Protein AF-A0A1A8HSD1-F1 (afdb_monomer)

Radius of gyration: 32.69 Å; Cα contacts (8 Å, |Δi|>4): 571; chains: 1; bounding box: 76×58×110 Å

Sequence (546 aa):
KLSQLHPLFIPIGYYILVYLQGHFLHCINTRQPELLCHSLFLAGDEVNLGLQCEPVTATVLHTEDRSSGQLLDLAGGTIHSAELSPVFLLQILRSDARPRCPSSKSDPQRLAALHCLLVYMGDDPNLELKIIEWLCDNMNPFESFDQVQEFILASLYRIVYEKCLSLDKVLPYSSIFEKKEVPVCLLEIPGVLCTTELHIETDFKGKARGAQRFWSELQWNAEKTKYLDAVPNPRYRTTHIQAEREKARSERRLSSQLNHIEENTKKVLSMVDTWCLDKKLVPLFQEEDHQQRALIGLTVDKLREHLNRHLPRLGKKKTDLLVVKYVAKLLELIRHMLESVWLKSKLGPHVLCLMQQGSPAEWSVLHFMLRILESTRGLSLPLPPGYHTLLSVFAIRCLPHHTFLQYIDHGFLQLTETFVSRLMTDLDNSDANESLKFSILKRLPRHMEQRICHMWDHPVSSASISRDYVKTLLEKHNKSKGFHFTGRDKPGFRPEFLPLTYLAKMLSDIEAKASNPFEEQENVDARFVEETALMQTLILLGSETK

pLDDT: mean 77.54, std 13.9, range [31.38, 94.12]

InterPro domains:
  IPR026172 Gamma-secretase-activating protein family [PTHR13630] (6-540)
  IPR028010 Gamma-secretase-activating protein, C-terminal domain [PF14959] (331-438)

Organism: Nothobranchius kuhntae (NCBI:txid321403)

Mean predicted aligned error: 12.95 Å

Foldseek 3Di:
DPDPQDWDWWAAQQWTWTAGPQAKTKTHRNLPNPWSLLIAIDGHPVRPPVDPADPVQWDWDDDPPDNTIWIQRNVVRDIHTDDDDLVVLLCLLVDDDDPVDDLLQSNSNNLNSLLCLQQVVVVPVVSLLSLLVSLLVPLDADPQFGSLLLSLLSNLCNVLCVPDVPCSQAEDNGCQLQDPDHPPSRRDNVPDDDDPDPPLPPVPPDDDDDPVVVVVVVVVVSVLVVVSVPDDRNYDALVVLVVVLVVVVVDPDDVPLQVQLLVLLVLLLVVLVVVCPPDPQDPFPPDDPVSLSSLLSSQLVSQLVSCCVSPVVCDNVNSSVSSSVSLSVSQVSLVVSLVSLCVVLVPGRDDLQLPAADDPSLVSSLSSLLSSLVSCVSRSRRYTHCSLLSNLSSCSRHDDLVVSLVCLVVPSRDDDLVNLLSLLVRDDCDPVSVVSNVSVLVSDDPVSSLVSLCSHPDLVSLQVLLVVQLVVLVVVVVVVPDDDQPPDDDPDDDDDPPVLVVVLSVQVSSCVVDPRPPVVPVPDGSVSSSVSVVVVVCVVVVNDDD

Secondary structure (DSSP, 8-state):
-------EEEEETTEEEEEETTTEEEEEETT-TT-GGGSEEEEGGGG--S----TTSEEEE--TT-SB-EEEETTT--EEE----HHHHHHHHH-PPPTTS-GGGTHHHHHHHHHIIIIISTT-HHHHHHHHHHHHH--SPPSS--HHHHHHHHHHHHHHHTT-GGGTTTS-SSGGGGSSS--HHHH-BTTB----------------SS-HHHHHHHHHHHHHHHHHHHSS--S--THHHHHHHHHHHH----HHHHHHHHHHHHHHHHHHHHH-SS---S--S-S--HHHHHHHHHHHHHHHHHHHHH-GGG-HHHHHHHHHHHHHHHHHHHHHHHHHHHHHTT--SS---TTSPPPHHHHHHHHHHHHHHHHHHHTTPPPPTTHHHHHHHHHHHHS-HHHHHHHHHTTSS---HHHHHHHHHHS---HHHHHHHHHHHTTS-HHHHHHHHTTS-SHHHHHHHHHHHHHHHHHHHHHS----------TT---S-HHHHHHHHHHHHHHTTS--TTTTSTT-SHHHHHHHHHHHHHHHTT----

Nearest PDB structures (foldseek):
  1gwp-assembly1_A  TM=2.993E-01  e=4.459E+00  Human immunodeficiency virus type 1 (NEW YORK-5 ISOLATE)

Structure (mmCIF, N/CA/C/O backbone):
data_AF-A0A1A8HSD1-F1
#
_entry.id   AF-A0A1A8HSD1-F1
#
loop_
_atom_site.group_PDB
_atom_site.id
_atom_site.type_symbol
_atom_site.label_atom_id
_atom_site.label_alt_id
_atom_site.label_comp_id
_atom_site.label_asym_id
_atom_site.label_entity_id
_atom_site.label_seq_id
_atom_site.pdbx_PDB_ins_code
_atom_site.Cartn_x
_atom_site.Cartn_y
_atom_site.Cartn_z
_atom_site.occupancy
_atom_site.B_iso_or_equiv
_atom_site.auth_seq_id
_atom_site.auth_comp_id
_atom_site.auth_asym_id
_atom_site.auth_atom_id
_atom_site.pdbx_PDB_model_num
ATOM 1 N N . LYS A 1 1 ? -25.609 -23.701 45.530 1.00 40.44 1 LYS A N 1
ATOM 2 C CA . LYS A 1 1 ? -25.919 -22.275 45.270 1.00 40.44 1 LYS A CA 1
ATOM 3 C C . LYS A 1 1 ? -24.871 -21.781 44.289 1.00 40.44 1 LYS A C 1
ATOM 5 O O . LYS A 1 1 ? -23.706 -21.865 44.646 1.00 40.44 1 LYS A O 1
ATOM 10 N N . LEU A 1 2 ? -25.251 -21.342 43.088 1.00 43.62 2 LEU A N 1
ATOM 11 C CA . LEU A 1 2 ? -24.346 -20.526 42.278 1.00 43.62 2 LEU A CA 1
ATOM 12 C C . LEU A 1 2 ? -24.156 -19.209 43.036 1.00 43.62 2 LEU A C 1
ATOM 14 O O . LEU A 1 2 ? -25.142 -18.533 43.333 1.00 43.62 2 LEU A O 1
ATOM 18 N N . SER A 1 3 ? -22.920 -18.894 43.415 1.00 56.62 3 SER A N 1
ATOM 19 C CA . SER A 1 3 ? -22.533 -17.522 43.737 1.00 56.62 3 SER A CA 1
ATOM 20 C C . SER A 1 3 ? -22.889 -16.651 42.531 1.00 56.62 3 SER A C 1
ATOM 22 O O . SER A 1 3 ? -22.709 -17.076 41.388 1.00 56.62 3 SER A O 1
ATOM 24 N N . GLN A 1 4 ? -23.459 -15.468 42.764 1.00 60.47 4 GLN A N 1
ATOM 25 C CA . GLN A 1 4 ? -23.778 -14.563 41.662 1.00 60.47 4 GLN A CA 1
ATOM 26 C C . GLN A 1 4 ? -22.466 -14.096 41.027 1.00 60.47 4 GLN A C 1
ATOM 28 O O . GLN A 1 4 ? -21.712 -13.332 41.627 1.00 60.47 4 GLN A O 1
ATOM 33 N N . LEU A 1 5 ? -22.187 -14.612 39.832 1.00 69.25 5 LEU A N 1
ATOM 34 C CA . LEU A 1 5 ? -21.042 -14.235 39.017 1.00 69.25 5 LEU A CA 1
ATOM 35 C C . LEU A 1 5 ? -21.291 -12.832 38.459 1.00 69.25 5 LEU A C 1
ATOM 37 O O . LEU A 1 5 ? -22.012 -12.670 37.476 1.00 69.25 5 LEU A O 1
ATOM 41 N N . HIS A 1 6 ? -20.718 -11.825 39.114 1.00 76.88 6 HIS A N 1
ATOM 42 C CA . HIS A 1 6 ? -20.796 -10.428 38.690 1.00 76.88 6 HIS A CA 1
ATOM 43 C C . HIS A 1 6 ? -19.574 -10.082 37.826 1.00 76.88 6 HIS A C 1
ATOM 45 O O . HIS A 1 6 ? -18.454 -10.127 38.338 1.00 76.88 6 HIS A O 1
ATOM 51 N N . PRO A 1 7 ? -19.740 -9.770 36.527 1.00 81.75 7 PRO A N 1
ATOM 52 C CA . PRO A 1 7 ? -18.638 -9.310 35.689 1.00 81.75 7 PRO A CA 1
ATOM 53 C C . PRO A 1 7 ? -18.251 -7.867 36.038 1.00 81.75 7 PRO A C 1
ATOM 55 O O . PRO A 1 7 ? -19.109 -7.013 36.266 1.00 81.75 7 PRO A O 1
ATOM 58 N N . LEU A 1 8 ? -16.949 -7.587 36.041 1.00 82.44 8 LEU A N 1
ATOM 59 C CA . LEU A 1 8 ? -16.394 -6.246 36.221 1.00 82.44 8 LEU A CA 1
ATOM 60 C C . LEU A 1 8 ? -16.288 -5.538 34.866 1.00 82.44 8 LEU A C 1
ATOM 62 O O . LEU A 1 8 ? -15.814 -6.129 33.897 1.00 82.44 8 LEU A O 1
ATOM 66 N N . PHE A 1 9 ? -16.689 -4.266 34.813 1.00 85.44 9 PHE A N 1
ATOM 67 C CA . PHE A 1 9 ? -16.635 -3.420 33.615 1.00 85.44 9 PHE A CA 1
ATOM 68 C C . PHE A 1 9 ? -15.640 -2.278 33.832 1.00 85.44 9 PHE A C 1
ATOM 70 O O . PHE A 1 9 ? -15.946 -1.315 34.533 1.00 85.44 9 PHE A O 1
ATOM 77 N N . ILE A 1 10 ? -14.450 -2.376 33.240 1.00 84.00 10 ILE A N 1
ATOM 78 C CA . ILE A 1 10 ? -13.369 -1.400 33.424 1.00 84.00 10 ILE A CA 1
ATOM 79 C C . ILE A 1 10 ? -13.192 -0.596 32.122 1.00 84.00 10 ILE A C 1
ATOM 81 O O . ILE A 1 10 ? -12.826 -1.180 31.099 1.00 84.00 10 ILE A O 1
ATOM 85 N N . PRO A 1 11 ? -13.454 0.726 32.108 1.00 84.00 11 PRO A N 1
ATOM 86 C CA . PRO A 1 11 ? -13.252 1.555 30.923 1.00 84.00 11 PRO A CA 1
ATOM 87 C C . PRO A 1 11 ? -11.759 1.841 30.704 1.00 84.00 11 PRO A C 1
ATOM 89 O O . PRO A 1 11 ? -11.048 2.231 31.630 1.00 84.00 11 PRO A O 1
ATOM 92 N N . ILE A 1 12 ? -11.282 1.669 29.472 1.00 84.00 12 ILE A N 1
ATOM 93 C CA . ILE A 1 12 ? -9.891 1.902 29.060 1.00 84.00 12 ILE A CA 1
ATOM 94 C C . ILE A 1 12 ? -9.927 2.699 27.748 1.00 84.00 12 ILE A C 1
ATOM 96 O O . ILE A 1 12 ? -10.007 2.144 26.652 1.00 84.00 12 ILE A O 1
ATOM 100 N N . GLY A 1 13 ? -9.952 4.028 27.858 1.00 81.56 13 GLY A N 1
ATOM 101 C CA . GLY A 1 13 ? -10.166 4.938 26.736 1.00 81.56 13 GLY A CA 1
ATOM 102 C C . GLY A 1 13 ? -11.513 4.693 26.054 1.00 81.56 13 GLY A C 1
ATOM 103 O O . GLY A 1 13 ? -12.561 4.984 26.621 1.00 81.56 13 GLY A O 1
ATOM 104 N N . TYR A 1 14 ? -11.485 4.164 24.827 1.00 82.31 14 TYR A N 1
ATOM 105 C CA . TYR A 1 14 ? -12.691 3.758 24.092 1.00 82.31 14 TYR A CA 1
ATOM 106 C C . TYR A 1 14 ? -12.937 2.239 24.091 1.00 82.31 14 TYR A C 1
ATOM 108 O O . TYR A 1 14 ? -13.851 1.761 23.415 1.00 82.31 14 TYR A O 1
ATOM 116 N N . TYR A 1 15 ? -12.151 1.469 24.840 1.00 87.75 15 TYR A N 1
ATOM 117 C CA . TYR A 1 15 ? -12.435 0.066 25.108 1.00 87.75 15 TYR A CA 1
ATOM 118 C C . TYR A 1 15 ? -13.167 -0.095 26.440 1.00 87.75 15 TYR A C 1
ATOM 120 O O . TYR A 1 15 ? -12.940 0.659 27.387 1.00 87.75 15 TYR A O 1
ATOM 128 N N . ILE A 1 16 ? -14.025 -1.108 26.526 1.00 88.25 16 ILE A N 1
ATOM 129 C CA . ILE A 1 16 ? -14.604 -1.574 27.789 1.00 88.25 16 ILE A CA 1
ATOM 130 C C . ILE A 1 16 ? -14.087 -2.987 28.029 1.00 88.25 16 ILE A C 1
ATOM 132 O O . ILE A 1 16 ? -14.389 -3.905 27.268 1.00 88.25 16 ILE A O 1
ATOM 136 N N . LEU A 1 17 ? -13.303 -3.156 29.088 1.00 87.75 17 LEU A N 1
ATOM 137 C CA . LEU A 1 17 ? -12.820 -4.451 29.535 1.00 87.75 17 LEU A CA 1
ATOM 138 C C . LEU A 1 17 ? -13.886 -5.099 30.424 1.00 87.75 17 LEU A C 1
ATOM 140 O O . LEU A 1 17 ? -14.098 -4.671 31.558 1.00 87.75 17 LEU A O 1
ATOM 144 N N . VAL A 1 18 ? -14.550 -6.129 29.906 1.00 87.75 18 VAL A N 1
ATOM 145 C CA . VAL A 1 18 ? -15.473 -6.983 30.658 1.00 87.75 18 VAL A CA 1
ATOM 146 C C . VAL A 1 18 ? -14.695 -8.190 31.165 1.00 87.75 18 VAL A C 1
ATOM 148 O O . VAL A 1 18 ? -14.252 -9.026 30.377 1.00 87.75 18 VAL A O 1
ATOM 151 N N . TYR A 1 19 ? -14.508 -8.273 32.478 1.00 84.44 19 TYR A N 1
ATOM 152 C CA . TYR A 1 19 ? -13.726 -9.321 33.127 1.00 84.44 19 TYR A CA 1
ATOM 153 C C . TYR A 1 19 ? -14.605 -10.154 34.057 1.00 84.44 19 TYR A C 1
ATOM 155 O O . TYR A 1 19 ? -15.230 -9.622 34.976 1.00 84.44 19 TYR A O 1
ATOM 163 N N . LEU A 1 20 ? -14.615 -11.471 33.846 1.00 83.00 20 LEU A N 1
ATOM 164 C CA . LEU A 1 20 ? -15.192 -12.430 34.778 1.00 83.00 20 LEU A CA 1
ATOM 165 C C . LEU A 1 20 ? -14.110 -13.430 35.197 1.00 83.00 20 LEU A C 1
ATOM 167 O O . LEU A 1 20 ? -13.698 -14.291 34.415 1.00 83.00 20 LEU A O 1
ATOM 171 N N . GLN A 1 21 ? -13.656 -13.297 36.446 1.00 77.25 21 GLN A N 1
ATOM 172 C CA . GLN A 1 21 ? -12.550 -14.062 37.026 1.00 77.25 21 GLN A CA 1
ATOM 173 C C . GLN A 1 21 ? -12.726 -15.573 36.800 1.00 77.25 21 GLN A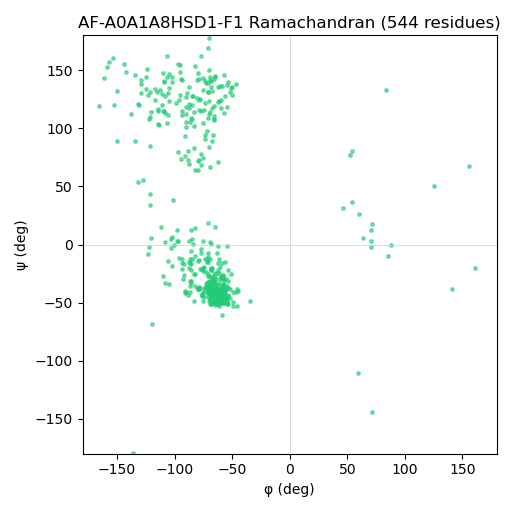 C 1
ATOM 175 O O . GLN A 1 21 ? -13.790 -16.138 37.061 1.00 77.25 21 GLN A O 1
ATOM 180 N N . GLY A 1 22 ? -11.684 -16.221 36.273 1.00 74.25 22 GLY A N 1
ATOM 181 C CA . GLY A 1 22 ? -11.674 -17.657 35.967 1.00 74.25 22 GLY A CA 1
ATOM 182 C C . GLY A 1 22 ? -12.546 -18.101 34.782 1.00 74.25 22 GLY A C 1
ATOM 183 O O . GLY A 1 22 ? -12.608 -19.297 34.518 1.00 74.25 22 GLY A O 1
ATOM 184 N N . HIS A 1 23 ? -13.209 -17.180 34.072 1.00 79.62 23 HIS A N 1
ATOM 185 C CA . HIS A 1 23 ? -14.108 -17.502 32.959 1.00 79.62 23 HIS A CA 1
ATOM 186 C C . HIS A 1 23 ? -13.642 -16.864 31.644 1.00 79.62 23 HIS A C 1
ATOM 188 O O . HIS A 1 23 ? -13.225 -17.577 30.730 1.00 79.62 23 HIS A O 1
ATOM 194 N N . PHE A 1 24 ? -13.709 -15.532 31.538 1.00 84.94 24 PHE A N 1
ATOM 195 C CA . PHE A 1 24 ? -13.369 -14.808 30.311 1.00 84.94 24 PHE A CA 1
ATOM 196 C C . PHE A 1 24 ? -12.904 -13.370 30.566 1.00 84.94 24 PHE A C 1
ATOM 198 O O . PHE A 1 24 ? -13.205 -12.755 31.592 1.00 84.94 24 PHE A O 1
ATOM 205 N N . LEU A 1 25 ? -12.216 -12.821 29.568 1.00 86.62 25 LEU A N 1
ATOM 206 C CA . LEU A 1 25 ? -11.864 -11.413 29.449 1.00 86.62 25 LEU A CA 1
ATOM 207 C C . LEU A 1 25 ? -12.231 -10.945 28.037 1.00 86.62 25 LEU A C 1
ATOM 209 O O . LEU A 1 25 ? -11.728 -11.482 27.053 1.00 86.62 25 LEU A O 1
ATOM 213 N N . HIS A 1 26 ? -13.107 -9.945 27.938 1.00 87.81 26 HIS A N 1
ATOM 214 C CA . HIS A 1 26 ? -13.560 -9.365 26.675 1.00 87.81 26 HIS A CA 1
ATOM 215 C C . HIS A 1 26 ? -13.245 -7.866 26.648 1.00 87.81 26 HIS A C 1
ATOM 217 O O . HIS A 1 26 ? -13.854 -7.084 27.370 1.00 87.81 26 HIS A O 1
ATOM 223 N N . CYS A 1 27 ? -12.293 -7.453 25.815 1.00 89.12 27 CYS A N 1
ATOM 224 C CA . CYS A 1 27 ? -11.982 -6.052 25.558 1.00 89.12 27 CYS A CA 1
ATOM 225 C C . CYS A 1 27 ? -12.825 -5.565 24.368 1.00 89.12 27 CYS A C 1
ATOM 227 O O . CYS A 1 27 ? -12.451 -5.756 23.207 1.00 89.12 27 CYS A O 1
ATOM 229 N N . ILE A 1 28 ? -13.988 -4.985 24.669 1.00 88.75 28 ILE A N 1
ATOM 230 C CA . ILE A 1 28 ? -14.987 -4.537 23.691 1.00 88.75 28 ILE A CA 1
ATOM 231 C C . ILE A 1 28 ? -14.562 -3.198 23.092 1.00 88.75 28 ILE A C 1
ATOM 233 O O . ILE A 1 28 ? -14.385 -2.218 23.816 1.00 88.75 28 ILE A O 1
ATOM 237 N N . ASN A 1 29 ? -14.459 -3.132 21.767 1.00 87.50 29 ASN A N 1
ATOM 238 C CA . ASN A 1 29 ? -14.169 -1.900 21.038 1.00 87.50 29 ASN A CA 1
ATOM 239 C C . ASN A 1 29 ? -15.450 -1.081 20.808 1.00 87.50 29 ASN A C 1
ATOM 241 O O . ASN A 1 29 ? -16.222 -1.366 19.892 1.00 87.50 29 ASN A O 1
ATOM 245 N N . THR A 1 30 ? -15.672 -0.028 21.600 1.00 82.00 30 THR A N 1
ATOM 246 C CA . THR A 1 30 ? -16.910 0.775 21.496 1.00 82.00 30 THR A CA 1
ATOM 247 C C . THR A 1 30 ? -16.991 1.639 20.232 1.00 82.00 30 THR A C 1
ATOM 249 O O . THR A 1 30 ? -18.076 2.096 19.882 1.00 82.00 30 THR A O 1
ATOM 252 N N . ARG A 1 31 ? -15.873 1.847 19.514 1.00 78.56 31 ARG A N 1
ATOM 253 C CA . ARG A 1 31 ? -15.838 2.612 18.251 1.00 78.56 31 ARG A CA 1
ATOM 254 C C . ARG A 1 31 ? -16.173 1.772 17.021 1.00 78.56 31 ARG A C 1
ATOM 256 O O . ARG A 1 31 ? -16.539 2.337 15.996 1.00 78.56 31 ARG A O 1
ATOM 263 N N . GLN A 1 32 ? -16.018 0.452 17.094 1.00 78.94 32 GLN A N 1
ATOM 264 C CA . GLN A 1 32 ? -16.244 -0.470 15.974 1.00 78.94 32 GLN A CA 1
ATOM 265 C C . GLN A 1 32 ? -17.203 -1.608 16.392 1.00 78.94 32 GLN A C 1
ATOM 267 O O . GLN A 1 32 ? -16.855 -2.781 16.261 1.00 78.94 32 GLN A O 1
ATOM 272 N N . PRO A 1 33 ? -18.416 -1.296 16.902 1.00 72.81 33 PRO A N 1
ATOM 273 C CA . PRO A 1 33 ? -19.328 -2.295 17.473 1.00 72.81 33 PRO A CA 1
ATOM 274 C C . PRO A 1 33 ? -19.968 -3.226 16.428 1.00 72.81 33 PRO A C 1
ATOM 276 O O . PRO A 1 33 ? -20.607 -4.207 16.792 1.00 72.81 33 PRO A O 1
ATOM 279 N N . GLU A 1 34 ? -19.829 -2.919 15.135 1.00 74.62 34 GLU A N 1
ATOM 280 C CA . GLU A 1 34 ? -20.462 -3.656 14.032 1.00 74.62 34 GLU A CA 1
ATOM 281 C C . GLU A 1 34 ? -19.866 -5.051 13.790 1.00 74.62 34 GLU A C 1
ATOM 283 O O . GLU A 1 34 ? -20.554 -5.915 13.254 1.00 74.62 34 GLU A O 1
ATOM 288 N N . LEU A 1 35 ? -18.593 -5.272 14.139 1.00 79.38 35 LEU A N 1
ATOM 289 C CA . LEU A 1 35 ? -17.867 -6.504 13.822 1.00 79.38 35 LEU A CA 1
ATOM 290 C C . LEU A 1 35 ? -17.031 -6.970 15.018 1.00 79.38 35 LEU A C 1
ATOM 292 O O . LEU A 1 35 ? -16.021 -6.348 15.359 1.00 79.38 35 LEU A O 1
ATOM 296 N N . LEU A 1 36 ? -17.417 -8.109 15.603 1.00 80.19 36 LEU A N 1
ATOM 297 C CA . LEU A 1 36 ? -16.775 -8.696 16.786 1.00 80.19 36 LEU A CA 1
ATOM 298 C C . LEU A 1 36 ? -15.268 -8.933 16.626 1.00 80.19 36 LEU A C 1
ATOM 300 O O . LEU A 1 36 ? -14.541 -8.805 17.606 1.00 80.19 36 LEU A O 1
ATOM 304 N N . CYS A 1 37 ? -14.776 -9.185 15.411 1.00 84.62 37 CYS A N 1
ATOM 305 C CA . CYS A 1 37 ? -13.349 -9.344 15.117 1.00 84.62 37 CYS A CA 1
ATOM 306 C C . CYS A 1 37 ? -12.469 -8.101 15.386 1.00 84.62 37 CYS A C 1
ATOM 308 O O . CYS A 1 37 ? -11.259 -8.172 15.195 1.00 84.62 37 CYS A O 1
ATOM 310 N N . HIS A 1 38 ? -13.042 -6.974 15.827 1.00 87.31 38 HIS A N 1
ATOM 311 C CA . HIS A 1 38 ? -12.307 -5.796 16.318 1.00 87.31 38 HIS A CA 1
ATOM 312 C C . HIS A 1 38 ? -12.246 -5.709 17.857 1.00 87.31 38 HIS A C 1
ATOM 314 O O . HIS A 1 38 ? -11.656 -4.768 18.395 1.00 87.31 38 HIS A O 1
ATOM 320 N N . SER A 1 39 ? -12.849 -6.672 18.563 1.00 87.31 39 SER A N 1
ATOM 321 C CA . SER A 1 39 ? -12.811 -6.824 20.022 1.00 87.31 39 SER A CA 1
ATOM 322 C C . SER A 1 39 ? -11.968 -8.044 20.406 1.00 87.31 39 SER A C 1
ATOM 324 O O . SER A 1 39 ? -12.017 -9.082 19.747 1.00 87.31 39 SER A O 1
ATOM 326 N N . LEU A 1 40 ? -11.168 -7.929 21.468 1.00 88.38 40 LEU A N 1
ATOM 327 C CA . LEU A 1 40 ? -10.300 -9.021 21.928 1.00 88.38 40 LEU A CA 1
ATOM 328 C C . LEU A 1 40 ? -11.040 -9.884 22.946 1.00 88.38 40 LEU A C 1
ATOM 330 O O . LEU A 1 40 ? -11.512 -9.366 23.954 1.00 88.38 40 LEU A O 1
ATOM 334 N N . PHE A 1 41 ? -11.083 -11.196 22.724 1.00 87.00 41 PHE A N 1
ATOM 335 C CA . PHE A 1 41 ? -11.670 -12.155 23.658 1.00 87.00 41 PHE A CA 1
ATOM 336 C C . PHE A 1 41 ? -10.649 -13.226 24.051 1.00 87.00 41 PHE A C 1
ATOM 338 O O . PHE A 1 41 ? -10.040 -13.851 23.179 1.00 87.00 41 PHE A O 1
ATOM 345 N N . LEU A 1 42 ? -10.481 -13.431 25.358 1.00 84.19 42 LEU A N 1
ATOM 346 C CA . LEU A 1 42 ? -9.619 -14.438 25.979 1.00 84.19 42 LEU A CA 1
ATOM 347 C C . LEU A 1 42 ? -10.458 -15.297 26.939 1.00 84.19 42 LEU A C 1
ATOM 349 O O . LEU A 1 42 ? -11.360 -14.789 27.609 1.00 84.19 42 LEU A O 1
ATOM 353 N N . ALA A 1 43 ? -10.147 -16.590 27.023 1.00 81.19 43 ALA A N 1
ATOM 354 C CA . ALA A 1 43 ? -10.842 -17.563 27.869 1.00 81.19 43 ALA A CA 1
ATOM 355 C C . ALA A 1 43 ? -9.858 -18.603 28.436 1.00 81.19 43 ALA A C 1
ATOM 357 O O . ALA A 1 43 ? -8.808 -18.858 27.844 1.00 81.19 43 ALA A O 1
ATOM 358 N N . GLY A 1 44 ? -10.200 -19.225 29.569 1.00 74.00 44 GLY A N 1
ATOM 359 C CA . GLY A 1 44 ? -9.332 -20.204 30.239 1.00 74.00 44 GLY A CA 1
ATOM 360 C C . GLY A 1 44 ? -8.108 -19.567 30.910 1.00 74.00 44 GLY A C 1
ATOM 361 O O . GLY A 1 44 ? -8.200 -18.467 31.451 1.00 74.00 44 GLY A O 1
ATOM 362 N N . ASP A 1 45 ? -6.960 -20.250 30.886 1.00 65.94 45 ASP A N 1
ATOM 363 C CA . ASP A 1 45 ? -5.757 -19.852 31.642 1.00 65.94 45 ASP A CA 1
ATOM 364 C C . ASP A 1 45 ? -5.193 -18.469 31.247 1.00 65.94 45 ASP A C 1
ATOM 366 O O . ASP A 1 45 ? -4.569 -17.794 32.065 1.00 65.94 45 ASP A O 1
ATOM 370 N N . GLU A 1 46 ? -5.462 -18.005 30.020 1.00 66.94 46 GLU A N 1
ATOM 371 C CA . GLU A 1 46 ? -5.041 -16.691 29.500 1.00 66.94 46 GLU A CA 1
ATOM 372 C C . GLU A 1 46 ? -5.800 -15.505 30.137 1.00 66.94 46 GLU A C 1
ATOM 374 O O . GLU A 1 46 ? -5.456 -14.347 29.912 1.00 66.94 46 GLU A O 1
ATOM 379 N N . VAL A 1 47 ? -6.826 -15.779 30.952 1.00 69.88 47 VAL A N 1
ATOM 380 C CA . VAL A 1 47 ? -7.672 -14.779 31.634 1.00 69.88 47 VAL A CA 1
ATOM 381 C C . VAL A 1 47 ? -7.075 -14.326 32.973 1.00 69.88 47 VAL A C 1
ATOM 383 O O . VAL A 1 47 ? -7.548 -13.354 33.558 1.00 69.88 47 VAL A O 1
ATOM 386 N N . ASN A 1 48 ? -6.052 -15.007 33.500 1.00 68.06 48 ASN A N 1
ATOM 387 C CA . ASN A 1 48 ? -5.548 -14.732 34.844 1.00 68.06 48 ASN A CA 1
ATOM 388 C C . ASN A 1 48 ? -4.747 -13.416 34.925 1.00 68.06 48 ASN A C 1
ATOM 390 O O . ASN A 1 48 ? -3.526 -13.397 34.789 1.00 68.06 48 ASN A O 1
ATOM 394 N N . LEU A 1 49 ? -5.446 -12.320 35.233 1.00 66.81 49 LEU A N 1
ATOM 395 C CA . LEU A 1 49 ? -4.877 -10.987 35.467 1.00 66.81 49 LEU A CA 1
ATOM 396 C C . LEU A 1 49 ? -4.054 -10.866 36.771 1.00 66.81 49 LEU A C 1
ATOM 398 O O . LEU A 1 49 ? -3.637 -9.766 37.125 1.00 66.81 49 LEU A O 1
ATOM 402 N N . GLY A 1 50 ? -3.878 -11.944 37.545 1.00 63.56 50 GLY A N 1
ATOM 403 C CA . GLY A 1 50 ? -3.230 -11.912 38.866 1.00 63.56 50 GLY A CA 1
ATOM 404 C C . GLY A 1 50 ? -4.052 -11.219 39.966 1.00 63.56 50 GLY A C 1
ATOM 405 O O . GLY A 1 50 ? -3.635 -11.196 41.123 1.00 63.56 50 GLY A O 1
ATOM 406 N N . LEU A 1 51 ? -5.228 -10.681 39.628 1.00 63.88 51 LEU A N 1
ATOM 407 C CA . LEU A 1 51 ? -6.176 -10.077 40.561 1.00 63.88 51 LEU A CA 1
ATOM 408 C C . LEU A 1 51 ? -6.811 -11.161 41.445 1.00 63.88 51 LEU A C 1
ATOM 410 O O . LEU A 1 51 ? -7.604 -11.978 40.968 1.00 63.88 51 LEU A O 1
ATOM 414 N N . GLN A 1 52 ? -6.481 -11.133 42.739 1.00 59.62 52 GLN A N 1
ATOM 415 C CA . GLN A 1 52 ? -7.093 -11.980 43.775 1.00 59.62 52 GLN A CA 1
ATOM 416 C C . GLN A 1 52 ? -8.366 -11.368 44.391 1.00 59.62 52 GLN A C 1
ATOM 418 O O . GLN A 1 52 ? -8.945 -11.952 45.301 1.00 59.62 52 GLN A O 1
ATOM 423 N N . CYS A 1 53 ? -8.820 -10.213 43.902 1.00 56.75 53 CYS A N 1
ATOM 424 C CA . CYS A 1 53 ? -10.043 -9.567 44.370 1.00 56.75 53 CYS A CA 1
ATOM 425 C C . CYS A 1 53 ? -11.275 -10.356 43.903 1.00 56.75 53 CYS A C 1
ATOM 427 O O . CYS A 1 53 ? -11.401 -10.647 42.710 1.00 56.75 53 CYS A O 1
ATOM 429 N N . GLU A 1 54 ? -12.211 -10.648 44.808 1.00 60.41 54 GLU A N 1
ATOM 430 C CA . GLU A 1 54 ? -13.547 -11.076 44.388 1.00 60.41 54 GLU A CA 1
ATOM 431 C C . GLU A 1 54 ? -14.270 -9.884 43.733 1.00 60.41 54 GLU A C 1
ATOM 433 O O . GLU A 1 54 ? -14.138 -8.750 44.200 1.00 60.41 54 GLU A O 1
ATOM 438 N N . PRO A 1 55 ? -15.090 -10.085 42.684 1.00 59.69 55 PRO A N 1
ATOM 439 C CA . PRO A 1 55 ? -15.761 -8.978 41.995 1.00 59.69 55 PRO A CA 1
ATOM 440 C C . PRO A 1 55 ? -16.740 -8.191 42.885 1.00 59.69 55 PRO A C 1
ATOM 442 O O . PRO A 1 55 ? -17.107 -7.072 42.548 1.00 59.69 55 PRO A O 1
ATOM 445 N N . VAL A 1 56 ? -17.138 -8.746 44.036 1.00 60.12 56 VAL A N 1
ATOM 446 C CA . VAL A 1 56 ? -17.980 -8.079 45.045 1.00 60.12 56 VAL A CA 1
ATOM 447 C C . VAL A 1 56 ? -17.178 -7.088 45.908 1.00 60.12 56 VAL A C 1
ATOM 449 O O . VAL A 1 56 ? -17.763 -6.173 46.482 1.00 60.12 56 VAL A O 1
ATOM 452 N N . THR A 1 57 ? -15.848 -7.228 45.991 1.00 64.50 57 THR A N 1
ATOM 453 C CA . THR A 1 57 ? -14.967 -6.340 46.773 1.00 64.50 57 THR A CA 1
ATOM 454 C C . THR A 1 57 ? -14.205 -5.333 45.914 1.00 64.50 57 THR A C 1
ATOM 456 O O . THR A 1 57 ? -13.393 -4.590 46.452 1.00 64.50 57 THR A O 1
ATOM 459 N N . ALA A 1 58 ? -14.451 -5.260 44.605 1.00 70.56 58 ALA A N 1
ATOM 460 C CA . ALA A 1 58 ? -13.755 -4.338 43.711 1.00 70.56 58 ALA A CA 1
ATOM 461 C C . ALA A 1 58 ? -14.693 -3.231 43.199 1.00 70.56 58 ALA A C 1
ATOM 463 O O . ALA A 1 58 ? -15.775 -3.506 42.688 1.00 70.56 58 ALA A O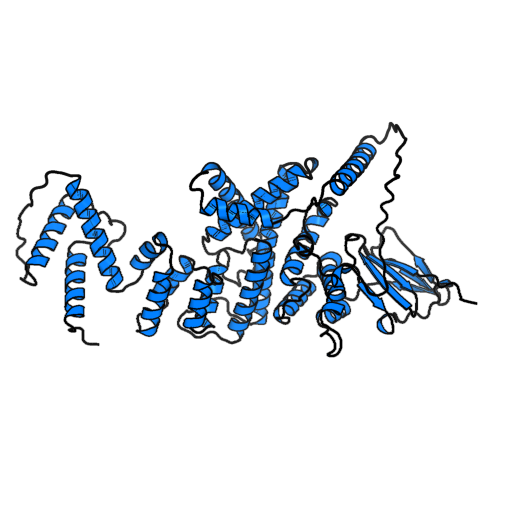 1
ATOM 464 N N . THR A 1 59 ? -14.277 -1.967 43.313 1.00 73.50 59 THR A N 1
ATOM 465 C CA . THR A 1 59 ? -15.026 -0.801 42.808 1.00 73.50 59 THR A CA 1
ATOM 466 C C . THR A 1 59 ? -14.247 -0.109 41.698 1.00 73.50 59 THR A C 1
ATOM 468 O O . THR A 1 59 ? -13.070 0.207 41.861 1.00 73.50 59 THR A O 1
ATOM 471 N N . VAL A 1 60 ? -14.904 0.170 40.572 1.00 74.06 60 VAL A N 1
ATOM 472 C CA . VAL A 1 60 ? -14.298 0.928 39.471 1.00 74.06 60 VAL A CA 1
ATOM 473 C C . VAL A 1 60 ? -14.425 2.422 39.758 1.00 74.06 60 VAL A C 1
ATOM 475 O O . VAL A 1 60 ? -15.523 2.974 39.797 1.00 74.06 60 VAL A O 1
ATOM 478 N N . LEU A 1 61 ? -13.285 3.075 39.957 1.00 71.69 61 LEU A N 1
ATOM 479 C CA . LEU A 1 61 ? -13.155 4.519 40.064 1.00 71.69 61 LEU A CA 1
ATOM 480 C C . LEU A 1 61 ? -12.966 5.105 38.661 1.00 71.69 61 LEU A C 1
ATOM 482 O O . LEU A 1 61 ? -12.005 4.788 37.955 1.00 71.69 61 LEU A O 1
ATOM 486 N N . HIS A 1 62 ? -13.878 5.991 38.272 1.00 64.81 62 HIS A N 1
ATOM 487 C CA . HIS A 1 62 ? -13.768 6.791 37.059 1.00 64.81 62 HIS A CA 1
ATOM 488 C C . HIS A 1 62 ? -13.578 8.261 37.438 1.00 64.81 62 HIS A C 1
ATOM 490 O O . HIS A 1 62 ? -14.297 8.784 38.289 1.00 64.81 62 HIS A O 1
ATOM 496 N N . THR A 1 63 ? -12.607 8.921 36.812 1.00 58.34 63 THR A N 1
ATOM 497 C CA . THR A 1 63 ? -12.370 10.360 36.942 1.00 58.34 63 THR A CA 1
ATOM 498 C C . THR A 1 63 ? -12.381 10.976 35.549 1.00 58.34 63 THR A C 1
ATOM 500 O O . THR A 1 63 ? -11.762 10.439 34.634 1.00 58.34 63 THR A O 1
ATOM 503 N N . GLU A 1 64 ? -13.080 12.102 35.383 1.00 55.75 64 GLU A N 1
ATOM 504 C CA . GLU A 1 64 ? -13.265 12.760 34.073 1.00 55.75 64 GLU A CA 1
ATOM 505 C C . GLU A 1 64 ? -11.937 13.196 33.419 1.00 55.75 64 GLU A C 1
ATOM 507 O O . GLU A 1 64 ? -11.871 13.396 32.210 1.00 55.75 64 GLU A O 1
ATOM 512 N N . ASP A 1 65 ? -10.876 13.310 34.223 1.00 51.81 65 ASP A N 1
ATOM 513 C CA . ASP A 1 65 ? -9.555 13.830 33.857 1.00 51.81 65 ASP A CA 1
ATOM 514 C C . ASP A 1 65 ? -8.521 12.722 33.536 1.00 51.81 65 ASP A C 1
ATOM 516 O O . ASP A 1 65 ? -7.345 13.007 33.302 1.00 51.81 65 ASP A O 1
ATOM 520 N N . ARG A 1 66 ? -8.913 11.432 33.546 1.00 55.75 66 ARG A N 1
ATOM 521 C CA . ARG A 1 66 ? -8.020 10.301 33.210 1.00 55.75 66 ARG A CA 1
ATOM 522 C C . ARG A 1 66 ? -8.609 9.357 32.165 1.00 55.75 66 ARG A C 1
ATOM 524 O O . ARG A 1 66 ? -9.770 8.970 32.214 1.00 55.75 66 ARG A O 1
ATOM 531 N N . SER A 1 67 ? -7.754 8.933 31.236 1.00 56.09 67 SER A N 1
ATOM 532 C CA . SER A 1 67 ? -8.111 8.062 30.110 1.00 56.09 67 SER A CA 1
ATOM 533 C C . SER A 1 67 ? -8.321 6.589 30.484 1.00 56.09 67 SER A C 1
ATOM 535 O O . SER A 1 67 ? -8.976 5.873 29.729 1.00 56.09 67 SER A O 1
ATOM 537 N N . SER A 1 68 ? -7.798 6.121 31.620 1.00 62.34 68 SER A N 1
ATOM 538 C CA . SER A 1 68 ? -7.965 4.749 32.114 1.00 62.34 68 SER A CA 1
ATOM 539 C C . SER A 1 68 ? -8.711 4.715 33.449 1.00 62.34 68 SER A C 1
ATOM 541 O O . SER A 1 68 ? -8.417 5.476 34.373 1.00 62.34 68 SER A O 1
ATOM 543 N N . GLY A 1 69 ? -9.688 3.811 33.552 1.00 67.75 69 GLY A N 1
ATOM 544 C CA . GLY A 1 69 ? -10.380 3.511 34.798 1.00 67.75 69 GLY A CA 1
ATOM 545 C C . GLY A 1 69 ? -9.437 2.875 35.817 1.00 67.75 69 GLY A C 1
ATOM 546 O O . GLY A 1 69 ? -8.574 2.062 35.475 1.00 67.75 69 GLY A O 1
ATOM 547 N N . GLN A 1 70 ? -9.617 3.241 37.082 1.00 78.62 70 GLN A N 1
ATOM 548 C CA . GLN A 1 70 ? -8.886 2.658 38.201 1.00 78.62 70 GLN A CA 1
ATOM 549 C C . GLN A 1 70 ? -9.776 1.650 38.931 1.00 78.62 70 GLN A C 1
ATOM 551 O O . GLN A 1 70 ? -10.980 1.852 39.059 1.00 78.62 70 GLN A O 1
ATOM 556 N N . LEU A 1 71 ? -9.195 0.560 39.421 1.00 79.69 71 LEU A N 1
ATOM 557 C CA . LEU A 1 71 ? -9.887 -0.461 40.201 1.00 79.69 71 LEU A CA 1
ATOM 558 C C . LEU A 1 71 ? -9.423 -0.360 41.655 1.00 79.69 71 LEU A C 1
ATOM 560 O O . LEU A 1 71 ? -8.259 -0.624 41.949 1.00 79.69 71 LEU A O 1
ATOM 564 N N . LEU A 1 72 ? -10.322 0.032 42.554 1.00 78.94 72 LEU A N 1
ATOM 565 C CA . LEU A 1 72 ? -10.095 -0.002 43.995 1.00 78.94 72 LEU A CA 1
ATOM 566 C C . LEU A 1 72 ? -10.485 -1.380 44.527 1.00 78.94 72 LEU A C 1
ATOM 568 O O . LEU A 1 72 ? -11.660 -1.748 44.474 1.00 78.94 72 LEU A O 1
ATOM 572 N N . ASP A 1 73 ? -9.521 -2.112 45.075 1.00 81.81 73 ASP A N 1
ATOM 573 C CA . ASP A 1 73 ? -9.803 -3.267 45.918 1.00 81.81 73 ASP A CA 1
ATOM 574 C C . ASP A 1 73 ? -10.186 -2.794 47.326 1.00 81.81 73 ASP A C 1
ATOM 576 O O . ASP A 1 73 ? -9.378 -2.205 48.045 1.00 81.81 73 ASP A O 1
ATOM 580 N N . LEU A 1 74 ? -11.425 -3.060 47.730 1.00 75.94 74 LEU A N 1
ATOM 581 C CA . LEU A 1 74 ? -11.941 -2.746 49.060 1.00 75.94 74 LEU A CA 1
ATOM 582 C C . LEU A 1 74 ? -11.394 -3.696 50.137 1.00 75.94 74 LEU A C 1
ATOM 584 O O . LEU A 1 74 ? -11.457 -3.353 51.315 1.00 75.94 74 LEU A O 1
ATOM 588 N N . ALA A 1 75 ? -10.876 -4.873 49.761 1.00 74.88 75 ALA A N 1
ATOM 589 C CA . ALA A 1 75 ? -10.302 -5.833 50.703 1.00 74.88 75 ALA A CA 1
ATOM 590 C C . ALA A 1 75 ? -8.836 -5.499 51.039 1.00 74.88 75 ALA A C 1
ATOM 592 O O . ALA A 1 75 ? -8.472 -5.447 52.213 1.00 74.88 75 ALA A O 1
ATOM 593 N N . GLY A 1 76 ? -8.004 -5.242 50.023 1.00 73.44 76 GLY A N 1
ATOM 594 C CA . GLY A 1 76 ? -6.601 -4.844 50.179 1.00 73.44 76 GLY A CA 1
ATOM 595 C C . GLY A 1 76 ? -6.360 -3.341 50.370 1.00 73.44 76 GLY A C 1
ATOM 596 O O . GLY A 1 76 ? -5.273 -2.950 50.791 1.00 73.44 76 GLY A O 1
ATOM 597 N N . GLY A 1 77 ? -7.338 -2.484 50.056 1.00 79.44 77 GLY A N 1
ATOM 598 C CA . GLY A 1 77 ? -7.178 -1.023 50.061 1.00 79.44 77 GLY A CA 1
ATOM 599 C C . GLY A 1 77 ? -6.286 -0.487 48.930 1.00 79.44 77 GLY A C 1
ATOM 600 O O . GLY A 1 77 ? -5.862 0.669 48.972 1.00 79.44 77 GLY A O 1
ATOM 601 N N . THR A 1 78 ? -5.966 -1.317 47.934 1.00 81.62 78 THR A N 1
ATOM 602 C CA . THR A 1 78 ? -5.059 -0.995 46.827 1.00 81.62 78 THR A CA 1
ATOM 603 C C . THR A 1 78 ? -5.810 -0.479 45.606 1.00 81.62 78 THR A C 1
ATOM 605 O O . THR A 1 78 ? -6.890 -0.957 45.264 1.00 81.62 78 THR A O 1
ATOM 608 N N . ILE A 1 79 ? -5.216 0.495 44.911 1.00 83.00 79 ILE A N 1
ATOM 609 C CA . ILE A 1 79 ? -5.727 1.008 43.636 1.00 83.00 79 ILE A CA 1
ATOM 610 C C . ILE A 1 79 ? -4.854 0.461 42.508 1.00 83.00 79 ILE A C 1
ATOM 612 O O . ILE A 1 79 ? -3.645 0.683 42.484 1.00 83.00 79 ILE A O 1
ATOM 616 N N . HIS A 1 80 ? -5.484 -0.220 41.558 1.00 80.19 80 HIS A N 1
ATOM 617 C CA . HIS A 1 80 ? -4.862 -0.769 40.358 1.00 80.19 80 HIS A CA 1
ATOM 618 C C . HIS A 1 80 ? -5.271 0.063 39.132 1.00 80.19 80 HIS A C 1
ATOM 620 O O . HIS A 1 80 ? -6.406 0.531 39.049 1.00 80.19 80 HIS A O 1
ATOM 626 N N . SER A 1 81 ? -4.375 0.241 38.162 1.00 79.38 81 SER A N 1
ATOM 627 C CA . SER A 1 81 ? -4.712 0.760 36.829 1.00 79.38 81 SER A CA 1
ATOM 628 C C . SER A 1 81 ? -4.767 -0.386 35.821 1.00 79.38 81 SER A C 1
ATOM 630 O O . SER A 1 81 ? -3.941 -1.297 35.863 1.00 79.38 81 SER A O 1
ATOM 632 N N . ALA A 1 82 ? -5.743 -0.346 34.912 1.00 77.88 82 ALA A N 1
ATOM 633 C CA . ALA A 1 82 ? -5.833 -1.293 33.807 1.00 77.88 82 ALA A CA 1
ATOM 634 C C . ALA A 1 82 ? -5.267 -0.662 32.527 1.00 77.88 82 ALA A C 1
ATOM 636 O O . ALA A 1 82 ? -5.751 0.373 32.067 1.00 77.88 82 ALA A O 1
ATOM 637 N N . GLU A 1 83 ? -4.250 -1.297 31.946 1.00 82.12 83 GLU A N 1
ATOM 638 C CA . GLU A 1 83 ? -3.583 -0.857 30.718 1.00 82.12 83 GLU A CA 1
ATOM 639 C C . GLU A 1 83 ? -3.391 -2.040 29.761 1.00 82.12 83 GLU A C 1
ATOM 641 O O . GLU A 1 83 ? -3.181 -3.179 30.183 1.00 82.12 83 GLU A O 1
ATOM 646 N N . LEU A 1 84 ? -3.469 -1.777 28.455 1.00 85.75 84 LEU A N 1
ATOM 647 C CA . LEU A 1 84 ? -3.268 -2.797 27.425 1.00 85.75 84 LEU A CA 1
ATOM 648 C C . LEU A 1 84 ? -1.771 -2.937 27.127 1.00 85.75 84 LEU A C 1
ATOM 650 O O . LEU A 1 84 ? -1.124 -1.983 26.704 1.00 85.75 84 LEU A O 1
ATOM 654 N N . SER A 1 85 ? -1.217 -4.133 27.337 1.00 87.69 85 SER A N 1
ATOM 655 C CA . SER A 1 85 ? 0.207 -4.400 27.109 1.00 87.69 85 SER A CA 1
ATOM 656 C C . SER A 1 85 ? 0.522 -4.500 25.609 1.00 87.69 85 SER A C 1
ATOM 658 O O . SER A 1 85 ? 0.093 -5.464 24.964 1.00 87.69 85 SER A O 1
ATOM 660 N N . PRO A 1 86 ? 1.332 -3.589 25.031 1.00 90.06 86 PRO A N 1
ATOM 661 C CA . PRO A 1 86 ? 1.671 -3.652 23.610 1.00 90.06 86 PRO A CA 1
ATOM 662 C C . PRO A 1 86 ? 2.549 -4.870 23.297 1.00 90.06 86 PRO A C 1
ATOM 664 O O . PRO A 1 86 ? 2.494 -5.413 22.197 1.00 90.06 86 PRO A O 1
ATOM 667 N N . VAL A 1 87 ? 3.330 -5.344 24.277 1.00 89.88 87 VAL A N 1
ATOM 668 C CA . VAL A 1 87 ? 4.152 -6.557 24.155 1.00 89.88 87 VAL A CA 1
ATOM 669 C C . VAL A 1 87 ? 3.266 -7.792 23.991 1.00 89.88 87 VAL A C 1
ATOM 671 O O . VAL A 1 87 ? 3.544 -8.622 23.130 1.00 89.88 87 VAL A O 1
ATOM 674 N N . PHE A 1 88 ? 2.178 -7.890 24.761 1.00 88.62 88 PHE A N 1
ATOM 675 C CA . PHE A 1 88 ? 1.230 -9.002 24.664 1.00 88.62 88 PHE A CA 1
ATOM 676 C C . PHE A 1 88 ? 0.432 -8.965 23.350 1.00 88.62 88 PHE A C 1
ATOM 678 O O . PHE A 1 88 ? 0.289 -9.985 22.682 1.00 88.62 88 PHE A O 1
ATOM 685 N N . LEU A 1 89 ? -0.001 -7.782 22.901 1.00 90.62 89 LEU A N 1
ATOM 686 C CA . LEU A 1 89 ? -0.661 -7.636 21.596 1.00 90.62 89 LEU A CA 1
ATOM 687 C C . LEU A 1 89 ? 0.268 -8.032 20.432 1.00 90.62 89 LEU A C 1
ATOM 689 O O . LEU A 1 89 ? -0.147 -8.749 19.522 1.00 90.62 89 LEU A O 1
ATOM 693 N N . LEU A 1 90 ? 1.551 -7.651 20.487 1.00 90.62 90 LEU A N 1
ATOM 694 C CA . LEU A 1 90 ? 2.562 -8.101 19.522 1.00 90.62 90 LEU A CA 1
ATOM 695 C C . LEU A 1 90 ? 2.828 -9.617 19.605 1.00 90.62 90 LEU A C 1
ATOM 697 O O . LEU A 1 90 ? 3.144 -10.228 18.585 1.00 90.62 90 LEU A O 1
ATOM 701 N N . GLN A 1 91 ? 2.684 -10.244 20.779 1.00 88.75 91 GLN A N 1
ATOM 702 C CA . GLN A 1 91 ? 2.733 -11.706 20.920 1.00 88.75 91 GLN A CA 1
ATOM 703 C C . GLN A 1 91 ? 1.523 -12.385 20.266 1.00 88.75 91 GLN A C 1
ATOM 705 O O . GLN A 1 91 ? 1.722 -13.385 19.585 1.00 88.75 91 GLN A O 1
ATOM 710 N N . ILE A 1 92 ? 0.308 -11.831 20.377 1.00 87.69 92 ILE A N 1
ATOM 711 C CA . ILE A 1 92 ? -0.876 -12.338 19.653 1.00 87.69 92 ILE A CA 1
ATOM 712 C C . ILE A 1 92 ? -0.625 -12.294 18.138 1.00 87.69 92 ILE A C 1
ATOM 714 O O . ILE A 1 92 ? -0.813 -13.303 17.458 1.00 87.69 92 ILE A O 1
ATOM 718 N N . LEU A 1 93 ? -0.116 -11.173 17.610 1.00 87.94 93 LEU A N 1
ATOM 719 C CA . LEU A 1 93 ? 0.234 -11.048 16.187 1.00 87.94 93 LEU A CA 1
ATOM 720 C C . LEU A 1 93 ? 1.291 -12.066 15.729 1.00 87.94 93 LEU A C 1
ATOM 722 O O . LEU A 1 93 ? 1.193 -12.601 14.625 1.00 87.94 93 LEU A O 1
ATOM 726 N N . ARG A 1 94 ? 2.298 -12.339 16.567 1.00 85.19 94 ARG A N 1
ATOM 727 C CA . ARG A 1 94 ? 3.396 -13.288 16.297 1.00 85.19 94 ARG A CA 1
ATOM 728 C C . ARG A 1 94 ? 3.067 -14.740 16.649 1.00 85.19 94 ARG A C 1
ATOM 730 O O . ARG A 1 94 ? 3.901 -15.609 16.416 1.00 85.19 94 ARG A O 1
ATOM 737 N N . SER A 1 95 ? 1.909 -15.010 17.246 1.00 75.88 95 SER A N 1
ATOM 738 C CA . SER A 1 95 ? 1.552 -16.362 17.659 1.00 75.88 95 SER A CA 1
ATOM 739 C C . SER A 1 95 ? 1.256 -17.211 16.424 1.00 75.88 95 SER A C 1
ATOM 741 O O . SER A 1 95 ? 0.242 -17.030 15.740 1.00 75.88 95 SER A O 1
ATOM 743 N N . ASP A 1 96 ? 2.154 -18.147 16.122 1.00 57.91 96 ASP A N 1
ATOM 744 C CA . ASP A 1 96 ? 1.852 -19.212 15.178 1.00 57.91 96 ASP A CA 1
ATOM 745 C C . ASP A 1 96 ? 0.637 -19.987 15.685 1.00 57.91 96 ASP A C 1
ATOM 747 O O . ASP A 1 96 ? 0.521 -20.312 16.874 1.00 57.91 96 ASP A O 1
ATOM 751 N N . ALA A 1 97 ? -0.284 -20.304 14.773 1.00 50.59 97 ALA A N 1
ATOM 752 C CA . ALA A 1 97 ? -1.360 -21.220 15.105 1.00 50.59 97 ALA A CA 1
ATOM 753 C C . ALA A 1 97 ? -0.707 -22.545 15.521 1.00 50.59 97 ALA A C 1
ATOM 755 O O . ALA A 1 97 ? 0.006 -23.159 14.725 1.00 50.59 97 ALA A O 1
ATOM 756 N N . ARG A 1 98 ? -0.917 -22.970 16.781 1.00 42.50 98 ARG A N 1
ATOM 757 C CA . ARG A 1 98 ? -0.397 -24.255 17.283 1.00 42.50 98 ARG A CA 1
ATOM 758 C C . ARG A 1 98 ? -0.711 -25.328 16.231 1.00 42.50 98 ARG A C 1
ATOM 760 O O . ARG A 1 98 ? -1.853 -25.336 15.774 1.00 42.50 98 ARG A O 1
ATOM 767 N N . PRO A 1 99 ? 0.187 -26.278 15.904 1.00 39.16 99 PRO A N 1
ATOM 768 C CA . PRO A 1 99 ? 0.027 -27.216 14.774 1.00 39.16 99 PRO A CA 1
ATOM 769 C C . PRO A 1 99 ? -1.151 -28.218 14.877 1.00 39.16 99 PRO A C 1
ATOM 771 O O . PRO A 1 99 ? -1.201 -29.206 14.152 1.00 39.16 99 PRO A O 1
ATOM 774 N N . ARG A 1 100 ? -2.104 -27.988 15.790 1.00 36.97 100 ARG A N 1
ATOM 775 C CA . ARG A 1 100 ? -3.387 -28.693 15.942 1.00 36.97 100 ARG A CA 1
ATOM 776 C C . ARG A 1 100 ? -4.618 -27.771 15.854 1.00 36.97 100 ARG A C 1
ATOM 778 O O . ARG A 1 100 ? -5.736 -28.268 15.943 1.00 36.97 100 ARG A O 1
ATOM 785 N N . CYS A 1 101 ? -4.441 -26.458 15.700 1.00 40.91 101 CYS A N 1
ATOM 786 C CA . CYS A 1 101 ? -5.523 -25.504 15.461 1.00 40.91 101 CYS A CA 1
ATOM 787 C C . CYS A 1 101 ? -5.494 -25.056 13.993 1.00 40.91 101 CYS A C 1
ATOM 789 O O . CYS A 1 101 ? -4.433 -24.639 13.530 1.00 40.91 101 CYS A O 1
ATOM 791 N N . PRO A 1 102 ? -6.625 -25.087 13.262 1.00 46.16 102 PRO A N 1
ATOM 792 C CA . PRO A 1 102 ? -6.695 -24.447 11.953 1.00 46.16 102 PRO A CA 1
ATOM 793 C C . PRO A 1 102 ? -6.428 -22.942 12.099 1.00 46.16 102 PRO A C 1
ATOM 795 O O . PRO A 1 102 ? -6.944 -22.302 13.021 1.00 46.16 102 PRO A O 1
ATOM 798 N N . SER A 1 103 ? -5.617 -22.403 11.188 1.00 51.59 103 SER A N 1
ATOM 799 C CA . SER A 1 103 ? -5.145 -21.008 11.138 1.00 51.59 103 SER A CA 1
ATOM 800 C C . SER A 1 103 ? -6.262 -19.981 11.335 1.00 51.59 103 SER A C 1
ATOM 802 O O . SER A 1 103 ? -6.100 -19.031 12.097 1.00 51.59 103 SER A O 1
ATOM 804 N N . SER A 1 104 ? -7.419 -20.230 10.723 1.00 54.59 104 SER A N 1
ATOM 805 C CA . SER A 1 104 ? -8.591 -19.352 10.720 1.00 54.59 104 SER A CA 1
ATOM 806 C C . SER A 1 104 ? -9.218 -19.062 12.092 1.00 54.59 104 SER A C 1
ATOM 808 O O . SER A 1 104 ? -10.042 -18.154 12.187 1.00 54.59 104 SER A O 1
ATOM 810 N N . LYS A 1 105 ? -8.858 -19.790 13.164 1.00 62.00 105 LYS A N 1
ATOM 811 C CA . LYS A 1 105 ? -9.422 -19.571 14.513 1.00 62.00 105 LYS A CA 1
ATOM 812 C C . LYS A 1 105 ? -8.762 -18.451 15.323 1.00 62.00 105 LYS A C 1
ATOM 814 O O . LYS A 1 105 ? -9.426 -17.914 16.203 1.00 62.00 105 LYS A O 1
ATOM 819 N N . SER A 1 106 ? -7.497 -18.103 15.070 1.00 73.81 106 SER A N 1
ATOM 820 C CA . SER A 1 106 ? -6.810 -17.007 15.786 1.00 73.81 106 SER A CA 1
ATOM 821 C C . SER A 1 106 ? -6.837 -15.675 15.034 1.00 73.81 106 SER A C 1
ATOM 823 O O . SER A 1 106 ? -6.553 -14.628 15.614 1.00 73.81 106 SER A O 1
ATOM 825 N N . ASP A 1 107 ? -7.235 -15.680 13.764 1.00 82.00 107 ASP A N 1
ATOM 826 C CA . ASP A 1 107 ? -7.324 -14.475 12.940 1.00 82.00 107 ASP A CA 1
ATOM 827 C C . ASP A 1 107 ? -8.199 -13.344 13.522 1.00 82.00 107 ASP A C 1
ATOM 829 O O . ASP A 1 107 ? -7.760 -12.196 13.448 1.00 82.00 107 ASP A O 1
ATOM 833 N N . PRO A 1 108 ? -9.357 -13.589 14.175 1.00 85.06 108 PRO A N 1
ATOM 834 C CA . PRO A 1 108 ? -10.131 -12.514 14.807 1.00 85.06 108 PRO A CA 1
ATOM 835 C C . PRO A 1 108 ? -9.356 -11.832 15.941 1.00 85.06 108 PRO A C 1
ATOM 837 O O . PRO A 1 108 ? -9.376 -10.610 16.063 1.00 85.06 108 PRO A O 1
ATOM 840 N N . GLN A 1 109 ? -8.612 -12.607 16.740 1.00 86.38 109 GLN A N 1
ATOM 841 C CA . GLN A 1 109 ? -7.758 -12.067 17.802 1.00 86.38 109 GLN A CA 1
ATOM 842 C C . GLN A 1 109 ? -6.578 -11.278 17.218 1.00 86.38 109 GLN A C 1
ATOM 844 O O . GLN A 1 109 ? -6.244 -10.212 17.733 1.00 86.38 109 GLN A O 1
ATOM 849 N N . ARG A 1 110 ? -5.971 -11.757 16.122 1.00 88.75 110 ARG A N 1
ATOM 850 C CA . ARG A 1 110 ? -4.905 -11.034 15.407 1.00 88.75 110 ARG A CA 1
ATOM 851 C C . ARG A 1 110 ? -5.407 -9.713 14.830 1.00 88.75 110 ARG A C 1
ATOM 853 O O . ARG A 1 110 ? -4.728 -8.703 14.978 1.00 88.75 110 ARG A O 1
ATOM 860 N N . LEU A 1 111 ? -6.590 -9.696 14.217 1.00 90.75 111 LEU A N 1
ATOM 861 C CA . LEU A 1 111 ? -7.189 -8.475 13.683 1.00 90.75 111 LEU A CA 1
ATOM 862 C C . LEU A 1 111 ? -7.480 -7.462 14.796 1.00 90.75 111 LEU A C 1
ATOM 864 O O . LEU A 1 111 ? -7.055 -6.311 14.700 1.00 90.75 111 LEU A O 1
ATOM 868 N N . ALA A 1 112 ? -8.138 -7.892 15.875 1.00 90.81 112 ALA A N 1
ATOM 869 C CA . ALA A 1 112 ? -8.428 -7.029 17.014 1.00 90.81 112 ALA A CA 1
ATOM 870 C C . ALA A 1 112 ? -7.142 -6.494 17.676 1.00 90.81 112 ALA A C 1
ATOM 872 O O . ALA A 1 112 ? -7.080 -5.319 18.038 1.00 90.81 112 ALA A O 1
ATOM 873 N N . ALA A 1 113 ? -6.085 -7.313 17.773 1.00 92.12 113 ALA A N 1
ATOM 874 C CA . ALA A 1 113 ? -4.778 -6.884 18.271 1.00 92.12 113 ALA A CA 1
ATOM 875 C C . ALA A 1 113 ? -4.104 -5.864 17.337 1.00 92.12 113 ALA A C 1
ATOM 877 O O . ALA A 1 113 ? -3.560 -4.871 17.820 1.00 92.12 113 ALA A O 1
ATOM 878 N N . LEU A 1 114 ? -4.178 -6.065 16.015 1.00 93.06 114 LEU A N 1
ATOM 879 C CA . LEU A 1 114 ? -3.641 -5.144 15.008 1.00 93.06 114 LEU A CA 1
ATOM 880 C C . LEU A 1 114 ? -4.352 -3.783 15.057 1.00 93.06 114 LEU A C 1
ATOM 882 O O . LEU A 1 114 ? -3.691 -2.748 15.113 1.00 93.06 114 LEU A O 1
ATOM 886 N N . HIS A 1 115 ? -5.688 -3.775 15.106 1.00 91.88 115 HIS A N 1
ATOM 887 C CA . HIS A 1 115 ? -6.481 -2.545 15.236 1.00 91.88 115 HIS A CA 1
ATOM 888 C C . HIS A 1 115 ? -6.246 -1.842 16.572 1.00 91.88 115 HIS A C 1
ATOM 890 O O . HIS A 1 115 ? -6.117 -0.620 16.598 1.00 91.88 115 HIS A O 1
ATOM 896 N N . CYS A 1 116 ? -6.114 -2.582 17.675 1.00 91.25 116 CYS A N 1
ATOM 897 C CA . CYS A 1 116 ? -5.737 -1.996 18.958 1.00 91.25 116 CYS A CA 1
ATOM 898 C C . CYS A 1 116 ? -4.358 -1.315 18.870 1.00 91.25 116 CYS A C 1
ATOM 900 O O . CYS A 1 116 ? -4.217 -0.144 19.217 1.00 91.25 116 CYS A O 1
ATOM 902 N N . LEU A 1 117 ? -3.346 -2.003 18.337 1.00 92.88 117 LEU A N 1
ATOM 903 C CA . LEU A 1 117 ? -2.001 -1.444 18.193 1.00 92.88 117 LEU A CA 1
ATOM 904 C C . LEU A 1 117 ? -1.957 -0.205 17.276 1.00 92.88 117 LEU A C 1
ATOM 906 O O . LEU A 1 117 ? -1.272 0.757 17.608 1.00 92.88 117 LEU A O 1
ATOM 910 N N . LEU A 1 118 ? -2.698 -0.193 16.162 1.00 91.38 118 LEU A N 1
ATOM 911 C CA . LEU A 1 118 ? -2.661 0.899 15.173 1.00 91.38 118 LEU A CA 1
ATOM 912 C C . LEU A 1 118 ? -3.601 2.076 15.470 1.00 91.38 118 LEU A C 1
ATOM 914 O O . LEU A 1 118 ? -3.292 3.206 15.091 1.00 91.38 118 LEU A O 1
ATOM 918 N N . VAL A 1 119 ? -4.750 1.832 16.109 1.00 88.81 119 VAL A N 1
ATOM 919 C CA . VAL A 1 119 ? -5.814 2.839 16.304 1.00 88.81 119 VAL A CA 1
ATOM 920 C C . VAL A 1 119 ? -5.911 3.312 17.756 1.00 88.81 119 VAL A C 1
ATOM 922 O O . VAL A 1 119 ? -6.204 4.485 17.978 1.00 88.81 119 VAL A O 1
ATOM 925 N N . TYR A 1 120 ? -5.638 2.443 18.740 1.00 86.81 120 TYR A N 1
ATOM 926 C CA . TYR A 1 120 ? -5.617 2.825 20.161 1.00 86.81 120 TYR A CA 1
ATOM 927 C C . TYR A 1 120 ? -4.225 3.257 20.625 1.00 86.81 120 TYR A C 1
ATOM 929 O O . TYR A 1 120 ? -4.104 4.219 21.373 1.00 86.81 120 TYR A O 1
ATOM 937 N N . MET A 1 121 ? -3.180 2.555 20.173 1.00 87.69 121 MET A N 1
ATOM 938 C CA . MET A 1 121 ? -1.795 2.761 20.626 1.00 87.69 121 MET A CA 1
ATOM 939 C C . MET A 1 121 ? -0.892 3.419 19.570 1.00 87.69 121 MET A C 1
ATOM 941 O O . MET A 1 121 ? 0.297 3.613 19.815 1.00 87.69 121 MET A O 1
ATOM 945 N N . GLY A 1 122 ? -1.441 3.766 18.400 1.00 79.31 122 GLY A N 1
ATOM 946 C CA . GLY A 1 122 ? -0.680 4.151 17.204 1.00 79.31 122 GLY A CA 1
ATOM 947 C C . GLY A 1 122 ? 0.084 5.477 17.281 1.00 79.31 122 GLY A C 1
ATOM 948 O O . GLY A 1 122 ? 0.722 5.865 16.306 1.00 79.31 122 GLY A O 1
ATOM 949 N N . ASP A 1 123 ? 0.026 6.186 18.406 1.00 78.50 123 ASP A N 1
ATOM 950 C CA . ASP A 1 123 ? 0.762 7.436 18.610 1.00 78.50 123 ASP A CA 1
ATOM 951 C C . ASP A 1 123 ? 2.240 7.201 18.979 1.00 78.50 123 ASP A C 1
ATOM 953 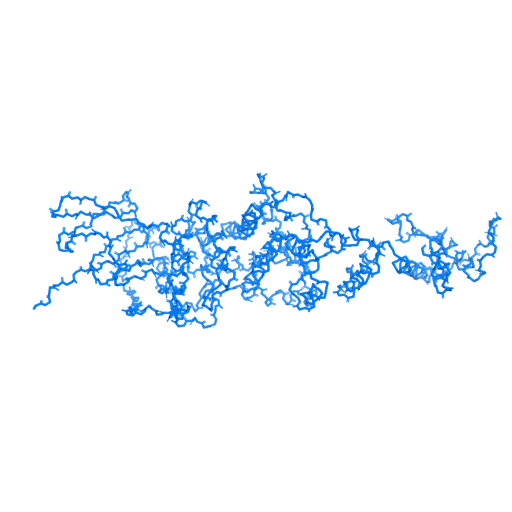O O . ASP A 1 123 ? 3.046 8.125 18.868 1.00 78.50 123 ASP A O 1
ATOM 957 N N . ASP A 1 124 ? 2.626 5.970 19.349 1.00 83.75 124 ASP A N 1
ATOM 958 C CA . ASP A 1 124 ? 4.036 5.574 19.479 1.00 83.75 124 ASP A CA 1
ATOM 959 C C . ASP A 1 124 ? 4.610 5.112 18.118 1.00 83.75 124 ASP A C 1
ATOM 961 O O . ASP A 1 124 ? 4.300 4.002 17.664 1.00 83.75 124 ASP A O 1
ATOM 965 N N . PRO A 1 125 ? 5.513 5.885 17.476 1.00 81.75 125 PRO A N 1
ATOM 966 C CA . PRO A 1 125 ? 6.129 5.486 16.209 1.00 81.75 125 PRO A CA 1
ATOM 967 C C . PRO A 1 125 ? 6.972 4.205 16.330 1.00 81.75 125 PRO A C 1
ATOM 969 O O . PRO A 1 125 ? 7.181 3.508 15.338 1.00 81.75 125 PRO A O 1
ATOM 972 N N . ASN A 1 126 ? 7.431 3.839 17.534 1.00 87.12 126 ASN A N 1
ATOM 973 C CA . ASN A 1 126 ? 8.163 2.592 17.750 1.00 87.12 126 ASN A CA 1
ATOM 974 C C . ASN A 1 126 ? 7.250 1.357 17.677 1.00 87.12 126 ASN A C 1
ATOM 976 O O . ASN A 1 126 ? 7.743 0.258 17.411 1.00 87.12 126 ASN A O 1
ATOM 980 N N . LEU A 1 127 ? 5.940 1.501 17.921 1.00 89.19 127 LEU A N 1
ATOM 981 C CA . LEU A 1 127 ? 4.972 0.426 17.692 1.00 89.19 127 LEU A CA 1
ATOM 982 C C . LEU A 1 127 ? 4.677 0.273 16.202 1.00 89.19 127 LEU A C 1
ATOM 984 O O . LEU A 1 127 ? 4.703 -0.855 15.716 1.00 89.19 127 LEU A O 1
ATOM 988 N N . GLU A 1 128 ? 4.493 1.376 15.468 1.00 88.44 128 GLU A N 1
ATOM 989 C CA . GLU A 1 128 ? 4.294 1.342 14.010 1.00 88.44 128 GLU A CA 1
ATOM 990 C C . GLU A 1 128 ? 5.466 0.619 13.315 1.00 88.44 128 GLU A C 1
ATOM 992 O O . GLU A 1 128 ? 5.241 -0.337 12.571 1.00 88.44 128 GLU A O 1
ATOM 997 N N . LEU A 1 129 ? 6.715 0.943 13.681 1.00 89.06 129 LEU A N 1
ATOM 998 C CA . LEU A 1 129 ? 7.912 0.232 13.208 1.00 89.06 129 LEU A CA 1
ATOM 999 C C . LEU A 1 129 ? 7.886 -1.277 13.515 1.00 89.06 129 LEU A C 1
ATOM 1001 O O . LEU A 1 129 ? 8.119 -2.082 12.616 1.00 89.06 129 LEU A O 1
ATOM 1005 N N . LYS A 1 130 ? 7.555 -1.691 14.747 1.00 91.50 130 LYS A N 1
ATOM 1006 C CA . LYS A 1 130 ? 7.477 -3.121 15.132 1.00 91.50 130 LYS A CA 1
ATOM 1007 C C . LYS A 1 130 ? 6.379 -3.886 14.388 1.00 91.50 130 LYS A C 1
ATOM 1009 O O . LYS A 1 130 ? 6.507 -5.095 14.186 1.00 91.50 130 LYS A O 1
ATOM 1014 N N . ILE A 1 131 ? 5.298 -3.206 14.002 1.00 92.31 131 ILE A N 1
ATOM 1015 C CA . ILE A 1 131 ? 4.216 -3.781 13.193 1.00 92.31 131 ILE A CA 1
ATOM 1016 C C . ILE A 1 131 ? 4.676 -3.920 11.741 1.00 92.31 131 ILE A C 1
ATOM 1018 O O . ILE A 1 131 ? 4.452 -4.969 11.144 1.00 92.31 131 ILE A O 1
ATOM 1022 N N . ILE A 1 132 ? 5.388 -2.932 11.190 1.00 90.81 132 ILE A N 1
ATOM 1023 C CA . ILE A 1 132 ? 5.992 -3.042 9.855 1.00 90.81 132 ILE A CA 1
ATOM 1024 C C . ILE A 1 132 ? 7.032 -4.171 9.826 1.00 90.81 132 ILE A C 1
ATOM 1026 O O . ILE A 1 132 ? 7.015 -4.987 8.908 1.00 90.81 132 ILE A O 1
ATOM 1030 N N . GLU A 1 133 ? 7.886 -4.296 10.847 1.00 89.94 133 GLU A N 1
ATOM 1031 C CA . GLU A 1 133 ? 8.812 -5.427 10.987 1.00 89.94 133 GLU A CA 1
ATOM 1032 C C . GLU A 1 133 ? 8.075 -6.772 10.987 1.00 89.94 133 GLU A C 1
ATOM 1034 O O . GLU A 1 133 ? 8.489 -7.680 10.268 1.00 89.94 133 GLU A O 1
ATOM 1039 N N . TRP A 1 134 ? 6.971 -6.879 11.739 1.00 90.44 134 TRP A N 1
ATOM 1040 C CA . TRP A 1 134 ? 6.110 -8.064 11.770 1.00 90.44 134 TRP A CA 1
ATOM 1041 C C . TRP A 1 134 ? 5.479 -8.360 10.403 1.00 90.44 134 TRP A C 1
ATOM 1043 O O . TRP A 1 134 ? 5.497 -9.518 9.987 1.00 90.44 134 TRP A O 1
ATOM 1053 N N . LEU A 1 135 ? 4.998 -7.347 9.670 1.00 91.06 135 LEU A N 1
ATOM 1054 C CA . LEU A 1 135 ? 4.516 -7.504 8.293 1.00 91.06 135 LEU A CA 1
ATOM 1055 C C . LEU A 1 135 ? 5.629 -8.013 7.363 1.00 91.06 135 LEU A C 1
ATOM 1057 O O . LEU A 1 135 ? 5.366 -8.862 6.517 1.00 91.06 135 LEU A O 1
ATOM 1061 N N . CYS A 1 136 ? 6.868 -7.544 7.526 1.00 86.62 136 CYS A N 1
ATOM 1062 C CA . CYS A 1 136 ? 8.009 -8.016 6.732 1.00 86.62 136 CYS A CA 1
ATOM 1063 C C . CYS A 1 136 ? 8.378 -9.477 7.024 1.00 86.62 136 CYS A C 1
ATOM 1065 O O . CYS A 1 136 ? 8.847 -10.167 6.128 1.00 86.62 136 CYS A O 1
ATOM 1067 N N . ASP A 1 137 ? 8.196 -9.942 8.263 1.00 84.75 137 ASP A N 1
ATOM 1068 C CA . ASP A 1 137 ? 8.529 -11.320 8.654 1.00 84.75 137 ASP A CA 1
ATOM 1069 C C . ASP A 1 137 ? 7.385 -12.306 8.353 1.00 84.75 137 ASP A C 1
ATOM 1071 O O . ASP A 1 137 ? 7.620 -13.471 8.035 1.00 84.75 137 ASP A O 1
ATOM 1075 N N . ASN A 1 138 ? 6.129 -11.851 8.410 1.00 79.19 138 ASN A N 1
ATOM 1076 C CA . ASN A 1 138 ? 4.944 -12.691 8.216 1.00 79.19 138 ASN A CA 1
ATOM 1077 C C . ASN A 1 138 ? 4.529 -12.712 6.747 1.00 79.19 138 ASN A C 1
ATOM 1079 O O . ASN A 1 138 ? 3.566 -12.055 6.349 1.00 79.19 138 ASN A O 1
ATOM 1083 N N . MET A 1 139 ? 5.276 -13.477 5.951 1.00 65.81 139 MET A N 1
ATOM 1084 C CA . MET A 1 139 ? 5.148 -13.538 4.489 1.00 65.81 139 MET A CA 1
ATOM 1085 C C . MET A 1 139 ? 3.890 -14.248 3.968 1.00 65.81 139 MET A C 1
ATOM 1087 O O . MET A 1 139 ? 3.549 -14.079 2.800 1.00 65.81 139 MET A O 1
ATOM 1091 N N . ASN A 1 140 ? 3.184 -15.010 4.807 1.00 68.50 140 ASN A N 1
ATOM 1092 C CA . ASN A 1 140 ? 1.950 -15.685 4.406 1.00 68.50 140 ASN A CA 1
ATOM 1093 C C . ASN A 1 140 ? 0.737 -14.739 4.554 1.00 68.50 140 ASN A C 1
ATOM 1095 O O . ASN A 1 140 ? 0.533 -14.179 5.640 1.00 68.50 140 ASN A O 1
ATOM 1099 N N . PRO A 1 141 ? -0.100 -14.557 3.514 1.00 66.88 141 PRO A N 1
ATOM 1100 C CA . PRO A 1 141 ? -1.386 -13.885 3.670 1.00 66.88 141 PRO A CA 1
ATOM 1101 C C . PRO A 1 141 ? -2.296 -14.718 4.584 1.00 66.88 141 PRO A C 1
ATOM 1103 O O . PRO A 1 141 ? -2.253 -15.949 4.551 1.00 66.88 141 PRO A O 1
ATOM 1106 N N . PHE A 1 142 ? -3.124 -14.068 5.404 1.00 75.38 142 PHE A N 1
ATOM 1107 C CA . PHE A 1 142 ? -4.173 -14.786 6.130 1.00 75.38 142 PHE A CA 1
ATOM 1108 C C . PHE A 1 142 ? -5.362 -15.025 5.193 1.00 75.38 142 PHE A C 1
ATOM 1110 O O . PHE A 1 142 ? -5.739 -14.154 4.412 1.00 75.38 142 PHE A O 1
ATOM 1117 N N . GLU A 1 143 ? -5.992 -16.196 5.292 1.00 71.44 143 GLU A N 1
ATOM 1118 C CA . GLU A 1 143 ? -7.180 -16.538 4.490 1.00 71.44 143 GLU A CA 1
ATOM 1119 C C . GLU A 1 143 ? -8.348 -15.569 4.767 1.00 71.44 143 GLU A C 1
ATOM 1121 O O . GLU A 1 143 ? -9.178 -15.278 3.903 1.00 71.44 143 GLU A O 1
ATOM 1126 N N . SER A 1 144 ? -8.399 -15.036 5.989 1.00 80.62 144 SER A N 1
ATOM 1127 C CA . SER A 1 144 ? -9.488 -14.207 6.498 1.00 80.62 144 SER A CA 1
ATOM 1128 C C . SER A 1 144 ? -9.356 -12.710 6.173 1.00 80.62 144 SER A C 1
ATOM 1130 O O . SER A 1 144 ? -10.373 -12.082 5.870 1.00 80.62 144 SER A O 1
ATOM 1132 N N . PHE A 1 145 ? -8.151 -12.123 6.153 1.00 86.75 145 PHE A N 1
ATOM 1133 C CA . PHE A 1 145 ? -7.912 -10.701 5.842 1.00 86.75 145 PHE A CA 1
ATOM 1134 C C . PHE A 1 145 ? -6.479 -10.420 5.351 1.00 86.75 145 PHE A C 1
ATOM 1136 O O . PHE A 1 145 ? -5.547 -11.161 5.652 1.00 86.75 145 PHE A O 1
ATOM 1143 N N . ASP A 1 146 ? -6.294 -9.320 4.615 1.00 90.19 146 ASP A N 1
ATOM 1144 C CA . ASP A 1 146 ? -4.974 -8.864 4.158 1.00 90.19 146 ASP A CA 1
ATOM 1145 C C . ASP A 1 146 ? -4.353 -7.919 5.199 1.00 90.19 146 ASP A C 1
ATOM 1147 O O . ASP A 1 146 ? -4.889 -6.851 5.500 1.00 90.19 146 ASP A O 1
ATOM 1151 N N . GLN A 1 147 ? -3.204 -8.304 5.755 1.00 91.50 147 GLN A N 1
ATOM 1152 C CA . GLN A 1 147 ? -2.578 -7.581 6.865 1.00 91.50 147 GLN A CA 1
ATOM 1153 C C . GLN A 1 147 ? -2.012 -6.205 6.462 1.00 91.50 147 GLN A C 1
ATOM 1155 O O . GLN A 1 147 ? -1.936 -5.307 7.301 1.00 91.50 147 GLN A O 1
ATOM 1160 N N . VAL A 1 148 ? -1.628 -6.016 5.195 1.00 93.12 148 VAL A N 1
ATOM 1161 C CA . VAL A 1 148 ? -1.115 -4.739 4.670 1.00 93.12 148 VAL A CA 1
ATOM 1162 C C . VAL A 1 148 ? -2.277 -3.791 4.367 1.00 93.12 148 VAL A C 1
ATOM 1164 O O . VAL A 1 148 ? -2.186 -2.598 4.659 1.00 93.12 148 VAL A O 1
ATOM 1167 N N . GLN A 1 149 ? -3.395 -4.307 3.846 1.00 93.19 149 GLN A N 1
ATOM 1168 C CA . GLN A 1 149 ? -4.627 -3.529 3.687 1.00 93.19 149 GLN A CA 1
ATOM 1169 C C . GLN A 1 149 ? -5.152 -3.032 5.040 1.00 93.19 149 GLN A C 1
ATOM 1171 O O . GLN A 1 149 ? -5.443 -1.842 5.169 1.00 93.19 149 GLN A O 1
ATOM 1176 N N . GLU A 1 150 ? -5.218 -3.900 6.058 1.00 93.12 150 GLU A N 1
ATOM 1177 C CA . GLU A 1 150 ? -5.595 -3.488 7.418 1.00 93.12 150 GLU A CA 1
ATOM 1178 C C . GLU A 1 150 ? -4.620 -2.452 7.990 1.00 93.12 150 GLU A C 1
ATOM 1180 O O . GLU A 1 150 ? -5.068 -1.451 8.543 1.00 93.12 150 GLU A O 1
ATOM 1185 N N . PHE A 1 151 ? -3.304 -2.629 7.806 1.00 93.81 151 PHE A N 1
ATOM 1186 C CA . PHE A 1 151 ? -2.310 -1.654 8.263 1.00 93.81 151 PHE A CA 1
ATOM 1187 C C . PHE A 1 151 ? -2.542 -0.258 7.669 1.00 93.81 151 PHE A C 1
ATOM 1189 O O . PHE A 1 151 ? -2.556 0.735 8.401 1.00 93.81 151 PHE A O 1
ATOM 1196 N N . ILE A 1 152 ? -2.764 -0.177 6.352 1.00 93.56 152 ILE A N 1
ATOM 1197 C CA . ILE A 1 152 ? -3.015 1.092 5.659 1.00 93.56 152 ILE A CA 1
ATOM 1198 C C . ILE A 1 152 ? -4.341 1.706 6.134 1.00 93.56 152 ILE A C 1
ATOM 1200 O O . ILE A 1 152 ? -4.371 2.880 6.504 1.00 93.56 152 ILE A O 1
ATOM 1204 N N . LEU A 1 153 ? -5.434 0.936 6.151 1.00 92.75 153 LEU A N 1
ATOM 1205 C CA . LEU A 1 153 ? -6.766 1.457 6.475 1.00 92.75 153 LEU A CA 1
ATOM 1206 C C . LEU A 1 153 ? -6.911 1.862 7.948 1.00 92.75 153 LEU A C 1
ATOM 1208 O O . LEU A 1 153 ? -7.436 2.943 8.217 1.00 92.75 153 LEU A O 1
ATOM 1212 N N . ALA A 1 154 ? -6.397 1.070 8.890 1.00 91.56 154 ALA A N 1
ATOM 1213 C CA . ALA A 1 154 ? -6.437 1.392 10.316 1.00 91.56 154 ALA A CA 1
ATOM 1214 C C . ALA A 1 154 ? -5.596 2.644 10.641 1.00 91.56 154 ALA A C 1
ATOM 1216 O O . ALA A 1 154 ? -6.061 3.545 11.346 1.00 91.56 154 ALA A O 1
ATOM 1217 N N . SER A 1 155 ? -4.397 2.760 10.056 1.00 91.12 155 SER A N 1
ATOM 1218 C CA . SER A 1 155 ? -3.528 3.933 10.237 1.00 91.12 155 SER A CA 1
ATOM 1219 C C . SER A 1 155 ? -4.138 5.203 9.632 1.00 91.12 155 SER A C 1
ATOM 1221 O O . SER A 1 155 ? -4.104 6.271 10.248 1.00 91.12 155 SER A O 1
ATOM 1223 N N . LEU A 1 156 ? -4.762 5.102 8.452 1.00 90.12 156 LEU A N 1
ATOM 1224 C CA . LEU A 1 156 ? -5.512 6.210 7.854 1.00 90.12 156 LEU A CA 1
ATOM 1225 C C . LEU A 1 156 ? -6.738 6.590 8.692 1.00 90.12 156 LEU A C 1
ATOM 1227 O O . LEU A 1 156 ? -7.014 7.780 8.860 1.00 90.12 156 LEU A O 1
ATOM 1231 N N . TYR A 1 157 ? -7.453 5.606 9.242 1.00 88.12 157 TYR A N 1
ATOM 1232 C CA . TYR A 1 157 ? -8.621 5.833 10.087 1.00 88.12 157 TYR A CA 1
ATOM 1233 C C . TYR A 1 157 ? -8.272 6.636 11.346 1.00 88.12 157 TYR A C 1
ATOM 1235 O O . TYR A 1 157 ? -8.922 7.656 11.587 1.00 88.12 157 TYR A O 1
ATOM 1243 N N . ARG A 1 158 ? -7.208 6.266 12.081 1.00 86.25 158 ARG A N 1
ATOM 1244 C CA . ARG A 1 158 ? -6.710 7.022 13.252 1.00 86.25 158 ARG A CA 1
ATOM 1245 C C . ARG A 1 158 ? -6.548 8.513 12.931 1.00 86.25 158 ARG A C 1
ATOM 1247 O O . ARG A 1 158 ? -7.151 9.365 13.578 1.00 86.25 158 ARG A O 1
ATOM 1254 N N . ILE A 1 159 ? -5.813 8.812 11.860 1.00 78.94 159 ILE A N 1
ATOM 1255 C CA . ILE A 1 159 ? -5.424 10.174 11.445 1.00 78.94 159 ILE A CA 1
ATOM 1256 C C . ILE A 1 159 ? -6.615 11.019 10.959 1.00 78.94 159 ILE A C 1
ATOM 1258 O O . ILE A 1 159 ? -6.554 12.256 10.930 1.00 78.94 159 ILE A O 1
ATOM 1262 N N . VAL A 1 160 ? -7.703 10.371 10.539 1.00 77.38 160 VAL A N 1
ATOM 1263 C CA . VAL A 1 160 ? -8.938 11.052 10.146 1.00 77.38 160 VAL A CA 1
ATOM 1264 C C . VAL A 1 160 ? -9.890 11.242 11.327 1.00 77.38 160 VAL A C 1
ATOM 1266 O O . VAL A 1 160 ? -10.488 12.315 11.445 1.00 77.38 160 VAL A O 1
ATOM 1269 N N . TYR A 1 161 ? -10.020 10.241 12.197 1.00 72.25 161 TYR A N 1
ATOM 1270 C CA . TYR A 1 161 ? -10.964 10.244 13.314 1.00 72.25 161 TYR A CA 1
ATOM 1271 C C . TYR A 1 161 ? -10.754 11.441 14.256 1.00 72.25 161 TYR A C 1
ATOM 1273 O O . TYR A 1 161 ? -11.723 12.117 14.604 1.00 72.25 161 TYR A O 1
ATOM 1281 N N . GLU A 1 162 ? -9.497 11.785 14.569 1.00 68.44 162 GLU A N 1
ATOM 1282 C CA . GLU A 1 162 ? -9.122 12.968 15.371 1.00 68.44 162 GLU A CA 1
ATOM 1283 C C . GLU A 1 162 ? -9.759 14.283 14.886 1.00 68.44 162 GLU A C 1
ATOM 1285 O O . GLU A 1 162 ? -9.915 15.232 15.653 1.00 68.44 162 GLU A O 1
ATOM 1290 N N . LYS A 1 163 ? -10.118 14.369 13.599 1.00 69.62 163 LYS A N 1
ATOM 1291 C CA . LYS A 1 163 ? -10.639 15.591 12.977 1.00 69.62 163 LYS A CA 1
ATOM 1292 C C . LYS A 1 163 ? -12.157 15.697 12.985 1.00 69.62 163 LYS A C 1
ATOM 1294 O O . LYS A 1 163 ? -12.678 16.812 12.925 1.00 69.62 163 LYS A O 1
ATOM 1299 N N . CYS A 1 164 ? -12.875 14.574 12.955 1.00 67.62 164 CYS A N 1
ATOM 1300 C CA . CYS A 1 164 ? -14.335 14.560 12.971 1.00 67.62 164 CYS A CA 1
ATOM 1301 C C . CYS A 1 164 ? -14.865 13.159 13.284 1.00 67.62 164 CYS A C 1
ATOM 1303 O O . CYS A 1 164 ? -14.703 12.243 12.479 1.00 67.62 164 CYS A O 1
ATOM 1305 N N . LEU A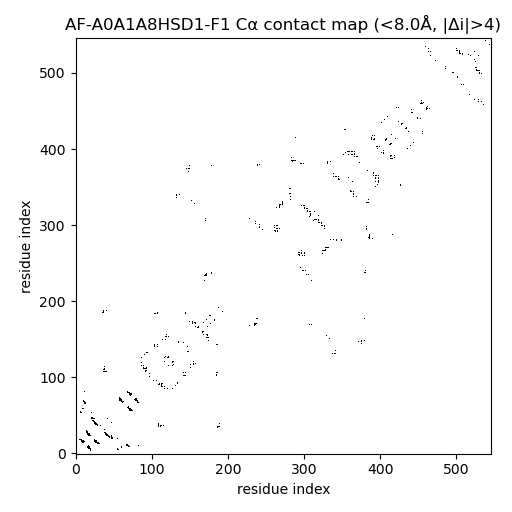 1 165 ? -15.604 13.049 14.393 1.00 63.44 165 LEU A N 1
ATOM 1306 C CA . LEU A 1 165 ? -16.220 11.807 14.871 1.00 63.44 165 LEU A CA 1
ATOM 1307 C C . LEU A 1 165 ? -16.997 11.061 13.776 1.00 63.44 165 LEU A C 1
ATOM 1309 O O . LEU A 1 165 ? -16.871 9.857 13.657 1.00 63.44 165 LEU A O 1
ATOM 1313 N N . SER A 1 166 ? -17.740 11.787 12.934 1.00 68.19 166 SER A N 1
ATOM 1314 C CA . SER A 1 166 ? -18.661 11.206 11.943 1.00 68.19 166 SER A CA 1
ATOM 1315 C C . SER A 1 166 ? -18.041 10.740 10.614 1.00 68.19 166 SER A C 1
ATOM 1317 O O . SER A 1 166 ? -18.758 10.591 9.621 1.00 68.19 166 SER A O 1
ATOM 1319 N N . LEU A 1 167 ? -16.712 10.623 10.546 1.00 77.19 167 LEU A N 1
ATOM 1320 C CA . LEU A 1 167 ? -16.012 10.038 9.393 1.00 77.19 167 LEU A CA 1
ATOM 1321 C C . LEU A 1 167 ? -15.900 8.505 9.506 1.00 77.19 167 LEU A C 1
ATOM 1323 O O . LEU A 1 167 ? -15.688 7.842 8.495 1.00 77.19 167 LEU A O 1
ATOM 1327 N N . ASP A 1 168 ? -16.126 7.958 10.700 1.00 75.19 168 ASP A N 1
ATOM 1328 C CA . ASP A 1 168 ? -16.188 6.535 11.067 1.00 75.19 168 ASP A CA 1
ATOM 1329 C C . ASP A 1 168 ? -17.169 5.681 10.238 1.00 75.19 168 ASP A C 1
ATOM 1331 O O . ASP A 1 168 ? -16.843 4.576 9.798 1.00 75.19 168 ASP A O 1
ATOM 1335 N N . LYS A 1 169 ? -18.368 6.207 9.981 1.00 78.31 169 LYS A N 1
ATOM 1336 C CA . LYS A 1 169 ? -19.412 5.548 9.186 1.00 78.31 169 LYS A CA 1
ATOM 1337 C C . LYS A 1 169 ? -19.253 5.773 7.681 1.00 78.31 169 LYS A C 1
ATOM 1339 O O . LYS A 1 169 ? -19.924 5.114 6.896 1.00 78.31 169 LYS A O 1
ATOM 1344 N N . VAL A 1 170 ? -18.392 6.703 7.261 1.00 86.12 170 VAL A N 1
ATOM 1345 C CA . VAL A 1 170 ? -18.285 7.153 5.859 1.00 86.12 170 VAL A CA 1
ATOM 1346 C C . VAL A 1 170 ? -16.982 6.699 5.195 1.00 86.12 170 VAL A C 1
ATOM 1348 O O . VAL A 1 170 ? -16.954 6.508 3.980 1.00 86.12 170 VAL A O 1
ATOM 1351 N N . LEU A 1 171 ? -15.913 6.482 5.964 1.00 87.94 171 LEU A N 1
ATOM 1352 C CA . LEU A 1 171 ? -14.641 5.950 5.477 1.00 87.94 171 LEU A CA 1
ATOM 1353 C C . LEU A 1 171 ? -14.450 4.481 5.887 1.00 87.94 171 LEU A C 1
ATOM 1355 O O . LEU A 1 171 ? -14.877 4.087 6.972 1.00 87.94 171 LEU A O 1
ATOM 1359 N N . PRO A 1 172 ? -13.786 3.661 5.054 1.00 87.88 172 PRO A N 1
ATOM 1360 C CA . PRO A 1 172 ? -13.364 2.328 5.455 1.00 87.88 172 PRO A CA 1
ATOM 1361 C C . PRO A 1 172 ? -12.219 2.417 6.472 1.00 87.88 172 PRO A C 1
ATOM 1363 O O . PRO A 1 172 ? -11.228 3.112 6.245 1.00 87.88 172 PRO A O 1
ATOM 1366 N N . TYR A 1 173 ? -12.350 1.680 7.575 1.00 87.62 173 TYR A N 1
ATOM 1367 C CA . TYR A 1 173 ? -11.276 1.449 8.549 1.00 87.62 173 TYR A CA 1
ATOM 1368 C C . TYR A 1 173 ? -10.681 0.035 8.460 1.00 87.62 173 TYR A C 1
ATOM 1370 O O . TYR A 1 173 ? -9.609 -0.200 9.002 1.00 87.62 173 TYR A O 1
ATOM 1378 N N . SER A 1 174 ? -11.354 -0.885 7.760 1.00 90.00 174 SER A N 1
ATOM 1379 C CA . SER A 1 174 ? -10.944 -2.278 7.544 1.00 90.00 174 SER A CA 1
ATOM 1380 C C . SER A 1 174 ? -11.308 -2.724 6.122 1.00 90.00 174 SER A C 1
ATOM 1382 O O . SER A 1 174 ? -12.309 -2.267 5.561 1.00 90.00 174 SER A O 1
ATOM 1384 N N . SER A 1 175 ? -10.510 -3.626 5.546 1.00 88.69 175 SER A N 1
ATOM 1385 C CA . SER A 1 175 ? -10.715 -4.237 4.223 1.00 88.69 175 SER A CA 1
ATOM 1386 C C . SER A 1 175 ? -11.930 -5.167 4.180 1.00 88.69 175 SER A C 1
ATOM 1388 O O . SER A 1 175 ? -12.489 -5.420 3.112 1.00 88.69 175 SER A O 1
ATOM 1390 N N . ILE A 1 176 ? -12.391 -5.639 5.343 1.00 87.62 176 ILE A N 1
ATOM 1391 C CA . ILE A 1 176 ? -13.520 -6.567 5.472 1.00 87.62 176 ILE A CA 1
ATOM 1392 C C . ILE A 1 176 ? -14.794 -6.004 4.821 1.00 87.62 176 ILE A C 1
ATOM 1394 O O . ILE A 1 176 ? -15.545 -6.752 4.201 1.00 87.62 176 ILE A O 1
ATOM 1398 N N . PHE A 1 177 ? -15.005 -4.684 4.866 1.00 83.81 177 PHE A N 1
ATOM 1399 C CA . PHE A 1 177 ? -16.170 -4.021 4.261 1.00 83.81 177 PHE A CA 1
ATOM 1400 C C . PHE A 1 177 ? -16.159 -3.979 2.722 1.00 83.81 177 PHE A C 1
ATOM 1402 O O . PHE A 1 177 ? -17.186 -3.660 2.111 1.00 83.81 177 PHE A O 1
ATOM 1409 N N . GLU A 1 178 ? -15.032 -4.291 2.082 1.00 81.19 178 GLU A N 1
ATOM 1410 C CA . GLU A 1 178 ? -14.910 -4.429 0.622 1.00 81.19 178 GLU A CA 1
ATOM 1411 C C . GLU A 1 178 ? -15.104 -5.886 0.166 1.00 81.19 178 GLU A C 1
ATOM 1413 O O . GLU A 1 178 ? -15.401 -6.134 -1.006 1.00 81.19 178 GLU A O 1
ATOM 1418 N N . LYS A 1 179 ? -15.023 -6.864 1.083 1.00 80.50 179 LYS A N 1
ATOM 1419 C CA . LYS A 1 179 ? -15.332 -8.264 0.770 1.00 80.50 179 LYS A CA 1
ATOM 1420 C C . LYS A 1 179 ? -16.829 -8.431 0.484 1.00 80.50 179 LYS A C 1
ATOM 1422 O O . LYS A 1 179 ? -17.683 -7.826 1.129 1.00 80.50 179 LYS A O 1
ATOM 1427 N N . LYS A 1 180 ? -17.150 -9.273 -0.507 1.00 77.44 180 LYS A N 1
ATOM 1428 C CA . LYS A 1 180 ? -18.540 -9.637 -0.849 1.00 77.44 180 LYS A CA 1
ATOM 1429 C C . LYS A 1 180 ? -19.189 -10.482 0.245 1.00 77.44 180 LYS A C 1
ATOM 1431 O O . LYS A 1 180 ? -20.358 -10.288 0.551 1.00 77.44 180 LYS A O 1
ATOM 1436 N N . GLU A 1 181 ? -18.405 -11.385 0.822 1.00 79.75 181 GLU A N 1
ATOM 1437 C CA . GLU A 1 181 ? -18.778 -12.259 1.927 1.00 79.75 181 GLU A CA 1
ATOM 1438 C C . GLU A 1 181 ? -17.692 -12.136 2.998 1.00 79.75 181 GLU A C 1
ATOM 1440 O O . GLU A 1 181 ? -16.496 -12.195 2.695 1.00 79.75 181 GLU A O 1
ATOM 1445 N N . VAL A 1 182 ? -18.104 -11.913 4.246 1.00 80.88 182 VAL A N 1
ATOM 1446 C CA . VAL A 1 182 ? -17.187 -11.858 5.388 1.00 80.88 182 VAL A CA 1
ATOM 1447 C C . VAL A 1 182 ? -16.932 -13.294 5.860 1.00 80.88 182 VAL A C 1
ATOM 1449 O O . VAL A 1 182 ? -17.901 -14.016 6.097 1.00 80.88 182 VAL A O 1
ATOM 1452 N N . PRO A 1 183 ? -15.668 -13.731 6.011 1.00 81.88 183 PRO A N 1
ATOM 1453 C CA . PRO A 1 183 ? -15.345 -15.045 6.558 1.00 81.88 183 PRO A CA 1
ATOM 1454 C C . PRO A 1 183 ? -16.051 -15.300 7.894 1.00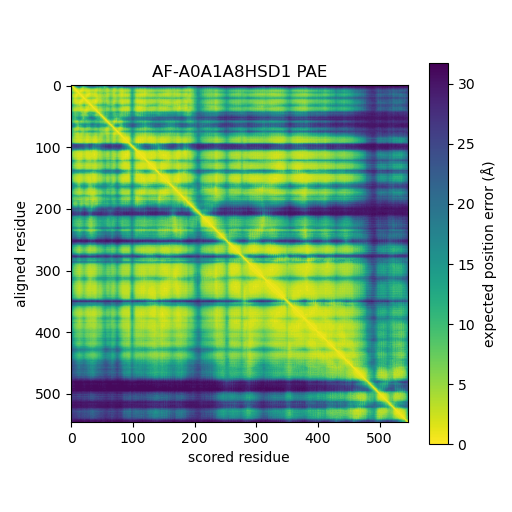 81.88 183 PRO A C 1
ATOM 1456 O O . PRO A 1 183 ? -15.969 -14.474 8.800 1.00 81.88 183 PRO A O 1
ATOM 1459 N N . VAL A 1 184 ? -16.693 -16.465 8.037 1.00 79.88 184 VAL A N 1
ATOM 1460 C CA . VAL A 1 184 ? -17.489 -16.825 9.230 1.00 79.88 184 VAL A CA 1
ATOM 1461 C C . VAL A 1 184 ? -16.679 -16.695 10.525 1.00 79.88 184 VAL A C 1
ATOM 1463 O O . VAL A 1 184 ? -17.202 -16.225 11.530 1.00 79.88 184 VAL A O 1
ATOM 1466 N N . CYS A 1 185 ? -15.378 -17.009 10.492 1.00 77.50 185 CYS A N 1
ATOM 1467 C CA . CYS A 1 185 ? -14.497 -16.843 11.648 1.00 77.50 185 CYS A CA 1
ATOM 1468 C C . CYS A 1 185 ? -14.398 -15.395 12.158 1.00 77.50 185 CYS A C 1
ATOM 1470 O O . CYS A 1 185 ? -14.154 -15.208 13.341 1.00 77.50 185 CYS A O 1
ATOM 1472 N N . LEU A 1 186 ? -14.602 -14.380 11.311 1.00 81.88 186 LEU A N 1
ATOM 1473 C CA . LEU A 1 186 ? -14.584 -12.963 11.699 1.00 81.88 186 LEU A CA 1
ATOM 1474 C C . LEU A 1 186 ? -15.958 -12.450 12.175 1.00 81.88 186 LEU A C 1
ATOM 1476 O O . LEU A 1 186 ? -16.033 -11.382 12.781 1.00 81.88 186 LEU A O 1
ATOM 1480 N N . LEU A 1 187 ? -17.039 -13.191 11.907 1.00 77.69 187 LEU A N 1
ATOM 1481 C CA . LEU A 1 187 ? -18.396 -12.846 12.345 1.00 77.69 187 LEU A CA 1
ATOM 1482 C C . LEU A 1 187 ? -18.693 -13.347 13.765 1.00 77.69 187 LEU A C 1
ATOM 1484 O O . LEU A 1 187 ? -19.410 -12.682 14.510 1.00 77.69 187 LEU A O 1
ATOM 1488 N N . GLU A 1 188 ? -18.126 -14.493 14.146 1.00 75.75 188 GLU A N 1
ATOM 1489 C CA . GLU A 1 188 ? -18.421 -15.174 15.408 1.00 75.75 188 GLU A CA 1
ATOM 1490 C C . GLU A 1 188 ? -17.166 -15.359 16.269 1.00 75.75 188 GLU A C 1
ATOM 1492 O O . GLU A 1 188 ? -16.154 -15.898 15.821 1.00 75.75 188 GLU A O 1
ATOM 1497 N N . ILE A 1 189 ? -17.258 -14.992 17.549 1.00 73.38 189 ILE A N 1
ATOM 1498 C CA . ILE A 1 189 ? -16.288 -15.404 18.568 1.00 73.38 189 ILE A CA 1
ATOM 1499 C C . ILE A 1 189 ? -16.874 -16.633 19.285 1.00 73.38 189 ILE A C 1
ATOM 1501 O O . ILE A 1 189 ? -17.983 -16.542 19.816 1.00 73.38 189 ILE A O 1
ATOM 1505 N N . PRO A 1 190 ? -16.175 -17.785 19.340 1.00 67.56 190 PRO A N 1
ATOM 1506 C CA . PRO A 1 190 ? -16.701 -18.991 19.977 1.00 67.56 190 PRO A CA 1
ATOM 1507 C C . PRO A 1 190 ? -17.141 -18.748 21.429 1.00 67.56 190 PRO A C 1
ATOM 1509 O O . PRO A 1 190 ? -16.327 -18.409 22.284 1.00 67.56 190 PRO A O 1
ATOM 1512 N N . GLY A 1 191 ? -18.433 -18.945 21.705 1.00 66.56 191 GLY A N 1
ATOM 1513 C CA . GLY A 1 191 ? -19.030 -18.727 23.029 1.00 66.56 191 GLY A CA 1
ATOM 1514 C C . GLY A 1 191 ? -19.534 -17.302 23.303 1.00 66.56 191 GLY A C 1
ATOM 1515 O O . GLY A 1 191 ? -20.093 -17.074 24.372 1.00 66.56 191 GLY A O 1
ATOM 1516 N N . VAL A 1 192 ? -19.398 -16.366 22.357 1.00 71.88 192 VAL A N 1
ATOM 1517 C CA . VAL A 1 192 ? -19.904 -14.989 22.469 1.00 71.88 192 VAL A CA 1
ATOM 1518 C C . VAL A 1 192 ? -20.890 -14.705 21.338 1.00 71.88 192 VAL A C 1
ATOM 1520 O O . VAL A 1 192 ? -20.511 -14.625 20.172 1.00 71.88 192 VAL A O 1
ATOM 1523 N N . LEU A 1 193 ? -22.157 -14.495 21.694 1.00 68.12 193 LEU A N 1
ATOM 1524 C CA . LEU A 1 193 ? -23.168 -13.964 20.784 1.00 68.12 193 LEU A CA 1
ATOM 1525 C C . LEU A 1 193 ? -23.272 -12.448 20.989 1.00 68.12 193 LEU A C 1
ATOM 1527 O O . LEU A 1 193 ? -23.455 -11.994 22.117 1.00 68.12 193 LEU A O 1
ATOM 1531 N N . CYS A 1 194 ? -23.186 -11.671 19.908 1.00 64.88 194 CYS A N 1
ATOM 1532 C CA . CYS A 1 194 ? -23.468 -10.238 19.932 1.00 64.88 194 CYS A CA 1
ATOM 1533 C C . CYS A 1 194 ? -24.750 -9.951 19.155 1.00 64.88 194 CYS A C 1
ATOM 1535 O O . CYS A 1 194 ? -24.835 -10.226 17.960 1.00 64.88 194 CYS A O 1
ATOM 1537 N N . THR A 1 195 ? -25.735 -9.378 19.839 1.00 62.06 195 THR A N 1
ATOM 1538 C CA . THR A 1 195 ? -26.970 -8.863 19.247 1.00 62.06 195 THR A CA 1
ATOM 1539 C C . THR A 1 195 ? -26.978 -7.348 19.404 1.00 62.06 195 THR A C 1
ATOM 1541 O O . THR A 1 195 ? -27.223 -6.826 20.492 1.00 62.06 195 THR A O 1
ATOM 1544 N N . THR A 1 196 ? -26.682 -6.627 18.325 1.00 56.53 196 THR A N 1
ATOM 1545 C CA . THR A 1 196 ? -26.704 -5.160 18.283 1.00 56.53 196 THR A CA 1
ATOM 1546 C C . THR A 1 196 ? -28.139 -4.636 18.194 1.00 56.53 196 THR A C 1
ATOM 1548 O O . THR A 1 196 ? -28.616 -4.221 17.139 1.00 56.53 196 THR A O 1
ATOM 1551 N N . GLU A 1 197 ? -28.843 -4.635 19.327 1.00 54.19 197 GLU A N 1
ATOM 1552 C CA . GLU A 1 197 ? -30.153 -3.993 19.442 1.00 54.19 197 GLU A CA 1
ATOM 1553 C C . GLU A 1 197 ? -30.002 -2.466 19.527 1.00 54.19 197 GLU A C 1
ATOM 1555 O O . GLU A 1 197 ? -29.609 -1.887 20.541 1.00 54.19 197 GLU A O 1
ATOM 1560 N N . LEU A 1 198 ? -30.313 -1.794 18.418 1.00 52.38 198 LEU A N 1
ATOM 1561 C CA . LEU A 1 198 ? -30.362 -0.339 18.334 1.00 52.38 198 LEU A CA 1
ATOM 1562 C C . LEU A 1 198 ? -31.617 0.197 19.048 1.00 52.38 198 LEU A C 1
ATOM 1564 O O . LEU A 1 198 ? -32.684 0.330 18.448 1.00 52.38 198 LEU A O 1
ATOM 1568 N N . HIS A 1 199 ? -31.481 0.576 20.321 1.00 46.66 199 HIS A N 1
ATOM 1569 C CA . HIS A 1 199 ? -32.494 1.360 21.038 1.00 46.66 199 HIS A CA 1
ATOM 1570 C C . HIS A 1 199 ? -32.551 2.810 20.506 1.00 46.66 199 HIS A C 1
ATOM 1572 O O . HIS A 1 199 ? -31.946 3.723 21.065 1.00 46.66 199 HIS A O 1
ATOM 1578 N N . ILE A 1 200 ? -33.295 3.040 19.414 1.00 47.69 200 ILE A N 1
ATOM 1579 C CA . ILE A 1 200 ? -33.440 4.363 18.756 1.00 47.69 200 ILE A CA 1
ATOM 1580 C C . ILE A 1 200 ? -34.555 5.225 19.402 1.00 47.69 200 ILE A C 1
ATOM 1582 O O . ILE A 1 200 ? -34.921 6.279 18.885 1.00 47.69 200 ILE A O 1
ATOM 1586 N N . GLU A 1 201 ? -35.085 4.856 20.572 1.00 38.09 201 GLU A N 1
ATOM 1587 C CA . GLU A 1 201 ? -36.070 5.677 21.299 1.00 38.09 201 GLU A CA 1
ATOM 1588 C C . GLU A 1 201 ? -35.421 6.835 22.080 1.00 38.09 201 GLU A C 1
ATOM 1590 O O . GLU A 1 201 ? -35.502 6.941 23.300 1.00 38.09 201 GLU A O 1
ATOM 1595 N N . THR A 1 202 ? -34.809 7.769 21.346 1.00 45.09 202 THR A N 1
ATOM 1596 C CA . THR A 1 202 ? -34.513 9.119 21.854 1.00 45.09 202 THR A CA 1
ATOM 1597 C C . THR A 1 202 ? -35.636 10.075 21.459 1.00 45.09 202 THR A C 1
ATOM 1599 O O . THR A 1 202 ? -35.518 10.912 20.563 1.00 45.09 202 THR A O 1
ATOM 1602 N N . ASP A 1 203 ? -36.772 9.924 22.137 1.00 39.81 203 ASP A N 1
ATOM 1603 C CA . ASP A 1 203 ? -37.987 10.707 21.910 1.00 39.81 203 ASP A CA 1
ATOM 1604 C C . ASP A 1 203 ? -37.842 12.131 22.493 1.00 39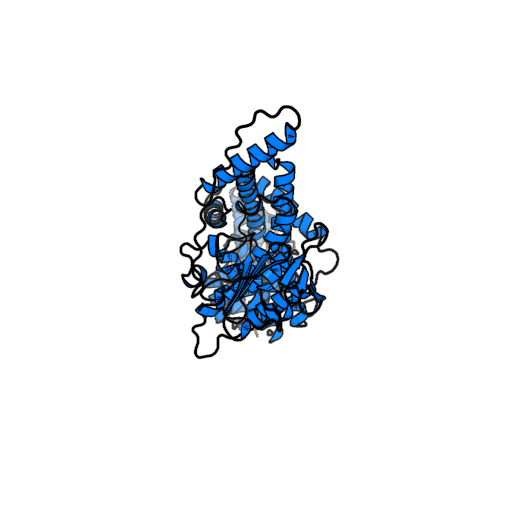.81 203 ASP A C 1
ATOM 1606 O O . ASP A 1 203 ? -38.366 12.462 23.557 1.00 39.81 203 ASP A O 1
ATOM 1610 N N . PHE A 1 204 ? -37.068 12.985 21.807 1.00 50.56 204 PHE A N 1
ATOM 1611 C CA . PHE A 1 204 ? -36.769 14.374 22.193 1.00 50.56 204 PHE A CA 1
ATOM 1612 C C . PHE A 1 204 ? -37.997 15.307 22.079 1.00 50.56 204 PHE A C 1
ATOM 1614 O O . PHE A 1 204 ? -38.043 16.258 21.294 1.00 50.56 204 PHE A O 1
ATOM 1621 N N . LYS A 1 205 ? -39.008 15.072 22.918 1.00 43.78 205 LYS A N 1
ATOM 1622 C CA . LYS A 1 205 ? -40.226 15.885 23.039 1.00 43.78 205 LYS A CA 1
ATOM 1623 C C . LYS A 1 205 ? -39.991 17.143 23.885 1.00 43.78 205 LYS A C 1
ATOM 1625 O O . LYS A 1 205 ? -40.501 17.268 24.994 1.00 43.78 205 LYS A O 1
ATOM 1630 N N . GLY A 1 206 ? -39.250 18.116 23.346 1.00 48.50 206 GLY A N 1
ATOM 1631 C CA . GLY A 1 206 ? -39.002 19.394 24.028 1.00 48.50 206 GLY A CA 1
ATOM 1632 C C . GLY A 1 206 ? -38.731 20.583 23.101 1.00 48.50 206 GLY A C 1
ATOM 1633 O O . GLY A 1 206 ? -37.742 20.611 22.377 1.00 48.50 206 GLY A O 1
ATOM 1634 N N . LYS A 1 207 ? -39.564 21.634 23.175 1.00 51.50 207 LYS A N 1
ATOM 1635 C CA . LYS A 1 207 ? -39.291 22.940 22.536 1.00 51.50 207 LYS A CA 1
ATOM 1636 C C . LYS A 1 207 ? -38.490 23.847 23.481 1.00 51.50 207 LYS A C 1
ATOM 1638 O O . LYS A 1 207 ? -39.052 24.731 24.123 1.00 51.50 207 LYS A O 1
ATOM 1643 N N . ALA A 1 208 ? -37.175 23.645 23.557 1.00 47.78 208 ALA A N 1
ATOM 1644 C CA . ALA A 1 208 ? -36.296 24.417 24.439 1.00 47.78 208 ALA A CA 1
ATOM 1645 C C . ALA A 1 208 ? -35.801 25.732 23.795 1.00 47.78 208 ALA A C 1
ATOM 1647 O O . ALA A 1 208 ? -34.895 25.734 22.958 1.00 47.78 208 ALA A O 1
ATOM 1648 N N . ARG A 1 209 ? -36.345 26.881 24.223 1.00 47.78 209 ARG A N 1
ATOM 1649 C CA . ARG A 1 209 ? -35.719 28.195 23.972 1.00 47.78 209 ARG A CA 1
ATOM 1650 C C . ARG A 1 209 ? -34.555 28.385 24.953 1.00 47.78 209 ARG A C 1
ATOM 1652 O O . ARG A 1 209 ? -34.770 28.297 26.154 1.00 47.78 209 ARG A O 1
ATOM 1659 N N . GLY A 1 210 ? -33.349 28.659 24.451 1.00 56.03 210 GLY A N 1
ATOM 1660 C CA . GLY A 1 210 ? -32.180 29.015 25.278 1.00 56.03 210 GLY A CA 1
ATOM 1661 C C . GLY A 1 210 ? -30.849 28.420 24.806 1.00 56.03 210 GLY A C 1
ATOM 1662 O O . GLY A 1 210 ? -29.845 29.119 24.797 1.00 56.03 210 GLY A O 1
ATOM 1663 N N . ALA A 1 211 ? -30.841 27.174 24.320 1.00 55.53 211 ALA A N 1
ATOM 1664 C CA . ALA A 1 211 ? -29.626 26.485 23.855 1.00 55.53 211 ALA A CA 1
ATOM 1665 C C . ALA A 1 211 ? -29.732 26.051 22.380 1.00 55.53 211 ALA A C 1
ATOM 1667 O O . ALA A 1 211 ? -29.380 24.933 22.006 1.00 55.53 211 ALA A O 1
ATOM 1668 N N . GLN A 1 212 ? -30.251 26.947 21.534 1.00 61.00 212 GLN A N 1
ATOM 1669 C CA . GLN A 1 212 ? -30.657 26.655 20.152 1.00 61.00 212 GLN A CA 1
ATOM 1670 C C . GLN A 1 212 ? -29.541 25.998 19.321 1.00 61.00 212 GLN A C 1
ATOM 1672 O O . GLN A 1 212 ? -29.809 25.072 18.567 1.00 61.00 212 GLN A O 1
ATOM 1677 N N . ARG A 1 213 ? -28.277 26.406 19.510 1.00 64.25 213 ARG A N 1
ATOM 1678 C CA . ARG A 1 213 ? -27.127 25.840 18.785 1.00 64.25 213 ARG A CA 1
ATOM 1679 C C . ARG A 1 213 ? -26.789 24.401 19.194 1.00 64.25 213 ARG A C 1
ATOM 1681 O O . ARG A 1 213 ? -26.473 23.605 18.321 1.00 64.25 213 ARG A O 1
ATOM 1688 N N . PHE A 1 214 ? -26.867 24.069 20.485 1.00 70.00 214 PHE A N 1
ATOM 1689 C CA . PHE A 1 214 ? -26.610 22.709 20.975 1.00 70.00 214 PHE A CA 1
ATOM 1690 C C . PHE A 1 214 ? -27.704 21.750 20.499 1.00 70.00 214 PHE A C 1
ATOM 1692 O O . PHE A 1 214 ? -27.404 20.743 19.864 1.00 70.00 214 PHE A O 1
ATOM 1699 N N . TRP A 1 215 ? -28.974 22.106 20.715 1.00 74.81 215 TRP A N 1
ATOM 1700 C CA . TRP A 1 215 ? -30.098 21.256 20.319 1.00 74.81 215 TRP A CA 1
ATOM 1701 C C . TRP A 1 215 ? -30.196 21.077 18.798 1.00 74.81 215 TRP A C 1
ATOM 1703 O O . TRP A 1 215 ? -30.464 19.969 18.349 1.00 74.81 215 TRP A O 1
ATOM 1713 N N . SER A 1 216 ? -29.905 22.108 17.992 1.00 70.50 216 SER A N 1
ATOM 1714 C CA . SER A 1 216 ? -29.845 21.964 16.528 1.00 70.50 216 SER A CA 1
ATOM 1715 C C . SER A 1 216 ? -28.685 21.091 16.038 1.00 70.50 216 SER A C 1
ATOM 1717 O O . SER A 1 216 ? -28.817 20.461 14.990 1.00 70.50 216 SER A O 1
ATOM 1719 N N . GLU A 1 217 ? -27.559 21.042 16.754 1.00 71.19 217 GLU A N 1
ATOM 1720 C CA . GLU A 1 217 ? -26.435 20.168 16.395 1.00 71.19 217 GLU A CA 1
ATOM 1721 C C . GLU A 1 217 ? -26.688 18.721 16.845 1.00 71.19 217 GLU A C 1
ATOM 1723 O O . GLU A 1 217 ? -26.419 17.791 16.088 1.00 71.19 217 GLU A O 1
ATOM 1728 N N . LEU A 1 218 ? -27.291 18.519 18.023 1.00 75.69 218 LEU A N 1
ATOM 1729 C CA . LEU A 1 218 ? -27.713 17.200 18.500 1.00 75.69 218 LEU A CA 1
ATOM 1730 C C . LEU A 1 218 ? -28.810 16.600 17.608 1.00 75.69 218 LEU A C 1
ATOM 1732 O O . LEU A 1 218 ? -28.675 15.460 17.171 1.00 75.69 218 LEU A O 1
ATOM 1736 N N . GLN A 1 219 ? -29.851 17.377 17.281 1.00 74.56 219 GLN A N 1
ATOM 1737 C CA . GLN A 1 219 ? -30.906 16.963 16.352 1.00 74.56 219 GLN A CA 1
ATOM 1738 C C . GLN A 1 219 ? -30.317 16.598 14.986 1.00 74.56 219 GLN A C 1
ATOM 1740 O O . GLN A 1 219 ? -30.628 15.538 14.451 1.00 74.56 219 GLN A O 1
ATOM 1745 N N . TRP A 1 220 ? -29.414 17.426 14.450 1.00 72.19 220 TRP A N 1
ATOM 1746 C CA . TRP A 1 220 ? -28.726 17.124 13.196 1.00 72.19 220 TRP A CA 1
ATOM 1747 C C . TRP A 1 220 ? -27.913 15.827 13.272 1.00 72.19 220 TRP A C 1
ATOM 1749 O O . TRP A 1 220 ? -27.975 15.017 12.351 1.00 72.19 220 TRP A O 1
ATOM 1759 N N . ASN A 1 221 ? -27.166 15.603 14.355 1.00 73.19 221 ASN A N 1
ATOM 1760 C CA . ASN A 1 221 ? -26.388 14.378 14.531 1.00 73.19 221 ASN A CA 1
ATOM 1761 C C . ASN A 1 221 ? -27.287 13.138 14.674 1.00 73.19 221 ASN A C 1
ATOM 1763 O O . ASN A 1 221 ? -26.940 12.089 14.138 1.00 73.19 221 ASN A O 1
ATOM 1767 N N . ALA A 1 222 ? -28.456 13.252 15.309 1.00 75.62 222 ALA A N 1
ATOM 1768 C CA . ALA A 1 222 ? -29.447 12.178 15.378 1.00 75.62 222 ALA A CA 1
ATOM 1769 C C . ALA A 1 222 ? -30.083 11.883 14.004 1.00 75.62 222 ALA A C 1
ATOM 1771 O O . ALA A 1 222 ? -30.080 10.738 13.554 1.00 75.62 222 ALA A O 1
ATOM 1772 N N . GLU A 1 223 ? -30.559 12.912 13.291 1.00 75.12 223 GLU A N 1
ATOM 1773 C CA . GLU A 1 223 ? -31.124 12.795 11.936 1.00 75.12 223 GLU A CA 1
ATOM 1774 C C . GLU A 1 223 ? -30.110 12.219 10.937 1.00 75.12 223 GLU A C 1
ATOM 1776 O O . GLU A 1 223 ? -30.448 11.373 10.109 1.00 75.12 223 GLU A O 1
ATOM 1781 N N . LYS A 1 224 ? -28.845 12.635 11.042 1.00 73.81 224 LYS A N 1
ATOM 1782 C CA . LYS A 1 224 ? -27.742 12.148 10.214 1.00 73.81 224 LYS A CA 1
ATOM 1783 C C . LYS A 1 224 ? -27.348 10.710 10.541 1.00 73.81 224 LYS A C 1
ATOM 1785 O O . LYS A 1 224 ? -27.102 9.947 9.612 1.00 73.81 224 LYS A O 1
ATOM 1790 N N . THR A 1 225 ? -27.280 10.336 11.818 1.00 75.12 225 THR A N 1
ATOM 1791 C CA . THR A 1 225 ? -27.045 8.941 12.226 1.00 75.12 225 THR A CA 1
ATOM 1792 C C . THR A 1 225 ? -28.149 8.054 11.657 1.00 75.12 225 THR A C 1
ATOM 1794 O O . THR A 1 225 ? -27.852 7.125 10.915 1.00 75.12 225 THR A O 1
ATOM 1797 N N . LYS A 1 226 ? -29.417 8.452 11.830 1.00 76.62 226 LYS A N 1
ATOM 1798 C CA . LYS A 1 226 ? -30.578 7.785 11.226 1.00 76.62 226 LYS A CA 1
ATOM 1799 C C . LYS A 1 226 ? -30.504 7.694 9.694 1.00 76.62 226 LYS A C 1
ATOM 1801 O O . LYS A 1 226 ? -30.915 6.685 9.136 1.00 76.62 226 LYS A O 1
ATOM 1806 N N . TYR A 1 227 ? -29.988 8.716 9.006 1.00 80.75 227 TYR A N 1
ATOM 1807 C CA . TYR A 1 227 ? -29.742 8.656 7.560 1.00 80.75 227 TYR A CA 1
ATOM 1808 C C . TYR A 1 227 ? -28.653 7.638 7.199 1.00 80.75 227 TYR A C 1
ATOM 1810 O O . TYR A 1 227 ? -28.874 6.812 6.320 1.00 80.75 227 TYR A O 1
ATOM 1818 N N . LEU A 1 228 ? -27.496 7.675 7.867 1.00 76.75 228 LEU A N 1
ATOM 1819 C CA . LEU A 1 228 ? -26.381 6.765 7.587 1.00 76.75 228 LEU A CA 1
ATOM 1820 C C . LEU A 1 228 ? -26.748 5.304 7.877 1.00 76.75 228 LEU A C 1
ATOM 1822 O O . LEU A 1 228 ? -26.370 4.436 7.100 1.00 76.75 228 LEU A O 1
ATOM 1826 N N . ASP A 1 229 ? -27.539 5.057 8.921 1.00 74.81 229 ASP A N 1
ATOM 1827 C CA . ASP A 1 229 ? -28.014 3.719 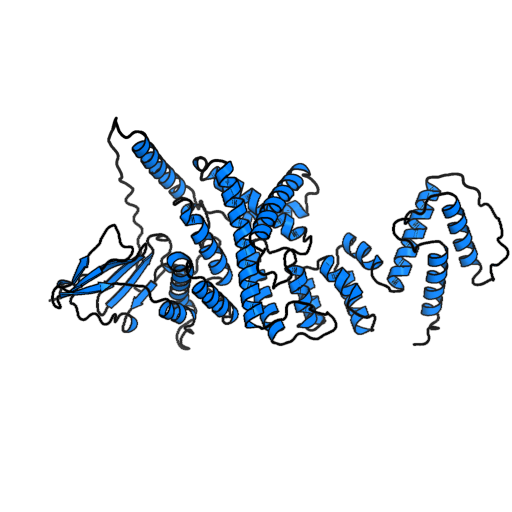9.292 1.00 74.81 229 ASP A CA 1
ATOM 1828 C C . ASP A 1 229 ? -29.129 3.208 8.355 1.00 74.81 229 ASP A C 1
ATOM 1830 O O . ASP A 1 229 ? -29.322 2.002 8.216 1.00 74.81 229 ASP A O 1
ATOM 1834 N N . ALA A 1 230 ? -29.848 4.109 7.673 1.00 78.31 230 ALA A N 1
ATOM 1835 C CA . ALA A 1 230 ? -30.854 3.765 6.663 1.00 78.31 230 ALA A CA 1
ATOM 1836 C C . ALA A 1 230 ? -30.278 3.599 5.242 1.00 78.31 230 ALA A C 1
ATOM 1838 O O . ALA A 1 230 ? -30.924 2.990 4.386 1.00 78.31 230 ALA A O 1
ATOM 1839 N N . VAL A 1 231 ? -29.093 4.148 4.954 1.00 78.69 231 VAL A N 1
ATOM 1840 C CA . VAL A 1 231 ? -28.421 3.957 3.661 1.00 78.69 231 VAL A CA 1
ATOM 1841 C C . VAL A 1 231 ? -27.710 2.600 3.655 1.00 78.69 231 VAL A C 1
ATOM 1843 O O . VAL A 1 231 ? -26.872 2.357 4.521 1.00 78.69 231 VAL A O 1
ATOM 1846 N N . PRO A 1 232 ? -27.952 1.721 2.664 1.00 68.81 232 PRO A N 1
ATOM 1847 C CA . PRO A 1 232 ? -27.217 0.467 2.558 1.00 68.81 232 PRO A CA 1
ATOM 1848 C C . PRO A 1 232 ? -25.737 0.743 2.255 1.00 68.81 232 PRO A C 1
ATOM 1850 O O . PRO A 1 232 ? -25.385 1.135 1.145 1.00 68.81 232 PRO A O 1
ATOM 1853 N N . ASN A 1 233 ? -24.888 0.511 3.259 1.00 70.75 233 ASN A N 1
ATOM 1854 C CA . ASN A 1 233 ? -23.433 0.686 3.242 1.00 70.75 233 ASN A CA 1
ATOM 1855 C C . ASN A 1 233 ? -22.953 2.094 2.802 1.00 70.75 233 ASN A C 1
ATOM 1857 O O . ASN A 1 233 ? -22.516 2.277 1.664 1.00 70.75 233 ASN A O 1
ATOM 1861 N N . PRO A 1 234 ? -22.967 3.098 3.702 1.00 81.44 234 PRO A N 1
ATOM 1862 C CA . PRO A 1 234 ? -22.517 4.463 3.407 1.00 81.44 234 PRO A CA 1
ATOM 1863 C C . PRO A 1 234 ? -20.984 4.631 3.334 1.00 81.44 234 PRO A C 1
ATOM 1865 O O . PRO A 1 234 ? -20.503 5.758 3.165 1.00 81.44 234 PRO A O 1
ATOM 1868 N N . ARG A 1 235 ? -20.197 3.554 3.477 1.00 86.06 235 ARG A N 1
ATOM 1869 C CA . ARG A 1 235 ? -18.730 3.621 3.438 1.00 86.06 235 ARG A CA 1
ATOM 1870 C C . ARG A 1 235 ? -18.215 3.803 2.016 1.00 86.06 235 ARG A C 1
ATOM 1872 O O . ARG A 1 235 ? -18.742 3.231 1.065 1.00 86.06 235 ARG A O 1
ATOM 1879 N N . TYR A 1 236 ? -17.151 4.588 1.878 1.00 85.44 236 TYR A N 1
ATOM 1880 C CA . TYR A 1 236 ? -16.463 4.759 0.606 1.00 85.44 236 TYR A CA 1
ATOM 1881 C C . TYR A 1 236 ? -15.901 3.422 0.120 1.00 85.44 236 TYR A C 1
ATOM 1883 O O . TYR A 1 236 ? -15.105 2.799 0.824 1.00 85.44 236 TYR A O 1
ATOM 1891 N N . ARG A 1 237 ? -16.296 3.014 -1.091 1.00 81.75 237 ARG A N 1
ATOM 1892 C CA . ARG A 1 237 ? -15.778 1.822 -1.764 1.00 81.75 237 ARG A CA 1
ATOM 1893 C C . ARG A 1 237 ? -14.876 2.192 -2.932 1.00 81.75 237 ARG A C 1
ATOM 1895 O O . ARG A 1 237 ? -15.250 2.944 -3.832 1.00 81.75 237 ARG A O 1
ATOM 1902 N N . THR A 1 238 ? -13.690 1.611 -2.920 1.00 77.50 238 THR A N 1
ATOM 1903 C CA . THR A 1 238 ? -12.608 1.803 -3.887 1.00 77.50 238 THR A CA 1
ATOM 1904 C C . THR A 1 238 ? -12.849 1.079 -5.210 1.00 77.50 238 THR A C 1
ATOM 1906 O O . THR A 1 238 ? -12.331 1.499 -6.243 1.00 77.50 238 THR A O 1
ATOM 1909 N N . THR A 1 239 ? -13.703 0.054 -5.219 1.00 72.44 239 THR A N 1
ATOM 1910 C CA . THR A 1 239 ? -14.083 -0.729 -6.412 1.00 72.44 239 THR A CA 1
ATOM 1911 C C . THR A 1 239 ? -14.594 0.125 -7.584 1.00 72.44 239 THR A C 1
ATOM 1913 O O . THR A 1 239 ? -14.329 -0.194 -8.743 1.00 72.44 239 THR A O 1
ATOM 1916 N N . HIS A 1 240 ? -15.247 1.261 -7.316 1.00 72.25 240 HIS A N 1
ATOM 1917 C CA . HIS A 1 240 ? -15.677 2.205 -8.357 1.00 72.25 240 HIS A CA 1
ATOM 1918 C C . HIS A 1 240 ? -14.508 2.894 -9.087 1.00 72.25 240 HIS A C 1
ATOM 1920 O O . HIS A 1 240 ? -14.638 3.237 -10.262 1.00 72.25 240 HIS A O 1
ATOM 1926 N N . ILE A 1 241 ? -13.356 3.066 -8.426 1.00 77.00 241 ILE A N 1
ATOM 1927 C CA . ILE A 1 241 ? -12.149 3.669 -9.014 1.00 77.00 241 ILE A CA 1
ATOM 1928 C C . ILE A 1 241 ? -11.611 2.777 -10.143 1.00 77.00 241 ILE A C 1
ATOM 1930 O O . ILE A 1 241 ? -11.158 3.289 -11.166 1.00 77.00 241 ILE A O 1
ATOM 1934 N N . GLN A 1 242 ? -11.691 1.450 -9.993 1.00 73.06 242 GLN A N 1
ATOM 1935 C CA . GLN A 1 242 ? -11.207 0.505 -11.000 1.00 73.06 242 GLN A CA 1
ATOM 1936 C C . GLN A 1 242 ? -12.010 0.591 -12.305 1.00 73.06 242 GLN A C 1
ATOM 1938 O O . GLN A 1 242 ? -11.420 0.733 -13.375 1.00 73.06 242 GLN A O 1
ATOM 1943 N N . ALA A 1 243 ? -13.343 0.588 -12.212 1.00 72.25 243 ALA A N 1
ATOM 1944 C CA . ALA A 1 243 ? -14.222 0.712 -13.376 1.00 72.25 243 ALA A CA 1
ATOM 1945 C C . ALA A 1 243 ? -14.004 2.043 -14.122 1.00 72.25 243 ALA A C 1
ATOM 1947 O O . ALA A 1 243 ? -13.880 2.064 -15.347 1.00 72.25 243 ALA A O 1
ATOM 1948 N N . GLU A 1 244 ? -13.874 3.155 -13.390 1.00 72.06 244 GLU A N 1
ATOM 1949 C CA . GLU A 1 244 ? -13.570 4.465 -13.982 1.00 72.06 244 GLU A CA 1
ATOM 1950 C C . GLU A 1 244 ? -12.158 4.511 -14.600 1.00 72.06 244 GLU A C 1
ATOM 1952 O O . GLU A 1 244 ? -11.968 5.131 -15.644 1.00 72.06 244 GLU A O 1
ATOM 1957 N N . ARG A 1 245 ? -11.167 3.806 -14.032 1.00 69.69 245 ARG A N 1
ATOM 1958 C CA . ARG A 1 245 ? -9.810 3.684 -14.601 1.00 69.69 245 ARG A CA 1
ATOM 1959 C C . ARG A 1 245 ? -9.794 2.898 -15.917 1.00 69.69 245 ARG A C 1
ATOM 1961 O O . ARG A 1 245 ? -9.067 3.267 -16.839 1.00 69.69 245 ARG A O 1
ATOM 1968 N N . GLU A 1 246 ? -10.577 1.828 -16.020 1.00 69.06 246 GLU A N 1
ATOM 1969 C CA . GLU A 1 246 ? -10.730 1.036 -17.251 1.00 69.06 246 GLU A CA 1
ATOM 1970 C C . GLU A 1 246 ? -11.487 1.826 -18.333 1.00 69.06 246 GLU A C 1
ATOM 1972 O O . GLU A 1 246 ? -11.083 1.851 -19.502 1.00 69.06 246 GLU A O 1
ATOM 1977 N N . LYS A 1 247 ? -12.508 2.590 -17.930 1.00 68.69 247 LYS A N 1
ATOM 1978 C CA . LYS A 1 247 ? -13.216 3.524 -18.809 1.00 68.69 247 LYS A CA 1
ATOM 1979 C C . LYS A 1 247 ? -12.309 4.658 -19.307 1.00 68.69 247 LYS A C 1
ATOM 1981 O O . LYS A 1 247 ? -12.231 4.893 -20.508 1.00 68.69 247 LYS A O 1
ATOM 1986 N N . ALA A 1 248 ? -11.527 5.288 -18.432 1.00 60.19 248 ALA A N 1
ATOM 1987 C CA . ALA A 1 248 ? -10.570 6.336 -18.804 1.00 60.19 248 ALA A CA 1
ATOM 1988 C C . ALA A 1 248 ? -9.440 5.841 -19.734 1.00 60.19 248 ALA A C 1
ATOM 1990 O O . ALA A 1 248 ? -8.871 6.628 -20.488 1.00 60.19 248 ALA A O 1
ATOM 1991 N N . ARG A 1 249 ? -9.120 4.537 -19.723 1.00 60.94 249 ARG A N 1
ATOM 1992 C CA . ARG A 1 249 ? -8.193 3.915 -20.690 1.00 60.94 249 ARG A CA 1
ATOM 1993 C C . ARG A 1 249 ? -8.805 3.690 -22.079 1.00 60.94 249 ARG A C 1
ATOM 1995 O O . ARG A 1 249 ? -8.049 3.548 -23.038 1.00 60.94 249 ARG A O 1
ATOM 2002 N N . SER A 1 250 ? -10.131 3.639 -22.200 1.00 56.19 250 SER A N 1
ATOM 2003 C CA . SER A 1 250 ? -10.841 3.367 -23.461 1.00 56.19 250 SER A CA 1
ATOM 2004 C C . SER A 1 250 ? -11.477 4.617 -24.086 1.00 56.19 250 SER A C 1
ATOM 2006 O O . SER A 1 250 ? -11.473 4.762 -25.310 1.00 56.19 250 SER A O 1
ATOM 2008 N N . GLU A 1 251 ? -11.958 5.568 -23.282 1.00 51.50 251 GLU A N 1
ATOM 2009 C CA . GLU A 1 251 ? -12.577 6.806 -23.764 1.00 51.50 251 GLU A CA 1
ATOM 2010 C C . GLU A 1 251 ? -11.554 7.941 -23.952 1.00 51.50 251 GLU A C 1
ATOM 2012 O O . GLU A 1 251 ? -11.126 8.614 -23.020 1.00 51.50 251 GLU A O 1
ATOM 2017 N N . ARG A 1 252 ? -11.222 8.236 -25.214 1.00 50.09 252 ARG A N 1
ATOM 2018 C CA . ARG A 1 252 ? -10.291 9.310 -25.631 1.00 50.09 252 ARG A CA 1
ATOM 2019 C C . ARG A 1 252 ? -10.828 10.746 -25.437 1.00 50.09 252 ARG A C 1
ATOM 2021 O O . ARG A 1 252 ? -10.364 11.672 -26.100 1.00 50.09 252 ARG A O 1
ATOM 2028 N N . ARG A 1 253 ? -11.859 10.936 -24.610 1.00 45.72 253 ARG A N 1
ATOM 2029 C CA . ARG A 1 253 ? -12.611 12.188 -24.434 1.00 45.72 253 ARG A CA 1
ATOM 2030 C C . ARG A 1 253 ? -12.732 12.504 -22.947 1.00 45.72 253 ARG A C 1
ATOM 2032 O O . ARG A 1 253 ? -13.351 11.714 -22.257 1.00 45.72 253 ARG A O 1
ATOM 2039 N N . LEU A 1 254 ? -12.205 13.664 -22.525 1.00 47.41 254 LEU A N 1
ATOM 2040 C CA . LEU A 1 254 ? -12.638 14.547 -21.411 1.00 47.41 254 LEU A CA 1
ATOM 2041 C C . LEU A 1 254 ? -11.447 15.399 -20.912 1.00 47.41 254 LEU A C 1
ATOM 2043 O O . LEU A 1 254 ? -10.958 15.247 -19.795 1.00 47.41 254 LEU A O 1
ATOM 2047 N N . SER A 1 255 ? -10.972 16.327 -21.753 1.00 54.72 255 SER A N 1
ATOM 2048 C CA . SER A 1 255 ? -9.815 17.195 -21.454 1.00 54.72 255 SER A CA 1
ATOM 2049 C C . SER A 1 255 ? -9.977 18.037 -20.180 1.00 54.72 255 SER A C 1
ATOM 2051 O O . SER A 1 255 ? -9.012 18.244 -19.453 1.00 54.72 255 SER A O 1
ATOM 2053 N N . SER A 1 256 ? -11.194 18.482 -19.861 1.00 57.47 256 SER A N 1
ATOM 2054 C CA . SER A 1 256 ? -11.473 19.251 -18.641 1.00 57.47 256 SER A CA 1
ATOM 2055 C C . SER A 1 256 ? -11.369 18.422 -17.356 1.00 57.47 256 SER A C 1
ATOM 2057 O O . SER A 1 256 ? -10.904 18.940 -16.342 1.00 57.47 256 SER A O 1
ATOM 2059 N N . GLN A 1 257 ? -11.758 17.142 -17.384 1.00 65.56 257 GLN A N 1
ATOM 2060 C CA . GLN A 1 257 ? -11.607 16.251 -16.229 1.00 65.56 257 GLN A CA 1
ATOM 2061 C C . GLN A 1 257 ? -10.140 15.889 -15.997 1.00 65.56 257 GLN A C 1
ATOM 2063 O O . GLN A 1 257 ? -9.688 15.911 -14.854 1.00 65.56 257 GLN A O 1
ATOM 2068 N N . LEU A 1 258 ? -9.387 15.629 -17.072 1.00 71.00 258 LEU A N 1
ATOM 2069 C CA . LEU A 1 258 ? -7.949 15.353 -17.004 1.00 71.00 258 LEU A CA 1
ATOM 2070 C C . LEU A 1 258 ? -7.187 16.493 -16.310 1.00 71.00 258 LEU A C 1
ATOM 2072 O O . LEU A 1 258 ? -6.438 16.230 -15.373 1.00 71.00 258 LEU A O 1
ATOM 2076 N N . ASN A 1 259 ? -7.464 17.750 -16.672 1.00 78.50 259 ASN A N 1
ATOM 2077 C CA . ASN A 1 259 ? -6.839 18.917 -16.038 1.00 78.50 259 ASN A CA 1
ATOM 2078 C C . ASN A 1 259 ? -7.130 18.998 -14.522 1.00 78.50 259 ASN A C 1
ATOM 2080 O O . ASN A 1 259 ? -6.234 19.296 -13.734 1.00 78.50 259 ASN A O 1
ATOM 2084 N N . HIS A 1 260 ? -8.366 18.710 -14.092 1.00 84.25 260 HIS A N 1
ATOM 2085 C CA . HIS A 1 260 ? -8.738 18.722 -12.670 1.00 84.25 260 HIS A CA 1
ATOM 2086 C C . HIS A 1 260 ? -8.102 17.564 -11.883 1.00 84.25 260 HIS A C 1
ATOM 2088 O O . HIS A 1 260 ? -7.658 17.749 -10.747 1.00 84.25 260 HIS A O 1
ATOM 2094 N N . ILE A 1 261 ? -8.030 16.373 -12.485 1.00 87.06 261 ILE A N 1
ATOM 2095 C CA . ILE A 1 261 ? -7.332 15.207 -11.929 1.00 87.06 261 ILE A CA 1
ATOM 2096 C C . ILE A 1 261 ? -5.848 15.542 -11.734 1.00 87.06 261 ILE A C 1
ATOM 2098 O O . ILE A 1 261 ? -5.319 15.337 -10.645 1.00 87.06 261 ILE A O 1
ATOM 2102 N N . GLU A 1 262 ? -5.200 16.143 -12.733 1.00 87.50 262 GLU A N 1
ATOM 2103 C CA . GLU A 1 262 ? -3.795 16.552 -12.655 1.00 87.50 262 GLU A CA 1
ATOM 2104 C C . GLU A 1 262 ? -3.548 17.616 -11.567 1.00 87.50 262 GLU A C 1
ATOM 2106 O O . GLU A 1 262 ? -2.583 17.515 -10.806 1.00 87.50 262 GLU A O 1
ATOM 2111 N N . GLU A 1 263 ? -4.434 18.609 -11.428 1.00 89.44 263 GLU A N 1
ATOM 2112 C CA . GLU A 1 263 ? -4.349 19.621 -10.366 1.00 89.44 263 GLU A CA 1
ATOM 2113 C C . GLU A 1 263 ? -4.485 18.997 -8.963 1.00 89.44 263 GLU A C 1
ATOM 2115 O O . GLU A 1 263 ? -3.746 19.351 -8.039 1.00 89.44 263 GLU A O 1
ATOM 2120 N N . ASN A 1 264 ? -5.393 18.030 -8.797 1.00 92.38 264 ASN A N 1
ATOM 2121 C CA . ASN A 1 264 ? -5.543 17.269 -7.555 1.00 92.38 264 ASN A CA 1
ATOM 2122 C C . ASN A 1 264 ? -4.279 16.466 -7.224 1.00 92.38 264 ASN A C 1
ATOM 2124 O O . ASN A 1 264 ? -3.832 16.470 -6.075 1.00 92.38 264 ASN A O 1
ATOM 2128 N N . THR A 1 265 ? -3.657 15.848 -8.228 1.00 91.94 265 THR A N 1
ATOM 2129 C CA . THR A 1 265 ? -2.383 15.140 -8.075 1.00 91.94 265 THR A CA 1
ATOM 2130 C C . THR A 1 265 ? -1.256 16.080 -7.661 1.00 91.94 265 THR A C 1
ATOM 2132 O O . THR A 1 265 ? -0.534 15.771 -6.715 1.00 91.94 265 THR A O 1
ATOM 2135 N N . LYS A 1 266 ? -1.131 17.254 -8.296 1.00 92.19 266 LYS A N 1
ATOM 2136 C CA . LYS A 1 266 ? -0.131 18.273 -7.926 1.00 92.19 266 LYS A CA 1
ATOM 2137 C C . LYS A 1 266 ? -0.277 18.702 -6.462 1.00 92.19 266 LYS A C 1
ATOM 2139 O O . LYS A 1 266 ? 0.720 18.751 -5.747 1.00 92.19 266 LYS A O 1
ATOM 2144 N N . LYS A 1 267 ? -1.511 18.920 -5.984 1.00 93.69 267 LYS A N 1
ATOM 2145 C CA . LYS A 1 267 ? -1.794 19.243 -4.571 1.00 93.69 267 LYS A CA 1
ATOM 2146 C C . LYS A 1 267 ? -1.339 18.133 -3.620 1.00 93.69 267 LYS A C 1
ATOM 2148 O O . LYS A 1 267 ? -0.668 18.431 -2.636 1.00 93.69 267 LYS A O 1
ATOM 2153 N N . VAL A 1 268 ? -1.653 16.869 -3.917 1.00 92.62 268 VAL A N 1
ATOM 2154 C CA . VAL A 1 268 ? -1.214 15.722 -3.098 1.00 92.62 268 VAL A CA 1
ATOM 2155 C C . VAL A 1 268 ? 0.307 15.614 -3.066 1.00 92.62 268 VAL A C 1
ATOM 2157 O O . VAL A 1 268 ? 0.879 15.563 -1.981 1.00 92.62 268 VAL A O 1
ATOM 2160 N N . LEU A 1 269 ? 0.969 15.628 -4.226 1.00 91.19 269 LEU A N 1
ATOM 2161 C CA . LEU A 1 269 ? 2.424 15.481 -4.299 1.00 91.19 269 LEU A CA 1
ATOM 2162 C C . LEU A 1 269 ? 3.144 16.629 -3.579 1.00 91.19 269 LEU A C 1
ATOM 2164 O O . LEU A 1 269 ? 3.984 16.353 -2.733 1.00 91.19 269 LEU A O 1
ATOM 2168 N N . SER A 1 270 ? 2.710 17.885 -3.756 1.00 90.62 270 SER A N 1
ATOM 2169 C CA . SER A 1 270 ? 3.275 19.023 -3.006 1.00 90.62 270 SER A CA 1
ATOM 2170 C C . SER A 1 270 ? 3.131 18.902 -1.479 1.00 90.62 270 SER A C 1
ATOM 2172 O O . SER A 1 270 ? 3.952 19.425 -0.725 1.00 90.62 270 SER A O 1
ATOM 2174 N N . MET A 1 271 ? 2.101 18.196 -0.999 1.00 90.00 271 MET A N 1
ATOM 2175 C CA . MET A 1 271 ? 1.911 17.941 0.428 1.00 90.00 271 MET A CA 1
ATOM 2176 C C . MET A 1 271 ? 2.831 16.816 0.916 1.00 90.00 271 MET A C 1
ATOM 2178 O O . MET A 1 271 ? 3.402 16.932 1.993 1.00 90.00 271 MET A O 1
ATOM 2182 N N . VAL A 1 272 ? 3.035 15.771 0.109 1.00 86.56 272 VAL A N 1
ATOM 2183 C CA . VAL A 1 272 ? 4.013 14.714 0.410 1.00 86.56 272 VAL A CA 1
ATOM 2184 C C . VAL A 1 272 ? 5.437 15.278 0.409 1.00 86.56 272 VAL A C 1
ATOM 2186 O O . VAL A 1 272 ? 6.196 14.993 1.330 1.00 86.56 272 VAL A O 1
ATOM 2189 N N . ASP A 1 273 ? 5.786 16.131 -0.556 1.00 83.19 273 ASP A N 1
ATOM 2190 C CA . ASP A 1 273 ? 7.108 16.760 -0.649 1.00 83.19 273 ASP A CA 1
ATOM 2191 C C . ASP A 1 273 ? 7.437 17.612 0.586 1.00 83.19 273 ASP A C 1
ATOM 2193 O O . ASP A 1 273 ? 8.556 17.535 1.093 1.00 83.19 273 ASP A O 1
ATOM 2197 N N . THR A 1 274 ? 6.468 18.361 1.133 1.00 81.75 274 THR A N 1
ATOM 2198 C CA . THR A 1 274 ? 6.689 19.146 2.367 1.00 81.75 274 THR A CA 1
ATOM 2199 C C . THR A 1 274 ? 6.878 18.280 3.617 1.00 81.75 274 THR A C 1
ATOM 2201 O O . THR A 1 274 ? 7.485 18.746 4.577 1.00 81.75 274 THR A O 1
ATOM 2204 N N . TRP A 1 275 ? 6.426 17.021 3.613 1.00 72.00 275 TRP A N 1
ATOM 2205 C CA . TRP A 1 275 ? 6.667 16.054 4.696 1.00 72.00 275 TRP A CA 1
ATOM 2206 C C . TRP A 1 275 ? 7.911 15.173 4.465 1.00 72.00 275 TRP A C 1
ATOM 2208 O O . TRP A 1 275 ? 8.369 14.500 5.383 1.00 72.00 275 TRP A O 1
ATOM 2218 N N . CYS A 1 276 ? 8.476 15.173 3.253 1.00 61.94 276 CYS A N 1
ATOM 2219 C CA . CYS A 1 276 ? 9.578 14.298 2.828 1.00 61.94 276 CYS A CA 1
ATOM 2220 C C . CYS A 1 276 ? 10.968 14.974 2.907 1.00 61.94 276 CYS A C 1
ATOM 2222 O O . CYS A 1 276 ? 11.947 14.469 2.355 1.00 61.94 276 CYS A O 1
ATOM 2224 N N . LEU A 1 277 ? 11.072 16.135 3.566 1.00 55.94 277 LEU A N 1
ATOM 2225 C CA . LEU A 1 277 ? 12.297 16.946 3.589 1.00 55.94 277 LEU A CA 1
ATOM 2226 C C . LEU A 1 277 ? 13.481 16.275 4.311 1.00 55.94 277 LEU A C 1
ATOM 2228 O O . LEU A 1 277 ? 14.617 16.474 3.889 1.00 55.94 277 LEU A O 1
ATOM 2232 N N . ASP A 1 278 ? 13.237 15.456 5.341 1.00 51.25 278 ASP A N 1
ATOM 2233 C CA . ASP A 1 278 ? 14.312 15.020 6.248 1.00 51.25 278 ASP A CA 1
ATOM 2234 C C . ASP A 1 278 ? 15.023 13.705 5.867 1.00 51.25 278 ASP A C 1
ATOM 2236 O O . ASP A 1 278 ? 16.173 13.510 6.264 1.00 51.25 278 ASP A O 1
ATOM 2240 N N . LYS A 1 279 ? 14.383 12.768 5.141 1.00 56.09 279 LYS A N 1
ATOM 2241 C CA . LYS A 1 279 ? 14.966 11.435 4.840 1.00 56.09 279 LYS A CA 1
ATOM 2242 C C . LYS A 1 279 ? 14.485 10.836 3.511 1.00 56.09 279 LYS A C 1
ATOM 2244 O O . LYS A 1 279 ? 13.553 10.041 3.487 1.00 56.09 279 LYS A O 1
ATOM 2249 N N . LYS A 1 280 ? 15.178 11.129 2.405 1.00 65.75 280 LYS A N 1
ATOM 2250 C CA . LYS A 1 280 ? 14.978 10.446 1.107 1.00 65.75 280 LYS A CA 1
ATOM 2251 C C . LYS A 1 280 ? 15.863 9.196 0.997 1.00 65.75 280 LYS A C 1
ATOM 2253 O O . LYS A 1 280 ? 16.871 9.213 0.298 1.00 65.75 280 LYS A O 1
ATOM 2258 N N . LEU A 1 281 ? 15.515 8.137 1.736 1.00 74.62 281 LEU A N 1
ATOM 2259 C CA . LEU A 1 281 ? 16.264 6.866 1.733 1.00 74.62 281 LEU A CA 1
ATOM 2260 C C . LEU A 1 281 ? 15.896 5.947 0.559 1.00 74.62 281 LEU A C 1
ATOM 2262 O O . LEU A 1 281 ? 16.762 5.251 0.040 1.00 74.62 281 LEU A O 1
ATOM 2266 N N . VAL A 1 282 ? 14.624 5.942 0.150 1.00 76.31 282 VAL A N 1
ATOM 2267 C CA . VAL A 1 282 ? 14.115 5.125 -0.962 1.00 76.31 282 VAL A CA 1
ATOM 2268 C C . VAL A 1 282 ? 13.879 6.037 -2.176 1.00 76.31 282 VAL A C 1
ATOM 2270 O O . VAL A 1 282 ? 13.284 7.106 -2.003 1.00 76.31 282 VAL A O 1
ATOM 2273 N N . PRO A 1 283 ? 14.293 5.655 -3.403 1.00 78.31 283 PRO A N 1
ATOM 2274 C CA . PRO A 1 283 ? 14.146 6.482 -4.604 1.00 78.31 283 PRO A CA 1
ATOM 2275 C C . PRO A 1 283 ? 12.702 6.468 -5.144 1.00 78.31 283 PRO A C 1
ATOM 2277 O O . PRO A 1 283 ? 12.405 5.920 -6.201 1.00 78.31 283 PRO A O 1
ATOM 2280 N N . LEU A 1 284 ? 11.782 7.072 -4.390 1.00 78.81 284 LEU A N 1
ATOM 2281 C CA . LEU A 1 284 ? 10.393 7.320 -4.784 1.00 78.81 284 LEU A CA 1
ATOM 2282 C C . LEU A 1 284 ? 10.170 8.805 -5.085 1.00 78.81 284 LEU A C 1
ATOM 2284 O O . LEU A 1 284 ? 10.943 9.664 -4.663 1.00 78.81 284 LEU A O 1
ATOM 2288 N N . PHE A 1 285 ? 9.077 9.104 -5.790 1.00 73.88 285 PHE A N 1
ATOM 2289 C C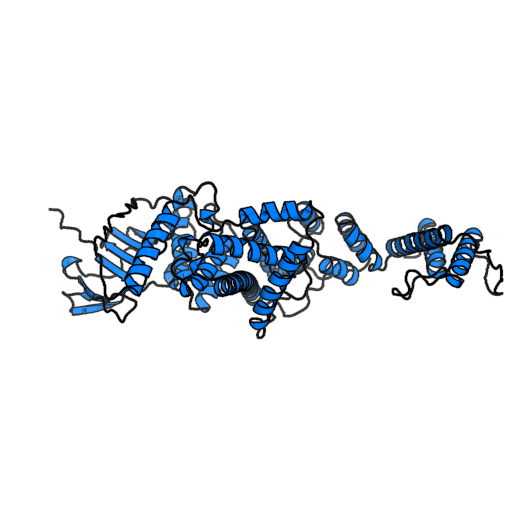A . PHE A 1 285 ? 8.647 10.453 -6.189 1.00 73.88 285 PHE A CA 1
ATOM 2290 C C . PHE A 1 285 ? 9.603 11.190 -7.149 1.00 73.88 285 PHE A C 1
ATOM 2292 O O . PHE A 1 285 ? 9.346 12.338 -7.498 1.00 73.88 285 PHE A O 1
ATOM 2299 N N . GLN A 1 286 ? 10.660 10.528 -7.630 1.00 72.94 286 GLN A N 1
ATOM 2300 C CA . GLN A 1 286 ? 11.640 11.091 -8.571 1.00 72.94 286 GLN A CA 1
ATOM 2301 C C . GLN A 1 286 ? 11.146 11.109 -10.033 1.00 72.94 286 GLN A C 1
ATOM 2303 O O . GLN A 1 286 ? 11.747 11.773 -10.870 1.00 72.94 286 GLN A O 1
ATOM 2308 N N . GLU A 1 287 ? 10.060 10.393 -10.345 1.00 76.25 287 GLU A N 1
ATOM 2309 C CA . GLU A 1 287 ? 9.650 10.077 -11.720 1.00 76.25 287 GLU A CA 1
ATOM 2310 C C . GLU A 1 287 ? 8.222 10.535 -12.062 1.00 76.25 287 GLU A C 1
ATOM 2312 O O . GLU A 1 287 ? 7.310 10.547 -11.222 1.00 76.25 287 GLU A O 1
ATOM 2317 N N . GLU A 1 288 ? 7.990 10.838 -13.341 1.00 73.81 288 GLU A N 1
ATOM 2318 C CA . GLU A 1 288 ? 6.666 11.152 -13.883 1.00 73.81 288 GLU A CA 1
ATOM 2319 C C . GLU A 1 288 ? 5.857 9.888 -14.222 1.00 73.81 288 GLU A C 1
ATOM 2321 O O . GLU A 1 288 ? 5.482 9.638 -15.364 1.00 73.81 288 GLU A O 1
ATOM 2326 N N . ASP A 1 289 ? 5.525 9.086 -13.207 1.00 83.69 289 ASP A N 1
ATOM 2327 C CA . ASP A 1 289 ? 4.590 7.965 -13.373 1.00 83.69 289 ASP A CA 1
ATOM 2328 C C . ASP A 1 289 ? 3.170 8.492 -13.655 1.00 83.69 289 ASP A C 1
ATOM 2330 O O . ASP A 1 289 ? 2.373 8.729 -12.742 1.00 83.69 289 ASP A O 1
ATOM 2334 N N . HIS A 1 290 ? 2.843 8.702 -14.934 1.00 82.62 290 HIS A N 1
ATOM 2335 C CA . HIS A 1 290 ? 1.534 9.194 -15.367 1.00 82.62 290 HIS A CA 1
ATOM 2336 C C . HIS A 1 290 ? 0.373 8.292 -14.908 1.00 82.62 290 HIS A C 1
ATOM 2338 O O . HIS A 1 290 ? -0.727 8.795 -14.670 1.00 82.62 290 HIS A O 1
ATOM 2344 N N . GLN A 1 291 ? 0.588 6.978 -14.749 1.00 83.31 291 GLN A N 1
ATOM 2345 C CA . GLN A 1 291 ? -0.477 6.054 -14.351 1.00 83.31 291 GLN A CA 1
ATOM 2346 C C . GLN A 1 291 ? -0.826 6.197 -12.870 1.00 83.31 291 GLN A C 1
ATOM 2348 O O . GLN A 1 291 ? -2.008 6.265 -12.527 1.00 83.31 291 GLN A O 1
ATOM 2353 N N . GLN A 1 292 ? 0.182 6.273 -11.996 1.00 89.06 292 GLN A N 1
ATOM 2354 C CA . GLN A 1 292 ? -0.038 6.535 -10.573 1.00 89.06 292 GLN A CA 1
ATOM 2355 C C . GLN A 1 292 ? -0.502 7.971 -10.342 1.00 89.06 292 GLN A C 1
ATOM 2357 O O . GLN A 1 292 ? -1.432 8.190 -9.571 1.00 89.06 292 GLN A O 1
ATOM 2362 N N . ARG A 1 293 ? 0.046 8.950 -11.075 1.00 89.62 293 ARG A N 1
ATOM 2363 C CA . ARG A 1 293 ? -0.414 10.347 -11.031 1.00 89.62 293 ARG A CA 1
ATOM 2364 C C . ARG A 1 293 ? -1.901 10.471 -11.369 1.00 89.62 293 ARG A C 1
ATOM 2366 O O . ARG A 1 293 ? -2.617 11.138 -10.627 1.00 89.62 293 ARG A O 1
ATOM 2373 N N . ALA A 1 294 ? -2.390 9.805 -12.415 1.00 88.12 294 ALA A N 1
ATOM 2374 C CA . ALA A 1 294 ? -3.818 9.793 -12.743 1.00 88.12 294 ALA A CA 1
ATOM 2375 C C . ALA A 1 294 ? -4.667 9.114 -11.649 1.00 88.12 294 ALA A C 1
ATOM 2377 O O . ALA A 1 294 ? -5.726 9.629 -11.289 1.00 88.12 294 ALA A O 1
ATOM 2378 N N . LEU A 1 295 ? -4.191 7.997 -11.083 1.00 89.19 295 LEU A N 1
ATOM 2379 C CA . LEU A 1 295 ? -4.890 7.282 -10.011 1.00 89.19 295 LEU A CA 1
ATOM 2380 C C . LEU A 1 295 ? -4.996 8.125 -8.729 1.00 89.19 295 LEU A C 1
ATOM 2382 O O . LEU A 1 295 ? -6.083 8.225 -8.176 1.00 89.19 295 LEU A O 1
ATOM 2386 N N . ILE A 1 296 ? -3.921 8.807 -8.314 1.00 92.56 296 ILE A N 1
ATOM 2387 C CA . ILE A 1 296 ? -3.912 9.740 -7.172 1.00 92.56 296 ILE A CA 1
ATOM 2388 C C . ILE A 1 296 ? -5.007 10.807 -7.329 1.00 92.56 296 ILE A C 1
ATOM 2390 O O . ILE A 1 296 ? -5.822 11.003 -6.425 1.00 92.56 296 ILE A O 1
ATOM 2394 N N . GLY A 1 297 ? -5.053 11.478 -8.483 1.00 91.50 297 GLY A N 1
ATOM 2395 C CA . GLY A 1 297 ? -6.024 12.540 -8.750 1.00 91.50 297 GLY A CA 1
ATOM 2396 C C . GLY A 1 297 ? -7.468 12.034 -8.826 1.00 91.50 297 GLY A C 1
ATOM 2397 O O . GLY A 1 297 ? -8.373 12.707 -8.332 1.00 91.50 297 GLY A O 1
ATOM 2398 N N . LEU A 1 298 ? -7.683 10.830 -9.372 1.00 91.06 298 LEU A N 1
ATOM 2399 C CA . LEU A 1 298 ? -8.993 10.173 -9.423 1.00 91.06 298 LEU A CA 1
ATOM 2400 C C . LEU A 1 298 ? -9.473 9.737 -8.028 1.00 91.06 298 LEU A C 1
ATOM 2402 O O . LEU A 1 298 ? -10.637 9.949 -7.694 1.00 91.06 298 LEU A O 1
ATOM 2406 N N . THR A 1 299 ? -8.588 9.188 -7.187 1.00 91.88 299 THR A N 1
ATOM 2407 C CA . THR A 1 299 ? -8.902 8.840 -5.791 1.00 91.88 299 THR A CA 1
ATOM 2408 C C . THR A 1 299 ? -9.303 10.082 -4.995 1.00 91.88 299 THR A C 1
ATOM 2410 O O . THR A 1 299 ? -10.286 10.035 -4.256 1.00 91.88 299 THR A O 1
ATOM 2413 N N . VAL A 1 300 ? -8.601 11.210 -5.179 1.00 92.94 300 VAL A N 1
ATOM 2414 C CA . VAL A 1 300 ? -8.995 12.502 -4.591 1.00 92.94 300 VAL A CA 1
ATOM 2415 C C . VAL A 1 300 ? -10.379 12.930 -5.083 1.00 92.94 300 VAL A C 1
ATOM 2417 O O . VAL A 1 300 ? -11.220 13.331 -4.281 1.00 92.94 300 VAL A O 1
ATOM 2420 N N . ASP A 1 301 ? -10.649 12.840 -6.383 1.00 91.56 301 ASP A N 1
ATOM 2421 C CA . ASP A 1 301 ? -11.924 13.297 -6.931 1.00 91.56 301 ASP A CA 1
ATOM 2422 C C . ASP A 1 301 ? -13.121 12.476 -6.429 1.00 91.56 301 ASP A C 1
ATOM 2424 O O . ASP A 1 301 ? -14.100 13.036 -5.931 1.00 91.56 301 ASP A O 1
ATOM 2428 N N . LYS A 1 302 ? -13.009 11.143 -6.450 1.00 90.50 302 LYS A N 1
ATOM 2429 C CA . LYS A 1 302 ? -14.078 10.243 -5.997 1.00 90.50 302 LYS A CA 1
ATOM 2430 C C . LYS A 1 302 ? -14.281 10.250 -4.487 1.00 90.50 302 LYS A C 1
ATOM 2432 O O . LYS A 1 302 ? -15.427 10.238 -4.034 1.00 90.50 302 LYS A O 1
ATOM 2437 N N . LEU A 1 303 ? -13.217 10.385 -3.696 1.00 91.06 303 LEU A N 1
ATOM 2438 C CA . LEU A 1 303 ? -13.363 10.548 -2.250 1.00 91.06 303 LEU A CA 1
ATOM 2439 C C . LEU A 1 303 ? -14.004 11.903 -1.899 1.00 91.06 303 LEU A C 1
ATOM 2441 O O . LEU A 1 303 ? -14.861 11.972 -1.019 1.00 91.06 303 LEU A O 1
ATOM 2445 N N . ARG A 1 304 ? -13.667 12.980 -2.624 1.00 92.12 304 ARG A N 1
ATOM 2446 C CA . ARG A 1 304 ? -14.336 14.287 -2.500 1.00 92.12 304 ARG A CA 1
ATOM 2447 C C . ARG A 1 304 ? -15.821 14.198 -2.856 1.00 92.12 304 ARG A C 1
ATOM 2449 O O . ARG A 1 304 ? -16.637 14.781 -2.140 1.00 92.12 304 ARG A O 1
ATOM 2456 N N . GLU A 1 305 ? -16.177 13.517 -3.942 1.00 90.62 305 GLU A N 1
ATOM 2457 C CA . GLU A 1 305 ? -17.571 13.299 -4.355 1.00 90.62 305 GLU A CA 1
ATOM 2458 C C . GLU A 1 305 ? -18.363 12.601 -3.233 1.00 90.62 305 GLU A C 1
ATOM 2460 O O . GLU A 1 305 ? -19.386 13.118 -2.773 1.00 90.62 305 GLU A O 1
ATOM 2465 N N . HIS A 1 306 ? -17.822 11.496 -2.708 1.00 90.81 306 HIS A N 1
ATOM 2466 C CA . HIS A 1 306 ? -18.418 10.718 -1.618 1.00 90.81 306 HIS A CA 1
ATOM 2467 C C . HIS A 1 306 ? -18.610 11.531 -0.332 1.00 90.81 306 HIS A C 1
ATOM 2469 O O . HIS A 1 306 ? -19.710 11.588 0.223 1.00 90.81 306 HIS A O 1
ATOM 2475 N N . LEU A 1 307 ? -17.568 12.230 0.129 1.00 89.19 307 LEU A N 1
ATOM 2476 C CA . LEU A 1 307 ? -17.656 13.028 1.352 1.00 89.19 307 LEU A CA 1
ATOM 2477 C C . LEU A 1 307 ? -18.617 14.215 1.211 1.00 89.19 307 LEU A C 1
ATOM 2479 O O . LEU A 1 307 ? -19.324 14.527 2.164 1.00 89.19 307 LEU A O 1
ATOM 2483 N N . ASN A 1 308 ? -18.716 14.861 0.045 1.00 89.69 308 ASN A N 1
ATOM 2484 C CA . ASN A 1 308 ? -19.719 15.915 -0.153 1.00 89.69 308 ASN A CA 1
ATOM 2485 C C . ASN A 1 308 ? -21.157 15.363 -0.177 1.00 89.69 308 ASN A C 1
ATOM 2487 O O . ASN A 1 308 ? -22.068 16.052 0.282 1.00 89.69 308 ASN A O 1
ATOM 2491 N N . ARG A 1 309 ? -21.359 14.130 -0.665 1.00 88.06 309 ARG A N 1
ATOM 2492 C CA . ARG A 1 309 ? -22.662 13.445 -0.674 1.00 88.06 309 ARG A CA 1
ATOM 2493 C C . ARG A 1 309 ? -23.133 13.064 0.733 1.00 88.06 309 ARG A C 1
ATOM 2495 O O . ARG A 1 309 ? -24.286 13.315 1.067 1.00 88.06 309 ARG A O 1
ATOM 2502 N N . HIS A 1 310 ? -22.253 12.489 1.555 1.00 85.38 310 HIS A N 1
ATOM 2503 C CA . HIS A 1 310 ? -22.613 11.978 2.887 1.00 85.38 310 HIS A CA 1
ATOM 2504 C C . HIS A 1 310 ? -22.382 12.985 4.034 1.00 85.38 310 HIS A C 1
ATOM 2506 O O . HIS A 1 310 ? -23.002 12.865 5.090 1.00 85.38 310 HIS A O 1
ATOM 2512 N N . LEU A 1 311 ? -21.525 14.000 3.850 1.00 83.94 311 LEU A N 1
ATOM 2513 C CA . LEU A 1 311 ? -21.140 14.981 4.878 1.00 83.94 311 LEU A CA 1
ATOM 2514 C C . LEU A 1 311 ? -21.215 16.448 4.385 1.00 83.94 311 LEU A C 1
ATOM 2516 O O . LEU A 1 311 ? -20.252 17.202 4.557 1.00 83.94 311 LEU A O 1
ATOM 2520 N N . PRO A 1 312 ? -22.352 16.931 3.844 1.00 79.50 312 PRO A N 1
ATOM 2521 C CA . PRO A 1 312 ? -22.447 18.272 3.247 1.00 79.50 312 PRO A CA 1
ATOM 2522 C C . PRO A 1 312 ? -22.111 19.425 4.215 1.00 79.50 312 PRO A C 1
ATOM 2524 O O . PRO A 1 312 ? -21.588 20.456 3.789 1.00 79.50 312 PRO A O 1
ATOM 2527 N N . ARG A 1 313 ? -22.341 19.255 5.530 1.00 77.44 313 ARG A N 1
ATOM 2528 C CA . ARG A 1 313 ? -21.972 20.248 6.563 1.00 77.44 313 ARG A CA 1
ATOM 2529 C C . ARG A 1 313 ? -20.469 20.333 6.869 1.00 77.44 313 ARG A C 1
ATOM 2531 O O . ARG A 1 313 ? -20.064 21.293 7.519 1.00 77.44 313 ARG A O 1
ATOM 2538 N N . LEU A 1 314 ? -19.633 19.393 6.409 1.00 80.06 314 LEU A N 1
ATOM 2539 C CA . LEU A 1 314 ? -18.175 19.482 6.589 1.00 80.06 314 LEU A CA 1
ATOM 2540 C C . LEU A 1 314 ? -17.612 20.738 5.896 1.00 80.06 314 LEU A C 1
ATOM 2542 O O . LEU A 1 314 ? -16.700 21.381 6.414 1.00 80.06 314 LEU A O 1
ATOM 2546 N N . GLY A 1 315 ? -18.229 21.131 4.776 1.00 82.31 315 GLY A N 1
ATOM 2547 C CA . GLY A 1 315 ? -17.898 22.324 4.007 1.00 82.31 315 GLY A CA 1
ATOM 2548 C C . GLY A 1 315 ? -16.745 22.087 3.031 1.00 82.31 315 GLY A C 1
ATOM 2549 O O . GLY A 1 315 ? -15.695 21.570 3.407 1.00 82.31 315 GLY A O 1
ATOM 2550 N N . LYS A 1 316 ? -16.926 22.531 1.778 1.00 87.62 316 LYS A N 1
ATOM 2551 C CA . LYS A 1 316 ? -16.048 22.213 0.634 1.00 87.62 316 LYS A CA 1
ATOM 2552 C C . LYS A 1 316 ? -14.551 22.340 0.954 1.00 87.62 316 LYS A C 1
ATOM 2554 O O . LYS A 1 316 ? -13.835 21.356 0.848 1.00 87.62 316 LYS A O 1
ATOM 2559 N N . LYS A 1 317 ? -14.110 23.488 1.493 1.00 87.81 317 LYS A N 1
ATOM 2560 C CA . LYS A 1 317 ? -12.696 23.731 1.856 1.00 87.81 317 LYS A CA 1
ATOM 2561 C C . LYS A 1 317 ? -12.118 22.714 2.854 1.00 87.81 317 LYS A C 1
ATOM 2563 O O . LYS A 1 317 ? -10.953 22.346 2.728 1.00 87.81 317 LYS A O 1
ATOM 2568 N N . LYS A 1 318 ? -12.896 22.274 3.854 1.00 87.38 318 LYS A N 1
ATOM 2569 C CA . LYS A 1 318 ? -12.441 21.253 4.816 1.00 87.38 318 LYS A CA 1
ATOM 2570 C C . LYS A 1 318 ? -12.421 19.873 4.168 1.00 87.38 318 LYS A C 1
ATOM 2572 O O . LYS A 1 318 ? -11.476 19.131 4.410 1.00 87.38 318 LYS A O 1
ATOM 2577 N N . THR A 1 319 ? -13.415 19.556 3.336 1.00 89.56 319 THR A N 1
ATOM 2578 C CA . THR A 1 319 ? -13.456 18.318 2.547 1.00 89.56 319 THR A CA 1
ATOM 2579 C C . THR A 1 319 ? -12.243 18.219 1.621 1.00 89.56 319 THR A C 1
ATOM 2581 O O . THR A 1 319 ? -11.526 17.229 1.678 1.00 89.56 319 THR A O 1
ATOM 2584 N N . ASP A 1 320 ? -11.946 19.265 0.844 1.00 90.56 320 ASP A N 1
ATOM 2585 C CA . ASP A 1 320 ? -10.794 19.311 -0.066 1.00 90.56 320 ASP A CA 1
ATOM 2586 C C . ASP A 1 320 ? -9.469 19.071 0.672 1.00 90.56 320 ASP A C 1
ATOM 2588 O O . ASP A 1 320 ? -8.681 18.213 0.276 1.00 90.56 320 ASP A O 1
ATOM 2592 N N . LEU A 1 321 ? -9.245 19.773 1.790 1.00 90.25 321 LEU A N 1
ATOM 2593 C CA . LEU A 1 321 ? -8.043 19.597 2.610 1.00 90.25 321 LEU A CA 1
ATOM 2594 C C . LEU A 1 321 ? -7.963 18.201 3.248 1.00 90.25 321 LEU A C 1
ATOM 2596 O O . LEU A 1 321 ? -6.879 17.626 3.337 1.00 90.25 321 LEU A O 1
ATOM 2600 N N . LEU A 1 322 ? -9.090 17.657 3.716 1.00 90.50 322 LEU A N 1
ATOM 2601 C CA . LEU A 1 322 ? -9.149 16.328 4.323 1.00 90.50 322 LEU A CA 1
ATOM 2602 C C . LEU A 1 322 ? -8.780 15.243 3.309 1.00 90.50 322 LEU A C 1
ATOM 2604 O O . LEU A 1 322 ? -7.958 14.387 3.620 1.00 90.50 322 LEU A O 1
ATOM 2608 N N . VAL A 1 323 ? -9.352 15.306 2.106 1.00 92.06 323 VAL A N 1
ATOM 2609 C CA . VAL A 1 323 ? -9.124 14.329 1.036 1.00 92.06 323 VAL A CA 1
ATOM 2610 C C . VAL A 1 323 ? -7.684 14.378 0.530 1.00 92.06 323 VAL A C 1
ATOM 2612 O O . VAL A 1 323 ? -7.051 13.332 0.401 1.00 92.06 323 VAL A O 1
ATOM 2615 N N . VAL A 1 324 ? -7.132 15.577 0.309 1.00 92.94 324 VAL A N 1
ATOM 2616 C CA . VAL A 1 324 ? -5.718 15.721 -0.070 1.00 92.94 324 VAL A CA 1
ATOM 2617 C C . VAL A 1 324 ? -4.807 15.180 1.039 1.00 92.94 324 VAL A C 1
ATOM 2619 O O . VAL A 1 324 ? -3.903 14.407 0.731 1.00 92.94 324 VAL A O 1
ATOM 2622 N N . LYS A 1 325 ? -5.081 15.476 2.326 1.00 91.50 325 LYS A N 1
ATOM 2623 C CA . LYS A 1 325 ? -4.307 14.906 3.449 1.00 91.50 325 LYS A CA 1
ATOM 2624 C C . LYS A 1 325 ? -4.426 13.378 3.514 1.00 91.50 325 LYS A C 1
ATOM 2626 O O . LYS A 1 325 ? -3.435 12.719 3.805 1.00 91.50 325 LYS A O 1
ATOM 2631 N N . TYR A 1 326 ? -5.608 12.817 3.253 1.00 91.75 326 TYR A N 1
ATOM 2632 C CA . TYR A 1 326 ? -5.848 11.370 3.271 1.00 91.75 326 TYR A CA 1
ATOM 2633 C C . TYR A 1 326 ? -4.994 10.648 2.224 1.00 91.75 326 TYR A C 1
ATOM 2635 O O . TYR A 1 326 ? -4.233 9.747 2.567 1.00 91.75 326 TYR A O 1
ATOM 2643 N N . VAL A 1 327 ? -5.051 11.090 0.962 1.00 93.56 327 VAL A N 1
ATOM 2644 C CA . VAL A 1 327 ? -4.276 10.464 -0.122 1.00 93.56 327 VAL A CA 1
ATOM 2645 C C . VAL A 1 327 ? -2.775 10.738 0.036 1.00 93.56 327 VAL A C 1
ATOM 2647 O O . VAL A 1 327 ? -1.976 9.831 -0.172 1.00 93.56 327 VAL A O 1
ATOM 2650 N N . ALA A 1 328 ? -2.371 11.930 0.49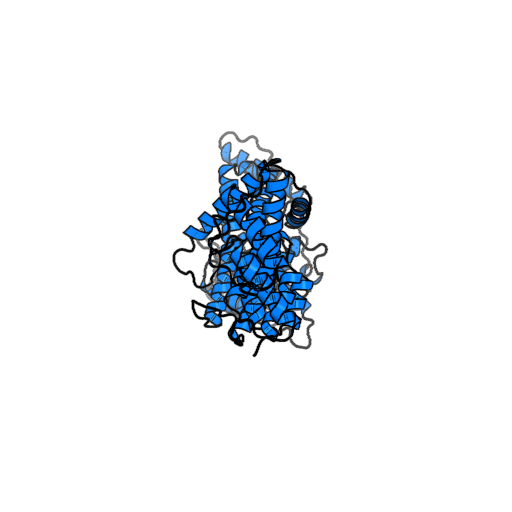4 1.00 92.88 328 ALA A N 1
ATOM 2651 C CA . ALA A 1 328 ? -0.970 12.206 0.824 1.00 92.88 328 ALA A CA 1
ATOM 2652 C C . ALA A 1 328 ? -0.446 11.266 1.922 1.00 92.88 328 ALA A C 1
ATOM 2654 O O . ALA A 1 328 ? 0.626 10.682 1.768 1.00 92.88 328 ALA A O 1
ATOM 2655 N N . LYS A 1 329 ? -1.217 11.052 2.999 1.00 91.38 329 LYS A N 1
ATOM 2656 C CA . LYS A 1 329 ? -0.800 10.172 4.098 1.00 91.38 329 LYS A CA 1
ATOM 2657 C C . LYS A 1 329 ? -0.782 8.697 3.699 1.00 91.38 329 LYS A C 1
ATOM 2659 O O . LYS A 1 329 ? 0.077 7.966 4.173 1.00 91.38 329 LYS A O 1
ATOM 2664 N N . LEU A 1 330 ? -1.658 8.270 2.789 1.00 93.88 330 LEU A N 1
ATOM 2665 C CA . LEU A 1 330 ? -1.627 6.926 2.203 1.00 93.88 330 LEU A CA 1
ATOM 2666 C C . LEU A 1 330 ? -0.297 6.671 1.476 1.00 93.88 330 LEU A C 1
ATOM 2668 O O . LEU A 1 330 ? 0.360 5.662 1.723 1.00 93.88 330 LEU A O 1
ATOM 2672 N N . LEU A 1 331 ? 0.133 7.609 0.626 1.00 93.69 331 LEU A N 1
ATOM 2673 C CA . LEU A 1 331 ? 1.417 7.515 -0.080 1.00 93.69 331 LEU A CA 1
ATOM 2674 C C . LEU A 1 331 ? 2.605 7.556 0.895 1.00 93.69 331 LEU A C 1
ATOM 2676 O O . LEU A 1 331 ? 3.594 6.848 0.702 1.00 93.69 331 LEU A O 1
ATOM 2680 N N . GLU A 1 332 ? 2.499 8.356 1.957 1.00 90.62 332 GLU A N 1
ATOM 2681 C CA . GLU A 1 332 ? 3.512 8.452 3.009 1.00 90.62 332 GLU A CA 1
ATOM 2682 C C . GLU A 1 332 ? 3.631 7.160 3.837 1.00 90.62 332 GLU A C 1
ATOM 2684 O O . GLU A 1 332 ? 4.749 6.741 4.116 1.00 90.62 332 GLU A O 1
ATOM 2689 N N . LEU A 1 333 ? 2.518 6.492 4.172 1.00 91.19 333 LEU A N 1
ATOM 2690 C CA . LEU A 1 333 ? 2.517 5.185 4.848 1.00 91.19 333 LEU A CA 1
ATOM 2691 C C . LEU A 1 333 ? 3.215 4.122 3.990 1.00 91.19 333 LEU A C 1
ATOM 2693 O O . LEU A 1 333 ? 4.031 3.358 4.498 1.00 91.19 333 LEU A O 1
ATOM 2697 N N . ILE A 1 334 ? 2.965 4.105 2.676 1.00 93.31 334 ILE A N 1
ATOM 2698 C CA . ILE A 1 334 ? 3.633 3.174 1.752 1.00 93.31 334 ILE A CA 1
ATOM 2699 C C . ILE A 1 334 ? 5.138 3.469 1.665 1.00 93.31 334 ILE A C 1
ATOM 2701 O O . ILE A 1 334 ? 5.944 2.540 1.719 1.00 93.31 334 ILE A O 1
ATOM 2705 N N . ARG A 1 335 ? 5.537 4.748 1.605 1.00 90.50 335 ARG A N 1
ATOM 2706 C CA . ARG A 1 335 ? 6.949 5.155 1.706 1.00 90.50 335 ARG A CA 1
ATOM 2707 C C . ARG A 1 335 ? 7.568 4.700 3.035 1.00 90.50 335 ARG A C 1
ATOM 2709 O O . ARG A 1 335 ? 8.654 4.131 3.021 1.00 90.50 335 ARG A O 1
ATOM 2716 N N . HIS A 1 336 ? 6.883 4.902 4.160 1.00 88.69 336 HIS A N 1
ATOM 2717 C CA . HIS A 1 336 ? 7.390 4.561 5.491 1.00 88.69 336 HIS A CA 1
ATOM 2718 C C . HIS A 1 336 ? 7.546 3.048 5.700 1.00 88.69 336 HIS A C 1
ATOM 2720 O O . HIS A 1 336 ? 8.558 2.604 6.250 1.00 88.69 336 HIS A O 1
ATOM 2726 N N . MET A 1 337 ? 6.603 2.248 5.187 1.00 91.62 337 MET A N 1
ATOM 2727 C CA . MET A 1 337 ? 6.739 0.792 5.123 1.00 91.62 337 MET A CA 1
ATOM 2728 C C . MET A 1 337 ? 8.029 0.399 4.394 1.00 91.62 337 MET A C 1
ATOM 2730 O O . MET A 1 337 ? 8.839 -0.344 4.941 1.00 91.62 337 MET A O 1
ATOM 2734 N N . LEU A 1 338 ? 8.261 0.947 3.195 1.00 91.06 338 LEU A N 1
ATOM 2735 C CA . LEU A 1 338 ? 9.454 0.643 2.400 1.00 91.06 338 LEU A CA 1
ATOM 2736 C C . LEU A 1 338 ? 10.756 1.116 3.051 1.00 91.06 338 LEU A C 1
ATOM 2738 O O . LEU A 1 338 ? 11.725 0.367 3.046 1.00 91.06 338 LEU A O 1
ATOM 2742 N N . GLU A 1 339 ? 10.788 2.312 3.640 1.00 89.50 339 GLU A N 1
ATOM 2743 C CA . GLU A 1 339 ? 11.959 2.830 4.364 1.00 89.50 339 GLU A CA 1
ATOM 2744 C C . GLU A 1 339 ? 12.335 1.954 5.558 1.00 89.50 339 GLU A C 1
ATOM 2746 O O . GLU A 1 339 ? 13.515 1.683 5.781 1.00 89.50 339 GLU A O 1
ATOM 2751 N N . SER A 1 340 ? 11.338 1.453 6.287 1.00 89.00 340 SER A N 1
ATOM 2752 C CA . SER A 1 340 ? 11.550 0.529 7.402 1.00 89.00 340 SER A CA 1
ATOM 2753 C C . SER A 1 340 ? 12.172 -0.786 6.924 1.00 89.00 340 SER A C 1
ATOM 2755 O O . SER A 1 340 ? 13.128 -1.267 7.535 1.00 89.00 340 SER A O 1
ATOM 2757 N N . VAL A 1 341 ? 11.713 -1.337 5.790 1.00 88.88 341 VAL A N 1
ATOM 2758 C CA . VAL A 1 341 ? 12.327 -2.542 5.197 1.00 88.88 341 VAL A CA 1
ATOM 2759 C C . VAL A 1 341 ? 13.731 -2.245 4.675 1.00 88.88 341 VAL A C 1
ATOM 2761 O O . VAL A 1 341 ? 14.638 -3.041 4.888 1.00 88.88 341 VAL A O 1
ATOM 2764 N N . TRP A 1 342 ? 13.941 -1.088 4.042 1.00 88.62 342 TRP A N 1
ATOM 2765 C CA . TRP A 1 342 ? 15.242 -0.655 3.518 1.00 88.62 342 TRP A CA 1
ATOM 2766 C C . TRP A 1 342 ? 16.301 -0.599 4.624 1.00 88.62 342 TRP A C 1
ATOM 2768 O O . TRP A 1 342 ? 17.413 -1.104 4.457 1.00 88.62 342 TRP A O 1
ATOM 2778 N N . LEU A 1 343 ? 15.923 -0.048 5.784 1.00 88.62 343 LEU A N 1
ATOM 2779 C CA . LEU A 1 343 ? 16.749 0.007 6.989 1.00 88.62 343 LEU A CA 1
ATOM 2780 C C . LEU A 1 343 ? 16.967 -1.384 7.607 1.00 88.62 343 LEU A C 1
ATOM 2782 O O . LEU A 1 343 ? 18.110 -1.730 7.910 1.00 88.62 343 LEU A O 1
ATOM 2786 N N . LYS A 1 344 ? 15.915 -2.208 7.737 1.00 88.00 344 LYS A N 1
ATOM 2787 C CA . LYS A 1 344 ? 16.000 -3.596 8.243 1.00 88.00 344 LYS A CA 1
ATOM 2788 C C . LYS A 1 344 ? 16.948 -4.454 7.394 1.00 88.00 344 LYS A C 1
ATOM 2790 O O . LYS A 1 344 ? 17.803 -5.155 7.933 1.00 88.00 344 LYS A O 1
ATOM 2795 N N . SER A 1 345 ? 16.841 -4.332 6.072 1.00 86.75 345 SER A N 1
ATOM 2796 C CA . SER A 1 345 ? 17.687 -4.989 5.068 1.00 86.75 345 SER A CA 1
ATOM 2797 C C . SER A 1 345 ? 19.067 -4.340 4.888 1.00 86.75 345 SER A C 1
ATOM 2799 O O . SER A 1 345 ? 19.885 -4.870 4.138 1.00 86.75 345 SER A O 1
ATOM 2801 N N . LYS A 1 346 ? 19.356 -3.221 5.572 1.00 86.38 346 LYS A N 1
ATOM 2802 C CA . LYS A 1 346 ? 20.624 -2.466 5.505 1.00 86.38 346 LYS A CA 1
ATOM 2803 C C . LYS A 1 346 ? 21.038 -2.068 4.080 1.00 86.38 346 LYS A C 1
ATOM 2805 O O . LYS A 1 346 ? 22.226 -2.067 3.753 1.00 86.38 346 LYS A O 1
ATOM 2810 N N . LEU A 1 347 ? 20.070 -1.730 3.229 1.00 83.12 347 LEU A N 1
ATOM 2811 C CA . LEU A 1 347 ? 20.348 -1.282 1.867 1.00 83.12 347 LEU A CA 1
ATOM 2812 C C . LEU A 1 347 ? 20.939 0.139 1.868 1.00 83.12 347 LEU A C 1
ATOM 2814 O O . LEU A 1 347 ? 20.513 1.013 2.625 1.00 83.12 347 LEU A O 1
ATOM 2818 N N . GLY A 1 348 ? 21.940 0.365 1.012 1.00 73.38 348 GLY A N 1
ATOM 2819 C CA . GLY A 1 348 ? 22.589 1.669 0.845 1.00 73.38 348 GLY A CA 1
ATOM 2820 C C . GLY A 1 348 ? 21.692 2.709 0.150 1.00 73.38 348 GLY A C 1
ATOM 2821 O O . GLY A 1 348 ? 20.643 2.353 -0.387 1.00 73.38 348 GLY A O 1
ATOM 2822 N N . PRO A 1 349 ? 22.086 3.997 0.139 1.00 63.66 349 PRO A N 1
ATOM 2823 C CA . PRO A 1 349 ? 21.236 5.070 -0.385 1.00 63.66 349 PRO A CA 1
ATOM 2824 C C . PRO A 1 349 ? 21.095 5.076 -1.921 1.00 63.66 349 PRO A C 1
ATOM 2826 O O . PRO A 1 349 ? 20.025 5.393 -2.421 1.00 63.66 349 PRO A O 1
ATOM 2829 N N . HIS A 1 350 ? 22.148 4.729 -2.670 1.00 62.62 350 HIS A N 1
ATOM 2830 C CA . HIS A 1 350 ? 22.208 4.672 -4.145 1.00 62.62 350 HIS A CA 1
ATOM 2831 C C . HIS A 1 350 ? 23.380 3.736 -4.549 1.00 62.62 350 HIS A C 1
ATOM 2833 O O . HIS A 1 350 ? 24.326 3.625 -3.773 1.00 62.62 350 HIS A O 1
ATOM 2839 N N . VAL A 1 351 ? 23.437 3.031 -5.693 1.00 51.78 351 VAL A N 1
ATOM 2840 C CA . VAL A 1 351 ? 22.515 2.870 -6.844 1.00 51.78 351 VAL A CA 1
ATOM 2841 C C . VAL A 1 351 ? 22.308 1.366 -7.117 1.00 51.78 351 VAL A C 1
ATOM 2843 O O . VAL A 1 351 ? 23.265 0.596 -7.081 1.00 51.78 351 VAL A O 1
ATOM 2846 N N . LEU A 1 352 ? 21.091 0.942 -7.480 1.00 67.12 352 LEU A N 1
ATOM 2847 C CA . LEU A 1 352 ? 20.783 -0.439 -7.898 1.00 67.12 352 LEU A CA 1
ATOM 2848 C C . LEU A 1 352 ? 21.212 -0.701 -9.359 1.00 67.12 352 LEU A C 1
ATOM 2850 O O . LEU A 1 352 ? 20.364 -0.719 -10.251 1.00 67.12 352 LEU A O 1
ATOM 2854 N N . CYS A 1 353 ? 22.514 -0.822 -9.632 1.00 72.31 353 CYS A N 1
ATOM 2855 C CA . CYS A 1 353 ? 23.062 -1.060 -10.981 1.00 72.31 353 CYS A CA 1
ATOM 2856 C C . CYS A 1 353 ? 22.471 -2.332 -11.624 1.00 72.31 353 CYS A C 1
ATOM 2858 O O . CYS A 1 353 ? 22.514 -3.397 -11.012 1.00 72.31 353 CYS A O 1
ATOM 2860 N N . LEU A 1 354 ? 21.935 -2.263 -12.848 1.00 79.81 354 LEU A N 1
ATOM 2861 C CA . LEU A 1 354 ? 21.247 -3.419 -13.451 1.00 79.81 354 LEU A CA 1
ATOM 2862 C C . LEU A 1 354 ? 22.181 -4.599 -13.784 1.00 79.81 354 LEU A C 1
ATOM 2864 O O . LEU A 1 354 ? 21.715 -5.729 -13.864 1.00 79.81 354 LEU A O 1
ATOM 2868 N N . MET A 1 355 ? 23.491 -4.357 -13.895 1.00 71.19 355 MET A N 1
ATOM 2869 C CA . MET A 1 355 ? 24.506 -5.364 -14.249 1.00 71.19 355 MET A CA 1
ATOM 2870 C C . MET A 1 355 ? 24.906 -6.319 -13.110 1.00 71.19 355 MET A C 1
ATOM 2872 O O . MET A 1 355 ? 25.686 -7.242 -13.331 1.00 71.19 355 MET A O 1
ATOM 2876 N N . GLN A 1 356 ? 24.437 -6.100 -11.878 1.00 79.38 356 GLN A N 1
ATOM 2877 C CA . GLN A 1 356 ? 24.785 -6.945 -10.729 1.00 79.38 356 GLN A CA 1
ATOM 2878 C C . GLN A 1 356 ? 23.580 -7.779 -10.281 1.00 79.38 356 GLN A C 1
ATOM 2880 O O . GLN A 1 356 ? 22.460 -7.276 -10.214 1.00 79.38 356 GLN A O 1
ATOM 2885 N N . GLN A 1 357 ? 23.825 -9.033 -9.899 1.00 83.50 357 GLN A N 1
ATOM 2886 C CA . GLN A 1 357 ? 22.798 -9.896 -9.316 1.00 83.50 357 GLN A CA 1
ATOM 2887 C C . GLN A 1 357 ? 22.320 -9.352 -7.958 1.00 83.50 357 GLN A C 1
ATOM 2889 O O . GLN A 1 357 ? 23.101 -8.801 -7.178 1.00 83.50 357 GLN A O 1
ATOM 2894 N N . GLY A 1 358 ? 21.028 -9.519 -7.678 1.00 83.31 358 GLY A N 1
ATOM 2895 C CA . GLY A 1 358 ? 20.395 -9.115 -6.429 1.00 83.31 358 GLY A CA 1
ATOM 2896 C C . GLY A 1 358 ? 20.862 -9.947 -5.235 1.00 83.31 358 GLY A C 1
ATOM 2897 O O . GLY A 1 358 ? 20.949 -11.174 -5.295 1.00 83.31 358 GLY A O 1
ATOM 2898 N N . SER A 1 359 ? 21.141 -9.266 -4.130 1.00 88.25 359 SER A N 1
ATOM 2899 C CA . SER A 1 359 ? 21.463 -9.877 -2.840 1.00 88.25 359 SER A CA 1
ATOM 2900 C C . SER A 1 359 ? 20.210 -10.412 -2.118 1.00 88.25 359 SER A C 1
ATOM 2902 O O . SER A 1 359 ? 19.094 -9.971 -2.403 1.00 88.25 359 SER A O 1
ATOM 2904 N N . PRO A 1 360 ? 20.352 -11.303 -1.113 1.00 87.94 360 PRO A N 1
ATOM 2905 C CA . PRO A 1 360 ? 19.212 -11.786 -0.322 1.00 87.94 360 PRO A CA 1
ATOM 2906 C C . PRO A 1 360 ? 18.417 -10.664 0.366 1.00 87.94 360 PRO A C 1
ATOM 2908 O O . PRO A 1 360 ? 17.205 -10.768 0.526 1.00 87.94 360 PRO A O 1
ATOM 2911 N N . ALA A 1 361 ? 19.086 -9.566 0.731 1.00 89.06 361 ALA A N 1
ATOM 2912 C CA . ALA A 1 361 ? 18.462 -8.378 1.308 1.00 89.06 361 ALA A CA 1
ATOM 2913 C C . ALA A 1 361 ? 17.513 -7.673 0.319 1.00 89.06 361 ALA A C 1
ATOM 2915 O O . ALA A 1 361 ? 16.424 -7.241 0.697 1.00 89.06 361 ALA A O 1
ATOM 2916 N N . GLU A 1 362 ? 17.908 -7.594 -0.953 1.00 89.88 362 GLU A N 1
ATOM 2917 C CA . GLU A 1 362 ? 17.089 -7.040 -2.036 1.00 89.88 362 GLU A CA 1
ATOM 2918 C C . GLU A 1 362 ? 15.936 -7.972 -2.409 1.00 89.88 362 GLU A C 1
ATOM 2920 O O . GLU A 1 362 ? 14.841 -7.497 -2.696 1.00 89.88 362 GLU A O 1
ATOM 2925 N N . TRP A 1 363 ? 16.146 -9.290 -2.328 1.00 89.75 363 TRP A N 1
ATOM 2926 C CA . TRP A 1 363 ? 15.090 -10.286 -2.512 1.00 89.75 363 TRP A CA 1
ATOM 2927 C C . TRP A 1 363 ? 13.973 -10.113 -1.468 1.00 89.75 363 TRP A C 1
ATOM 2929 O O . TRP A 1 363 ? 12.798 -10.055 -1.828 1.00 89.75 363 TRP A O 1
ATOM 2939 N N . SER A 1 364 ? 14.317 -9.911 -0.190 1.00 89.25 364 SER A N 1
ATOM 2940 C CA . SER A 1 364 ? 13.329 -9.598 0.856 1.00 89.25 364 SER A CA 1
ATOM 2941 C C . SER A 1 364 ? 12.551 -8.304 0.578 1.00 89.25 364 SER A C 1
ATOM 2943 O O . SER A 1 364 ? 11.336 -8.265 0.781 1.00 89.25 364 SER A O 1
ATOM 2945 N N . VAL A 1 365 ? 13.212 -7.253 0.071 1.00 91.44 365 VAL A N 1
ATOM 2946 C CA . VAL A 1 365 ? 12.529 -6.001 -0.314 1.00 91.44 365 VAL A CA 1
ATOM 2947 C C . VAL A 1 365 ? 11.617 -6.219 -1.522 1.00 91.44 365 VAL A C 1
ATOM 2949 O O . VAL A 1 365 ? 10.465 -5.793 -1.478 1.00 91.44 365 VAL A O 1
ATOM 2952 N N . LEU A 1 366 ? 12.072 -6.933 -2.558 1.00 92.25 366 LEU A N 1
ATOM 2953 C CA . LEU A 1 366 ? 11.261 -7.288 -3.726 1.00 92.25 366 LEU A CA 1
ATOM 2954 C C . LEU A 1 366 ? 9.976 -8.012 -3.317 1.00 92.25 366 LEU A C 1
ATOM 2956 O O . LEU A 1 366 ? 8.891 -7.632 -3.752 1.00 92.25 366 LEU A O 1
ATOM 2960 N N . HIS A 1 367 ? 10.083 -9.030 -2.464 1.00 90.50 367 HIS A N 1
ATOM 2961 C CA . HIS A 1 367 ? 8.928 -9.801 -2.014 1.00 90.50 367 HIS A CA 1
ATOM 2962 C C . HIS A 1 367 ? 7.938 -8.958 -1.204 1.00 90.50 367 HIS A C 1
ATOM 2964 O O . HIS A 1 367 ? 6.728 -9.054 -1.416 1.00 90.50 367 HIS A O 1
ATOM 2970 N N . PHE A 1 368 ? 8.429 -8.080 -0.328 1.00 92.75 368 PHE A N 1
ATOM 2971 C CA . PHE A 1 368 ? 7.558 -7.169 0.409 1.00 92.75 368 PHE A CA 1
ATOM 2972 C C . PHE A 1 368 ? 6.903 -6.110 -0.498 1.00 92.75 368 PHE A C 1
ATOM 2974 O O . PHE A 1 368 ? 5.731 -5.777 -0.313 1.00 92.75 368 PHE A O 1
ATOM 2981 N N . MET A 1 369 ? 7.607 -5.634 -1.533 1.00 94.12 369 MET A N 1
ATOM 2982 C CA . MET A 1 369 ? 7.017 -4.769 -2.559 1.00 94.12 369 MET A CA 1
ATOM 2983 C C . MET A 1 369 ? 5.945 -5.501 -3.383 1.00 94.12 369 MET A C 1
ATOM 2985 O O . MET A 1 369 ? 4.863 -4.961 -3.592 1.00 94.12 369 MET A O 1
ATOM 2989 N N . LEU A 1 370 ? 6.182 -6.745 -3.809 1.00 92.69 370 LEU A N 1
ATOM 2990 C CA . LEU A 1 370 ? 5.169 -7.543 -4.512 1.00 92.69 370 LEU A CA 1
ATOM 2991 C C . LEU A 1 370 ? 3.897 -7.714 -3.668 1.00 92.69 370 LEU A C 1
ATOM 2993 O O . LEU A 1 370 ? 2.797 -7.539 -4.191 1.00 92.69 370 LEU A O 1
ATOM 2997 N N . ARG A 1 371 ? 4.039 -7.945 -2.356 1.00 91.81 371 ARG A N 1
ATOM 2998 C CA . ARG A 1 371 ? 2.904 -8.002 -1.427 1.00 91.81 371 ARG A CA 1
ATOM 2999 C C . ARG A 1 371 ? 2.164 -6.668 -1.330 1.00 91.81 371 ARG A C 1
ATOM 3001 O O . ARG A 1 371 ? 0.958 -6.643 -1.525 1.00 91.81 371 ARG A O 1
ATOM 3008 N N . ILE A 1 372 ? 2.859 -5.550 -1.090 1.00 94.06 372 ILE A N 1
ATOM 3009 C CA . ILE A 1 372 ? 2.222 -4.217 -1.066 1.00 94.06 372 ILE A CA 1
ATOM 3010 C C . ILE A 1 372 ? 1.493 -3.935 -2.390 1.00 94.06 372 ILE A C 1
ATOM 3012 O O . ILE A 1 372 ? 0.395 -3.379 -2.377 1.00 94.06 372 ILE A O 1
ATOM 3016 N N . LEU A 1 373 ? 2.070 -4.318 -3.531 1.00 93.44 373 LEU A N 1
ATOM 3017 C CA . LEU A 1 373 ? 1.440 -4.173 -4.842 1.00 93.44 373 LEU A CA 1
ATOM 3018 C C . LEU A 1 373 ? 0.143 -4.990 -4.954 1.00 93.44 373 LEU A C 1
ATOM 3020 O O . LEU A 1 373 ? -0.853 -4.471 -5.453 1.00 93.44 373 LEU A O 1
ATOM 3024 N N . GLU A 1 374 ? 0.132 -6.242 -4.504 1.00 90.81 374 GLU A N 1
ATOM 3025 C CA . GLU A 1 374 ? -1.068 -7.087 -4.478 1.00 90.81 374 GLU A CA 1
ATOM 3026 C C . GLU A 1 374 ? -2.145 -6.500 -3.549 1.00 90.81 374 GLU A C 1
ATOM 3028 O O . GLU A 1 374 ? -3.272 -6.239 -3.981 1.00 90.81 374 GLU A O 1
ATOM 3033 N N . SER A 1 375 ? -1.763 -6.163 -2.316 1.00 90.56 375 SER A N 1
ATOM 3034 C CA . SER A 1 375 ? -2.628 -5.553 -1.305 1.00 90.56 375 SER A CA 1
ATOM 3035 C C . SER A 1 375 ? -3.255 -4.240 -1.784 1.00 90.56 375 SER A C 1
ATOM 3037 O O . SER A 1 375 ? -4.462 -4.038 -1.651 1.00 90.56 375 SER A O 1
ATOM 3039 N N . THR A 1 376 ? -2.469 -3.352 -2.400 1.00 91.12 376 THR A N 1
ATOM 3040 C CA . THR A 1 376 ? -2.967 -2.070 -2.934 1.00 91.12 376 THR A CA 1
ATOM 3041 C C . THR A 1 376 ? -3.811 -2.240 -4.195 1.00 91.12 376 THR A C 1
ATOM 3043 O O . THR A 1 376 ? -4.784 -1.502 -4.356 1.00 91.12 376 THR A O 1
ATOM 3046 N N . ARG A 1 377 ? -3.525 -3.231 -5.055 1.00 87.94 377 ARG A N 1
ATOM 3047 C CA . ARG A 1 377 ? -4.390 -3.586 -6.197 1.00 87.94 377 ARG A CA 1
ATOM 3048 C C . ARG A 1 377 ? -5.775 -4.036 -5.737 1.00 87.94 377 ARG A C 1
ATOM 3050 O O . ARG A 1 377 ? -6.756 -3.563 -6.302 1.00 87.94 377 ARG A O 1
ATOM 3057 N N . GLY A 1 378 ? -5.859 -4.871 -4.697 1.00 84.19 378 GLY A N 1
ATOM 3058 C CA . GLY A 1 378 ? -7.134 -5.359 -4.150 1.00 84.19 378 GLY A CA 1
ATOM 3059 C C . GLY A 1 378 ? -8.088 -4.252 -3.677 1.00 84.19 378 GLY A C 1
ATOM 3060 O O . GLY A 1 378 ? -9.301 -4.419 -3.757 1.00 84.19 378 GLY A O 1
ATOM 3061 N N . LEU A 1 379 ? -7.545 -3.103 -3.261 1.00 86.50 379 LEU A N 1
ATOM 3062 C CA . LEU A 1 379 ? -8.290 -1.904 -2.851 1.00 86.50 379 LEU A CA 1
ATOM 3063 C C . LEU A 1 379 ? -8.130 -0.717 -3.823 1.00 86.50 379 LEU A C 1
ATOM 3065 O O . LEU A 1 379 ? -8.408 0.422 -3.460 1.00 86.50 379 LEU A O 1
ATOM 3069 N N . SER A 1 380 ? -7.633 -0.937 -5.048 1.00 88.44 380 SER A N 1
ATOM 3070 C CA . SER A 1 380 ? -7.384 0.123 -6.049 1.00 88.44 380 SER A CA 1
ATOM 3071 C C . SER A 1 380 ? -6.662 1.380 -5.517 1.00 88.44 380 SER A C 1
ATOM 3073 O O . SER A 1 380 ? -6.894 2.493 -5.998 1.00 88.44 380 SER A O 1
ATOM 3075 N N . LEU A 1 381 ? -5.788 1.220 -4.520 1.00 91.00 381 LEU A N 1
ATOM 3076 C CA . LEU A 1 381 ? -5.099 2.330 -3.863 1.00 91.00 381 LEU A CA 1
ATOM 3077 C C . LEU A 1 381 ? -3.929 2.830 -4.728 1.00 91.00 381 LEU A C 1
ATOM 3079 O O . LEU A 1 381 ? -3.235 2.017 -5.346 1.00 91.00 381 LEU A O 1
ATOM 3083 N N . PRO A 1 382 ? -3.674 4.150 -4.780 1.00 92.69 382 PRO A N 1
ATOM 3084 C CA . PRO A 1 382 ? -2.520 4.684 -5.487 1.00 92.69 382 PRO A CA 1
ATOM 3085 C C . PRO A 1 382 ? -1.207 4.323 -4.786 1.00 92.69 382 PRO A C 1
ATOM 3087 O O . PRO A 1 382 ? -1.098 4.381 -3.563 1.00 92.69 382 PRO A O 1
ATOM 3090 N N . LEU A 1 383 ? -0.188 4.012 -5.583 1.00 93.50 383 LEU A N 1
ATOM 3091 C CA . LEU A 1 383 ? 1.188 3.817 -5.133 1.00 93.50 383 LEU A CA 1
ATOM 3092 C C . LEU A 1 383 ? 2.003 5.108 -5.341 1.00 93.50 383 LEU A C 1
ATOM 3094 O O . LEU A 1 383 ? 1.682 5.902 -6.231 1.00 93.50 383 LEU A O 1
ATOM 3098 N N . PRO A 1 384 ? 3.083 5.325 -4.570 1.00 92.38 384 PRO A N 1
ATOM 3099 C CA . PRO A 1 384 ? 4.059 6.376 -4.852 1.00 92.38 384 PRO A CA 1
ATOM 3100 C C . PRO A 1 384 ? 4.574 6.333 -6.306 1.00 92.38 384 PRO A C 1
ATOM 3102 O O . PRO A 1 384 ? 4.935 5.257 -6.787 1.00 92.38 384 PRO A O 1
ATOM 3105 N N . PRO A 1 385 ? 4.668 7.468 -7.023 1.00 90.88 385 PRO A N 1
ATOM 3106 C CA . PRO A 1 385 ? 5.378 7.527 -8.301 1.00 90.88 385 PRO A CA 1
ATOM 3107 C C . PRO A 1 385 ? 6.812 6.986 -8.179 1.00 90.88 385 PRO A C 1
ATOM 3109 O O . PRO A 1 385 ? 7.481 7.220 -7.172 1.00 90.88 385 PRO A O 1
ATOM 3112 N N . GLY A 1 386 ? 7.273 6.239 -9.185 1.00 88.50 386 GLY A N 1
ATOM 3113 C CA . GLY A 1 386 ? 8.558 5.521 -9.164 1.00 88.50 386 GLY A CA 1
ATOM 3114 C C . GLY A 1 386 ? 8.510 4.128 -8.513 1.00 88.50 386 GLY A C 1
ATOM 3115 O O . GLY A 1 386 ? 9.448 3.350 -8.664 1.00 88.50 386 GLY A O 1
ATOM 3116 N N . TYR A 1 387 ? 7.405 3.750 -7.854 1.00 92.31 387 TYR A N 1
ATOM 3117 C CA . TYR A 1 387 ? 7.264 2.429 -7.225 1.00 92.31 387 TYR A CA 1
ATOM 3118 C C . TYR A 1 387 ? 7.408 1.271 -8.226 1.00 92.31 387 TYR A C 1
ATOM 3120 O O . TYR A 1 387 ? 8.122 0.309 -7.951 1.00 92.31 387 TYR A O 1
ATOM 3128 N N . HIS A 1 388 ? 6.760 1.357 -9.397 1.00 91.56 388 HIS A N 1
ATOM 3129 C CA . HIS A 1 388 ? 6.833 0.307 -10.430 1.00 91.56 388 HIS A CA 1
ATOM 3130 C C . HIS A 1 388 ? 8.217 0.209 -11.070 1.00 91.56 388 HIS A C 1
ATOM 3132 O O . HIS A 1 388 ? 8.667 -0.893 -11.381 1.00 91.56 388 HIS A O 1
ATOM 3138 N N . THR A 1 389 ? 8.915 1.337 -11.208 1.00 90.19 389 THR A N 1
ATOM 3139 C CA . THR A 1 389 ? 10.305 1.377 -11.672 1.00 90.19 389 THR A CA 1
ATOM 3140 C C . THR A 1 389 ? 11.219 0.682 -10.675 1.00 90.19 389 THR A C 1
ATOM 3142 O O . THR A 1 389 ? 11.910 -0.262 -11.045 1.00 90.19 389 THR A O 1
ATOM 3145 N N . LEU A 1 390 ? 11.157 1.062 -9.395 1.00 90.31 390 LEU A N 1
ATOM 3146 C CA . LEU A 1 390 ? 11.942 0.441 -8.328 1.00 90.31 390 LEU A CA 1
ATOM 3147 C C . LEU A 1 390 ? 11.659 -1.066 -8.202 1.00 90.31 390 LEU A C 1
ATOM 3149 O O . LEU A 1 390 ? 12.591 -1.863 -8.109 1.00 90.31 390 LEU A O 1
ATOM 3153 N N . LEU A 1 391 ? 10.387 -1.468 -8.279 1.00 92.62 391 LEU A N 1
ATOM 3154 C CA . LEU A 1 391 ? 9.984 -2.874 -8.297 1.00 92.62 391 LEU A CA 1
ATOM 3155 C C . LEU A 1 391 ? 10.591 -3.625 -9.493 1.00 92.62 391 LEU A C 1
ATOM 3157 O O . LEU A 1 391 ? 11.106 -4.726 -9.323 1.00 92.62 391 LEU A O 1
ATOM 3161 N N . SER A 1 392 ? 10.566 -3.029 -10.688 1.00 92.06 392 SER A N 1
ATOM 3162 C CA . SER A 1 392 ? 11.128 -3.631 -11.906 1.00 92.06 392 SER A CA 1
ATOM 3163 C C . SER A 1 392 ? 12.655 -3.747 -11.842 1.00 92.06 392 SER A C 1
ATOM 3165 O O . SER A 1 392 ? 13.198 -4.776 -12.240 1.00 92.06 392 SER A O 1
ATOM 3167 N N . VAL A 1 393 ? 13.339 -2.749 -11.265 1.00 90.62 393 VAL A N 1
ATOM 3168 C CA . VAL A 1 393 ? 14.788 -2.758 -10.987 1.00 90.62 393 VAL A CA 1
ATOM 3169 C C . VAL A 1 393 ? 15.168 -3.880 -10.017 1.00 90.62 393 VAL A C 1
ATOM 3171 O O . VAL A 1 393 ? 16.153 -4.578 -10.249 1.00 90.62 393 VAL A O 1
ATOM 3174 N N . PHE A 1 394 ? 14.394 -4.105 -8.952 1.00 90.81 394 PHE A N 1
ATOM 3175 C CA . PHE A 1 394 ? 14.629 -5.255 -8.077 1.00 90.81 394 PHE A CA 1
ATOM 3176 C C . PHE A 1 394 ? 14.310 -6.583 -8.767 1.00 90.81 394 PHE A C 1
ATOM 3178 O O . PHE A 1 394 ? 15.069 -7.540 -8.626 1.00 90.81 394 PHE A O 1
ATOM 3185 N N . ALA A 1 395 ? 13.219 -6.649 -9.532 1.00 92.56 395 ALA A N 1
ATOM 3186 C CA . ALA A 1 395 ? 12.781 -7.872 -10.187 1.00 92.56 395 ALA A CA 1
ATOM 3187 C C . ALA A 1 395 ? 13.797 -8.388 -11.218 1.00 92.56 395 ALA A C 1
ATOM 3189 O O . ALA A 1 395 ? 14.104 -9.574 -11.196 1.00 92.56 395 ALA A O 1
ATOM 3190 N N . ILE A 1 396 ? 14.376 -7.523 -12.060 1.00 90.88 396 ILE A N 1
ATOM 3191 C CA . ILE A 1 396 ? 15.417 -7.934 -13.022 1.00 90.88 396 ILE A CA 1
ATOM 3192 C C . ILE A 1 396 ? 16.716 -8.387 -12.332 1.00 90.88 396 ILE A C 1
ATOM 3194 O O . ILE A 1 396 ? 17.367 -9.309 -12.808 1.00 90.88 396 ILE A O 1
ATOM 3198 N N . ARG A 1 397 ? 17.071 -7.793 -11.182 1.00 89.44 397 ARG A N 1
ATOM 3199 C CA . ARG A 1 397 ? 18.254 -8.185 -10.392 1.00 89.44 397 ARG A CA 1
ATOM 3200 C C . ARG A 1 397 ? 18.060 -9.508 -9.642 1.00 89.44 397 ARG A C 1
ATOM 3202 O O . ARG A 1 397 ? 19.013 -10.269 -9.486 1.00 89.44 397 ARG A O 1
ATOM 3209 N N . CYS A 1 398 ? 16.857 -9.763 -9.128 1.00 91.19 398 CYS A N 1
ATOM 3210 C CA . CYS A 1 398 ? 16.583 -10.858 -8.188 1.00 91.19 398 CYS A CA 1
ATOM 3211 C C . CYS A 1 398 ? 15.906 -12.088 -8.819 1.00 91.19 398 CYS A C 1
ATOM 3213 O O . CYS A 1 398 ? 15.919 -13.154 -8.203 1.00 91.19 398 CYS A O 1
ATOM 3215 N N . LEU A 1 399 ? 15.289 -11.957 -9.999 1.00 91.69 399 LEU A N 1
ATOM 3216 C CA . LEU A 1 399 ? 14.583 -13.043 -10.687 1.00 91.69 399 LEU A CA 1
ATOM 3217 C C . LEU A 1 399 ? 15.341 -13.487 -11.950 1.00 91.69 399 LEU A C 1
ATOM 3219 O O . LEU A 1 399 ? 15.910 -12.652 -12.652 1.00 91.69 399 LEU A O 1
ATOM 3223 N N . PRO A 1 400 ? 15.285 -14.778 -12.324 1.00 90.94 400 PRO A N 1
ATOM 3224 C CA . PRO A 1 400 ? 15.721 -15.223 -13.645 1.00 90.94 400 PRO A CA 1
ATOM 3225 C C . PRO A 1 400 ? 14.965 -14.496 -14.768 1.00 90.94 400 PRO A C 1
ATOM 3227 O O . PRO A 1 400 ? 13.759 -14.264 -14.654 1.00 90.94 400 PRO A O 1
ATOM 3230 N N . HIS A 1 401 ? 15.629 -14.224 -15.898 1.00 90.25 401 HIS A N 1
ATOM 3231 C CA . HIS A 1 401 ? 15.039 -13.480 -17.027 1.00 90.25 401 HIS A CA 1
ATOM 3232 C C . HIS A 1 401 ? 13.687 -14.050 -17.498 1.00 90.25 401 HIS A C 1
ATOM 3234 O O . HIS A 1 401 ? 12.770 -13.292 -17.803 1.00 90.25 401 HIS A O 1
ATOM 3240 N N . HIS A 1 402 ? 13.524 -15.378 -17.519 1.00 91.38 402 HIS A N 1
ATOM 3241 C CA . HIS A 1 402 ? 12.259 -16.007 -17.915 1.00 91.38 402 HIS A CA 1
ATOM 3242 C C . HIS A 1 402 ? 11.120 -15.710 -16.922 1.00 91.38 402 HIS A C 1
ATOM 3244 O O . HIS A 1 402 ? 10.007 -15.409 -17.344 1.00 91.38 402 HIS A O 1
ATOM 3250 N N . THR A 1 403 ? 11.398 -15.735 -15.614 1.00 92.69 403 THR A N 1
ATOM 3251 C CA . THR A 1 403 ? 10.431 -15.405 -14.556 1.00 92.69 403 THR A CA 1
ATOM 3252 C C . THR A 1 403 ? 10.083 -13.918 -14.589 1.00 92.69 403 THR A C 1
ATOM 3254 O O . THR A 1 403 ? 8.914 -13.555 -14.513 1.00 92.69 403 THR A O 1
ATOM 3257 N N . PHE A 1 404 ? 11.082 -13.052 -14.780 1.00 93.44 404 PHE A N 1
ATOM 3258 C CA . PHE A 1 404 ? 10.888 -11.611 -14.947 1.00 93.44 404 PHE A CA 1
ATOM 3259 C C . PHE A 1 404 ? 9.960 -11.289 -16.134 1.00 93.44 404 PHE A C 1
ATOM 3261 O O . PHE A 1 404 ? 8.985 -10.553 -15.975 1.00 93.44 404 PHE A O 1
ATOM 3268 N N . LEU A 1 405 ? 10.194 -11.904 -17.300 1.00 93.00 405 LEU A N 1
ATOM 3269 C CA . LEU A 1 405 ? 9.324 -11.751 -18.473 1.00 93.00 405 LEU A CA 1
ATOM 3270 C C . LEU A 1 405 ? 7.909 -12.299 -18.224 1.00 93.00 405 LEU A C 1
ATOM 3272 O O . LEU A 1 405 ? 6.941 -11.629 -18.572 1.00 93.00 405 LEU A O 1
ATOM 3276 N N . GLN A 1 406 ? 7.766 -13.445 -17.548 1.00 93.44 406 GLN A N 1
ATOM 3277 C CA . GLN A 1 406 ? 6.451 -13.960 -17.140 1.00 93.44 406 GLN A CA 1
ATOM 3278 C C . GLN A 1 406 ? 5.704 -12.980 -16.225 1.00 93.44 406 GLN A C 1
ATOM 3280 O O . GLN A 1 406 ? 4.501 -12.792 -16.392 1.00 93.44 406 GLN A O 1
ATOM 3285 N N . TYR A 1 407 ? 6.386 -12.329 -15.282 1.00 92.69 407 TYR A N 1
ATOM 3286 C CA . TYR A 1 407 ? 5.767 -11.341 -14.393 1.00 92.69 407 TYR A CA 1
ATOM 3287 C C . TYR A 1 407 ? 5.293 -10.087 -15.148 1.00 92.69 407 TYR A C 1
ATOM 3289 O O . TYR A 1 407 ? 4.299 -9.479 -14.746 1.00 92.69 407 TYR A O 1
ATOM 3297 N N . ILE A 1 408 ? 5.958 -9.713 -16.246 1.00 92.88 408 ILE A N 1
ATOM 3298 C CA . ILE A 1 408 ? 5.485 -8.669 -17.170 1.00 92.88 408 ILE A CA 1
ATOM 3299 C C . ILE A 1 408 ? 4.261 -9.166 -17.953 1.00 92.88 408 ILE A C 1
ATOM 3301 O O . ILE A 1 408 ? 3.243 -8.478 -17.985 1.00 92.88 408 ILE A O 1
ATOM 3305 N N . ASP A 1 409 ? 4.323 -10.372 -18.526 1.00 90.50 409 ASP A N 1
ATOM 3306 C CA . ASP A 1 409 ? 3.252 -10.946 -19.358 1.00 90.50 409 ASP A CA 1
ATOM 3307 C C . ASP A 1 409 ? 1.932 -11.136 -18.589 1.00 90.50 409 ASP A C 1
ATOM 3309 O O . ASP A 1 409 ? 0.854 -10.904 -19.132 1.00 90.50 409 ASP A O 1
ATOM 3313 N N . HIS A 1 410 ? 2.006 -11.490 -17.302 1.00 88.69 410 HIS A N 1
ATOM 3314 C CA . HIS A 1 410 ? 0.843 -11.587 -16.408 1.00 88.69 410 HIS A CA 1
ATOM 3315 C C . HIS A 1 410 ? 0.435 -10.233 -15.787 1.00 88.69 410 HIS A C 1
ATOM 3317 O O . HIS A 1 410 ? -0.506 -10.165 -14.997 1.00 88.69 410 HIS A O 1
ATOM 3323 N N . GLY A 1 411 ? 1.133 -9.138 -16.109 1.00 84.88 411 GLY A N 1
ATOM 3324 C CA . GLY A 1 411 ? 0.821 -7.792 -15.626 1.00 84.88 411 GLY A CA 1
ATOM 3325 C C . GLY A 1 411 ? 1.124 -7.544 -14.143 1.00 84.88 411 GLY A C 1
ATOM 3326 O O . GLY A 1 411 ? 0.605 -6.580 -13.566 1.00 84.88 411 GLY A O 1
ATOM 3327 N N . PHE A 1 412 ? 1.947 -8.373 -13.493 1.00 85.62 412 PHE A N 1
ATOM 3328 C CA . PHE A 1 412 ? 2.471 -8.082 -12.153 1.00 85.62 412 PHE A CA 1
ATOM 3329 C C . PHE A 1 412 ? 3.457 -6.912 -12.218 1.00 85.62 412 PHE A C 1
ATOM 3331 O O . PHE A 1 412 ? 3.258 -5.912 -11.531 1.00 85.62 412 PHE A O 1
ATOM 3338 N N . LEU A 1 413 ? 4.443 -6.974 -13.112 1.00 90.06 413 LEU A N 1
ATOM 3339 C CA . LEU A 1 413 ? 5.383 -5.877 -13.352 1.00 90.06 413 LEU A CA 1
ATOM 3340 C C . LEU A 1 413 ? 4.841 -4.929 -14.426 1.00 90.06 413 LEU A C 1
ATOM 3342 O O . LEU A 1 413 ? 4.422 -5.361 -15.497 1.00 90.06 413 LEU A O 1
ATOM 3346 N N . GLN A 1 414 ? 4.849 -3.626 -14.136 1.00 87.56 414 GLN A N 1
ATOM 3347 C CA . GLN A 1 414 ? 4.452 -2.582 -15.081 1.00 87.56 414 GLN A CA 1
ATOM 3348 C C . GLN A 1 414 ? 5.705 -1.862 -15.575 1.00 87.56 414 GLN A C 1
ATOM 3350 O O . GLN A 1 414 ? 6.357 -1.153 -14.812 1.00 87.56 414 GLN A O 1
ATOM 3355 N N . LEU A 1 415 ? 6.031 -2.049 -16.855 1.00 88.38 415 LEU A N 1
ATOM 3356 C CA . LEU A 1 415 ? 7.156 -1.377 -17.500 1.00 88.38 415 LEU A CA 1
ATOM 3357 C C . LEU A 1 415 ? 6.874 0.129 -17.605 1.00 88.38 415 LEU A C 1
ATOM 3359 O O . LEU A 1 415 ? 5.914 0.550 -18.255 1.00 88.38 415 LEU A O 1
ATOM 3363 N N . THR A 1 416 ? 7.708 0.930 -16.947 1.00 87.81 416 THR A N 1
ATOM 3364 C CA . THR A 1 416 ? 7.702 2.395 -17.022 1.00 87.81 416 THR A CA 1
ATOM 3365 C C . THR A 1 416 ? 8.723 2.875 -18.051 1.00 87.81 416 THR A C 1
ATOM 3367 O O . THR A 1 416 ? 9.721 2.201 -18.309 1.00 87.81 416 THR A O 1
ATOM 3370 N N . GLU A 1 417 ? 8.501 4.062 -18.620 1.00 87.50 417 GLU A N 1
ATOM 3371 C CA . GLU A 1 417 ? 9.445 4.669 -19.568 1.00 87.50 417 GLU A CA 1
ATOM 3372 C C . GLU A 1 417 ? 10.825 4.849 -18.911 1.00 87.50 417 GLU A C 1
ATOM 3374 O O . GLU A 1 417 ? 11.822 4.390 -19.456 1.00 87.50 417 GLU A O 1
ATOM 3379 N N . THR A 1 418 ? 10.877 5.357 -17.672 1.00 87.44 418 THR A N 1
ATOM 3380 C CA . THR A 1 418 ? 12.127 5.532 -16.914 1.00 87.44 418 THR A CA 1
ATOM 3381 C C . THR A 1 418 ? 12.868 4.221 -16.636 1.00 87.44 418 THR A C 1
ATOM 3383 O O . THR A 1 418 ? 14.085 4.176 -16.812 1.00 87.44 418 THR A O 1
ATOM 3386 N N . PHE A 1 419 ? 12.169 3.138 -16.258 1.00 89.00 419 PHE A N 1
ATOM 3387 C CA . PHE A 1 419 ? 12.807 1.827 -16.077 1.00 89.00 419 PHE A CA 1
ATOM 3388 C C . PHE A 1 419 ? 13.460 1.344 -17.370 1.00 89.00 419 PHE A C 1
ATOM 3390 O O . PHE A 1 419 ? 14.601 0.889 -17.358 1.00 89.00 419 PHE A O 1
ATOM 3397 N N . VAL A 1 420 ? 12.735 1.433 -18.485 1.00 89.31 420 VAL A N 1
ATOM 3398 C CA . VAL A 1 420 ? 13.183 0.842 -19.744 1.00 89.31 420 VAL A CA 1
ATOM 3399 C C . VAL A 1 420 ? 14.244 1.713 -20.424 1.00 89.31 420 VAL A C 1
ATOM 3401 O O . VAL A 1 420 ? 15.219 1.161 -20.924 1.00 89.31 420 VAL A O 1
ATOM 3404 N N . SER A 1 421 ? 14.148 3.046 -20.367 1.00 88.12 421 SER A N 1
ATOM 3405 C CA . SER A 1 421 ? 15.242 3.943 -20.769 1.00 88.12 421 SER A CA 1
ATOM 3406 C C . SER A 1 421 ? 16.527 3.614 -20.008 1.00 88.12 421 SER A C 1
ATOM 3408 O O . SER A 1 421 ? 17.577 3.446 -20.623 1.00 88.12 421 SER A O 1
ATOM 3410 N N . ARG A 1 422 ? 16.429 3.425 -18.686 1.00 87.00 422 ARG A N 1
ATOM 3411 C CA . ARG A 1 422 ? 17.559 3.015 -17.847 1.00 87.00 422 ARG A CA 1
ATOM 3412 C C . ARG A 1 422 ? 18.074 1.610 -18.183 1.00 87.00 422 ARG A C 1
ATOM 3414 O O . ARG A 1 422 ? 19.268 1.355 -18.114 1.00 87.00 422 ARG A O 1
ATOM 3421 N N . LEU A 1 423 ? 17.197 0.692 -18.577 1.00 88.19 423 LEU A N 1
ATOM 3422 C CA . LEU A 1 423 ? 17.579 -0.646 -19.029 1.00 88.19 423 LEU A CA 1
ATOM 3423 C C . LEU A 1 423 ? 18.348 -0.627 -20.357 1.00 88.19 423 LEU A C 1
ATOM 3425 O O . LEU A 1 423 ? 19.240 -1.452 -20.551 1.00 88.19 423 LEU A O 1
ATOM 3429 N N . MET A 1 424 ? 18.045 0.317 -21.251 1.00 86.56 424 MET A N 1
ATOM 3430 C CA . MET A 1 424 ? 18.806 0.491 -22.491 1.00 86.56 424 MET A CA 1
ATOM 3431 C C . MET A 1 424 ? 20.203 1.072 -22.246 1.00 86.56 424 MET A C 1
ATOM 3433 O O . MET A 1 424 ? 21.119 0.689 -22.972 1.00 86.56 424 MET A O 1
ATOM 3437 N N . THR A 1 425 ? 20.373 1.932 -21.230 1.00 85.00 425 THR A N 1
ATOM 3438 C CA . THR A 1 425 ? 21.660 2.570 -20.886 1.00 85.00 425 THR A CA 1
ATOM 3439 C C . THR A 1 425 ? 22.548 1.748 -19.952 1.00 85.00 425 THR A C 1
ATOM 3441 O O . THR A 1 425 ? 23.760 1.737 -20.135 1.00 85.00 425 THR A O 1
ATOM 3444 N N . ASP A 1 426 ? 21.978 1.094 -18.934 1.00 85.19 426 ASP A N 1
ATOM 3445 C CA . ASP A 1 426 ? 22.751 0.418 -17.879 1.00 85.19 426 ASP A CA 1
ATOM 3446 C C . ASP A 1 426 ? 23.230 -0.983 -18.303 1.00 85.19 426 ASP A C 1
ATOM 3448 O O . ASP A 1 426 ? 24.209 -1.475 -17.743 1.00 85.19 426 ASP A O 1
ATOM 3452 N N . LEU A 1 427 ? 22.535 -1.648 -19.239 1.00 85.00 427 LEU A N 1
ATOM 3453 C CA . LEU A 1 427 ? 22.911 -2.976 -19.739 1.00 85.00 427 LEU A CA 1
ATOM 3454 C C . LEU A 1 427 ? 23.773 -2.884 -21.001 1.00 85.00 427 LEU A C 1
ATOM 3456 O O . LEU A 1 427 ? 23.473 -2.105 -21.907 1.00 85.00 427 LEU A O 1
ATOM 3460 N N . ASP A 1 428 ? 24.773 -3.757 -21.113 1.00 83.81 428 ASP A N 1
ATOM 3461 C CA . ASP A 1 428 ? 25.547 -3.921 -22.347 1.00 83.81 428 ASP A CA 1
ATOM 3462 C C . ASP A 1 428 ? 24.732 -4.574 -23.489 1.00 83.81 428 ASP A C 1
ATOM 3464 O O . ASP A 1 428 ? 23.554 -4.920 -23.341 1.00 83.81 428 ASP A O 1
ATOM 3468 N N . ASN A 1 429 ? 25.363 -4.707 -24.657 1.00 83.81 429 ASN A N 1
ATOM 3469 C CA . ASN A 1 429 ? 24.817 -5.393 -25.831 1.00 83.81 429 ASN A CA 1
ATOM 3470 C C . ASN A 1 429 ? 25.416 -6.810 -25.984 1.00 83.81 429 ASN A C 1
ATOM 3472 O O . ASN A 1 429 ? 25.716 -7.236 -27.091 1.00 83.81 429 ASN A O 1
ATOM 3476 N N . SER A 1 430 ? 25.639 -7.536 -24.882 1.00 85.31 430 SER A N 1
ATOM 3477 C CA . SER A 1 430 ? 25.964 -8.971 -24.954 1.00 85.31 430 SER A CA 1
ATOM 3478 C C . SER A 1 430 ? 24.746 -9.789 -25.408 1.00 85.31 430 SER A C 1
ATOM 3480 O O . SER A 1 430 ? 23.622 -9.422 -25.066 1.00 85.31 430 SER A O 1
ATOM 3482 N N . ASP A 1 431 ? 24.937 -10.924 -26.096 1.00 83.56 431 ASP A N 1
ATOM 3483 C CA . ASP A 1 431 ? 23.861 -11.762 -26.674 1.00 83.56 431 ASP A CA 1
ATOM 3484 C C . ASP A 1 431 ? 22.670 -12.000 -25.715 1.00 83.56 431 ASP A C 1
ATOM 3486 O O . ASP A 1 431 ? 21.496 -11.981 -26.099 1.00 83.56 431 ASP A O 1
ATOM 3490 N N . ALA A 1 432 ? 22.967 -12.224 -24.429 1.00 84.38 432 ALA A N 1
ATOM 3491 C CA . ALA A 1 432 ? 21.969 -12.465 -23.390 1.00 84.38 432 ALA A CA 1
ATOM 3492 C C . ALA A 1 432 ? 21.165 -11.201 -23.026 1.00 84.38 432 ALA A C 1
ATOM 3494 O O . ALA A 1 432 ? 19.947 -11.281 -22.830 1.00 84.38 432 ALA A O 1
ATOM 3495 N N . ASN A 1 433 ? 21.830 -10.045 -22.955 1.00 86.50 433 ASN A N 1
ATOM 3496 C CA . ASN A 1 433 ? 21.211 -8.758 -22.652 1.00 86.50 433 ASN A CA 1
ATOM 3497 C C . ASN A 1 433 ? 20.499 -8.168 -23.875 1.00 86.50 433 ASN A C 1
ATOM 3499 O O . ASN A 1 433 ? 19.404 -7.636 -23.726 1.00 86.50 433 ASN A O 1
ATOM 3503 N N . GLU A 1 434 ? 21.033 -8.337 -25.085 1.00 87.69 434 GLU A N 1
ATOM 3504 C CA . GLU A 1 434 ? 20.371 -7.992 -26.349 1.00 87.69 434 GLU A CA 1
ATOM 3505 C C . GLU A 1 434 ? 19.051 -8.771 -26.505 1.00 87.69 434 GLU A C 1
ATOM 3507 O O . GLU A 1 434 ? 17.986 -8.186 -26.730 1.00 87.69 434 GLU A O 1
ATOM 3512 N N . SER A 1 435 ? 19.081 -10.088 -26.269 1.00 87.56 435 SER A N 1
ATOM 3513 C CA . SER A 1 435 ? 17.888 -10.946 -26.255 1.00 87.56 435 SER A CA 1
ATOM 3514 C C . SER A 1 435 ? 16.847 -10.494 -25.217 1.00 87.56 435 SER A C 1
ATOM 3516 O O . SER A 1 435 ? 15.638 -10.496 -25.494 1.00 87.56 435 SER A O 1
ATOM 3518 N N . LEU A 1 436 ? 17.290 -10.033 -24.040 1.00 88.81 436 LEU A N 1
ATOM 3519 C CA . LEU A 1 436 ? 16.411 -9.453 -23.022 1.00 88.81 436 LEU A CA 1
ATOM 3520 C C . LEU A 1 436 ? 15.838 -8.092 -23.457 1.00 88.81 436 LEU A C 1
ATOM 3522 O O . LEU A 1 436 ? 14.621 -7.914 -23.384 1.00 88.81 436 LEU A O 1
ATOM 3526 N N . LYS A 1 437 ? 16.666 -7.167 -23.967 1.00 90.38 437 LYS A N 1
ATOM 3527 C CA . LYS A 1 437 ? 16.249 -5.855 -24.498 1.00 90.38 437 LYS A CA 1
ATOM 3528 C C . LYS A 1 437 ? 15.176 -6.025 -25.577 1.00 90.38 437 LYS A C 1
ATOM 3530 O O . LYS A 1 437 ? 14.099 -5.440 -25.461 1.00 90.38 437 LYS A O 1
ATOM 3535 N N . PHE A 1 438 ? 15.384 -6.914 -26.552 1.00 88.81 438 PHE A N 1
ATOM 3536 C CA . PHE A 1 438 ? 14.369 -7.244 -27.561 1.00 88.81 438 PHE A CA 1
ATOM 3537 C C . PHE A 1 438 ? 13.108 -7.884 -26.980 1.00 88.81 438 PHE A C 1
ATOM 3539 O O . PHE A 1 438 ? 11.999 -7.593 -27.435 1.00 88.81 438 PHE A O 1
ATOM 3546 N N . SER A 1 439 ? 13.251 -8.765 -25.990 1.00 90.25 439 SER A N 1
ATOM 3547 C CA . SER A 1 439 ? 12.107 -9.392 -25.322 1.00 90.25 439 SER A CA 1
ATOM 3548 C C . SER A 1 439 ? 11.248 -8.370 -24.575 1.00 90.25 439 SER A C 1
ATOM 3550 O O . SER A 1 439 ? 10.027 -8.522 -24.545 1.00 90.25 439 SER A O 1
ATOM 3552 N N . ILE A 1 440 ? 11.862 -7.325 -24.016 1.00 90.75 440 ILE A N 1
ATOM 3553 C CA . ILE A 1 440 ? 11.177 -6.213 -23.351 1.00 90.75 440 ILE A CA 1
ATOM 3554 C C . ILE A 1 440 ? 10.539 -5.277 -24.384 1.00 90.75 440 ILE A C 1
ATOM 3556 O O . ILE A 1 440 ? 9.348 -5.006 -24.264 1.00 90.75 440 ILE A O 1
ATOM 3560 N N . LEU A 1 441 ? 11.265 -4.856 -25.431 1.00 88.06 441 LEU A N 1
ATOM 3561 C CA . LEU A 1 441 ? 10.741 -3.987 -26.502 1.00 88.06 441 LEU A CA 1
ATOM 3562 C C . LEU A 1 441 ? 9.440 -4.534 -27.111 1.00 88.06 441 LEU A C 1
ATOM 3564 O O . LEU A 1 441 ? 8.447 -3.815 -27.180 1.00 88.06 441 LEU A O 1
ATOM 3568 N N . LYS A 1 442 ? 9.400 -5.838 -27.428 1.00 87.56 442 LYS A N 1
ATOM 3569 C CA . LYS A 1 442 ? 8.211 -6.537 -27.963 1.00 87.56 442 LYS A CA 1
ATOM 3570 C C . LYS A 1 442 ? 6.969 -6.487 -27.057 1.00 87.56 442 LYS A C 1
ATOM 3572 O O . LYS A 1 442 ? 5.879 -6.823 -27.516 1.00 87.56 442 LYS A O 1
ATOM 3577 N N . ARG A 1 443 ? 7.127 -6.129 -25.779 1.00 88.12 443 ARG A N 1
ATOM 3578 C CA . ARG A 1 443 ? 6.062 -6.046 -24.763 1.00 88.12 443 ARG A CA 1
ATOM 3579 C C . ARG A 1 443 ? 5.632 -4.604 -24.467 1.00 88.12 443 ARG A C 1
ATOM 3581 O O . ARG A 1 443 ? 4.711 -4.397 -23.679 1.00 88.12 443 ARG A O 1
ATOM 3588 N N . LEU A 1 444 ? 6.274 -3.604 -25.076 1.00 86.81 444 LEU A N 1
ATOM 3589 C CA . LEU A 1 444 ? 5.956 -2.195 -24.852 1.00 86.81 444 LEU A CA 1
ATOM 3590 C C . LEU A 1 444 ? 4.755 -1.720 -25.685 1.00 86.81 444 LEU A C 1
ATOM 3592 O O . LEU A 1 444 ? 4.506 -2.208 -26.789 1.00 86.81 444 LEU A O 1
ATOM 3596 N N . PRO A 1 445 ? 4.028 -0.690 -25.221 1.00 84.00 445 PRO A N 1
ATOM 3597 C CA . PRO A 1 445 ? 3.136 0.075 -26.082 1.00 84.00 445 PRO A CA 1
ATOM 3598 C C . PRO A 1 445 ? 3.926 0.769 -27.204 1.00 84.00 445 PRO A C 1
ATOM 3600 O O . PRO A 1 445 ? 4.917 1.440 -26.926 1.00 84.00 445 PRO A O 1
ATOM 3603 N N . ARG A 1 446 ? 3.432 0.719 -28.451 1.00 77.75 446 ARG A N 1
ATOM 3604 C CA . ARG A 1 446 ? 4.103 1.285 -29.650 1.00 77.75 446 ARG A CA 1
ATOM 3605 C C . ARG A 1 446 ? 4.672 2.705 -29.484 1.00 77.75 446 ARG A C 1
ATOM 3607 O O . ARG A 1 446 ? 5.731 3.011 -30.011 1.00 77.75 446 ARG A O 1
ATOM 3614 N N . HIS A 1 447 ? 3.974 3.583 -28.759 1.00 77.62 447 HIS A N 1
ATOM 3615 C CA . HIS A 1 447 ? 4.412 4.972 -28.548 1.00 77.62 447 HIS A CA 1
ATOM 3616 C C . HIS A 1 447 ? 5.628 5.099 -27.614 1.00 77.62 447 HIS A C 1
ATOM 3618 O O . HIS A 1 447 ? 6.343 6.093 -27.679 1.00 77.62 447 HIS A O 1
ATOM 3624 N N . MET A 1 448 ? 5.824 4.121 -26.727 1.00 80.62 448 MET A N 1
ATOM 3625 C CA . MET A 1 448 ? 6.959 4.020 -25.814 1.00 80.62 448 MET A CA 1
ATOM 3626 C C . MET A 1 448 ? 8.106 3.275 -26.505 1.00 80.62 448 MET A C 1
ATOM 3628 O O . MET A 1 448 ? 9.238 3.743 -26.476 1.00 80.62 448 MET A O 1
ATOM 3632 N N . GLU A 1 449 ? 7.788 2.185 -27.214 1.00 81.38 449 GLU A N 1
ATOM 3633 C CA . GLU A 1 449 ? 8.716 1.435 -28.073 1.00 81.38 449 GLU A CA 1
ATOM 3634 C C . GLU A 1 449 ? 9.484 2.359 -29.031 1.00 81.38 449 GLU A C 1
ATOM 3636 O O . GLU A 1 449 ? 10.709 2.323 -29.047 1.00 81.38 449 GLU A O 1
ATOM 3641 N N . GLN A 1 450 ? 8.791 3.246 -29.757 1.00 76.75 450 GLN A N 1
ATOM 3642 C CA . GLN A 1 450 ? 9.420 4.180 -30.702 1.00 76.75 450 GLN A CA 1
ATOM 3643 C C . GLN A 1 450 ? 10.435 5.124 -30.038 1.00 76.75 450 GLN A C 1
ATOM 3645 O O . GLN A 1 450 ? 11.556 5.252 -30.523 1.00 76.75 450 GLN A O 1
ATOM 3650 N N . ARG A 1 451 ? 10.078 5.762 -28.912 1.00 79.88 451 ARG A N 1
ATOM 3651 C CA . ARG A 1 451 ? 10.993 6.681 -28.208 1.00 79.88 451 ARG A CA 1
ATOM 3652 C C . ARG A 1 451 ? 12.220 5.954 -27.669 1.00 79.88 451 ARG A C 1
ATOM 3654 O O . ARG A 1 451 ? 13.333 6.439 -27.811 1.00 79.88 451 ARG A O 1
ATOM 3661 N N . ILE A 1 452 ? 12.001 4.791 -27.059 1.00 82.75 452 ILE A N 1
ATOM 3662 C CA . ILE A 1 452 ? 13.047 4.014 -26.393 1.00 82.75 452 ILE A CA 1
ATOM 3663 C C . ILE A 1 452 ? 13.971 3.344 -27.407 1.00 82.75 452 ILE A C 1
ATOM 3665 O O . ILE A 1 452 ? 15.177 3.298 -27.182 1.00 82.75 452 ILE A O 1
ATOM 3669 N N . CYS A 1 453 ? 13.444 2.883 -28.544 1.00 77.62 453 CYS A N 1
ATOM 3670 C CA . CYS A 1 453 ? 14.268 2.365 -29.631 1.00 77.62 453 CYS A CA 1
ATOM 3671 C C . CYS A 1 453 ? 15.289 3.417 -30.084 1.00 77.62 453 CYS A C 1
ATOM 3673 O O . CYS A 1 453 ? 16.454 3.086 -30.252 1.00 77.62 453 CYS A O 1
ATOM 3675 N N . HIS A 1 454 ? 14.898 4.693 -30.185 1.00 76.62 454 HIS A N 1
ATOM 3676 C CA . HIS A 1 454 ? 15.817 5.772 -30.564 1.00 76.62 454 HIS A CA 1
ATOM 3677 C C . HIS A 1 454 ? 16.887 6.096 -29.500 1.00 76.62 454 HIS A C 1
ATOM 3679 O O . HIS A 1 454 ? 17.840 6.803 -29.808 1.00 76.62 454 HIS A O 1
ATOM 3685 N N . MET A 1 455 ? 16.752 5.593 -28.266 1.00 76.81 455 MET A N 1
ATOM 3686 C CA . MET A 1 455 ? 17.761 5.736 -27.204 1.00 76.81 455 MET A CA 1
ATOM 3687 C C . MET A 1 455 ? 18.769 4.581 -27.161 1.00 76.81 455 MET A C 1
ATOM 3689 O O . MET A 1 455 ? 19.789 4.693 -26.486 1.00 76.81 455 MET A O 1
ATOM 3693 N N . TRP A 1 456 ? 18.472 3.448 -27.804 1.00 82.25 456 TRP A N 1
ATOM 3694 C CA . TRP A 1 456 ? 19.323 2.264 -27.739 1.00 82.25 456 TRP A CA 1
ATOM 3695 C C . TRP A 1 456 ? 20.352 2.285 -28.867 1.00 82.25 456 TRP A C 1
ATOM 3697 O O . TRP A 1 456 ? 19.988 2.118 -30.029 1.00 82.25 456 TRP A O 1
ATOM 3707 N N . ASP A 1 457 ? 21.627 2.443 -28.513 1.00 78.94 457 ASP A N 1
ATOM 3708 C CA . ASP A 1 457 ? 22.752 2.335 -29.444 1.00 78.94 457 ASP A CA 1
ATOM 3709 C C . ASP A 1 457 ? 22.888 0.889 -29.959 1.00 78.94 457 ASP A C 1
ATOM 3711 O O . ASP A 1 457 ? 23.411 -0.000 -29.277 1.00 78.94 457 ASP A O 1
ATOM 3715 N N . HIS A 1 458 ? 22.281 0.634 -31.122 1.00 80.94 458 HIS A N 1
ATOM 3716 C CA . HIS A 1 458 ? 22.187 -0.679 -31.754 1.00 80.94 458 HIS A CA 1
ATOM 3717 C C . HIS A 1 458 ? 21.850 -0.552 -33.256 1.00 80.94 458 HIS A C 1
ATOM 3719 O O . HIS A 1 458 ? 20.991 0.266 -33.606 1.00 80.94 458 HIS A O 1
ATOM 3725 N N . PRO A 1 459 ? 22.395 -1.393 -34.163 1.00 77.88 459 PRO A N 1
ATOM 3726 C CA . PRO A 1 459 ? 22.143 -1.279 -35.608 1.00 77.88 459 PRO A CA 1
ATOM 3727 C C . PRO A 1 459 ? 20.664 -1.362 -36.021 1.00 77.88 459 PRO A C 1
ATOM 3729 O O . PRO A 1 459 ? 20.266 -0.800 -37.044 1.00 77.88 459 PRO A O 1
ATOM 3732 N N . VAL A 1 460 ? 19.819 -2.040 -35.232 1.00 79.00 460 VAL A N 1
ATOM 3733 C CA . VAL A 1 460 ? 18.360 -2.075 -35.461 1.00 79.00 460 VAL A CA 1
ATOM 3734 C C . VAL A 1 460 ? 17.711 -0.717 -35.183 1.00 79.00 460 VAL A C 1
ATOM 3736 O O . VAL A 1 460 ? 16.842 -0.297 -35.948 1.00 79.00 460 VAL A O 1
ATOM 3739 N N . SER A 1 461 ? 18.156 -0.018 -34.139 1.00 80.31 461 SER A N 1
ATOM 3740 C CA . SER A 1 461 ? 17.694 1.326 -33.792 1.00 80.31 461 SER A CA 1
ATOM 3741 C C . SER A 1 461 ? 18.107 2.335 -34.851 1.00 80.31 461 SER A C 1
ATOM 3743 O O . SER A 1 461 ? 17.244 3.032 -35.384 1.00 80.31 461 SER A O 1
ATOM 3745 N N . SER A 1 462 ? 19.390 2.342 -35.235 1.00 81.00 462 SER A N 1
ATOM 3746 C CA . SER A 1 462 ? 19.912 3.205 -36.300 1.00 81.00 462 SER A CA 1
ATOM 3747 C C . SER A 1 462 ? 19.121 3.012 -37.590 1.00 81.00 462 SER A C 1
ATOM 3749 O O . SER A 1 462 ? 18.630 3.977 -38.166 1.00 81.00 462 SER A O 1
ATOM 3751 N N . ALA A 1 463 ? 18.861 1.762 -37.986 1.00 79.94 463 ALA A N 1
ATOM 3752 C CA . ALA A 1 463 ? 18.065 1.467 -39.174 1.00 79.94 463 ALA A CA 1
ATOM 3753 C C . ALA A 1 463 ? 16.584 1.861 -39.055 1.00 79.94 463 ALA A C 1
ATOM 3755 O O . ALA A 1 463 ? 15.965 2.187 -40.071 1.00 79.94 463 ALA A O 1
ATOM 3756 N N . SER A 1 464 ? 15.996 1.837 -37.854 1.00 81.19 464 SER A N 1
ATOM 3757 C CA . SER A 1 464 ? 14.648 2.373 -37.624 1.00 81.19 464 SER A CA 1
ATOM 3758 C C . SER A 1 464 ? 14.636 3.890 -37.816 1.00 81.19 464 SER A C 1
ATOM 3760 O O . SER A 1 464 ? 13.837 4.394 -38.607 1.00 81.19 464 SER A O 1
ATOM 3762 N N . ILE A 1 465 ? 15.585 4.594 -37.187 1.00 80.19 465 ILE A N 1
ATOM 3763 C CA . ILE A 1 465 ? 15.777 6.044 -37.316 1.00 80.19 465 ILE A CA 1
ATOM 3764 C C . ILE A 1 465 ? 15.983 6.421 -38.789 1.00 80.19 465 ILE A C 1
ATOM 3766 O O . ILE A 1 465 ? 15.254 7.265 -39.301 1.00 80.19 465 ILE A O 1
ATOM 3770 N N . SER A 1 466 ? 16.893 5.759 -39.516 1.00 79.88 466 SER A N 1
ATOM 3771 C CA . SER A 1 466 ? 17.139 6.031 -40.941 1.00 79.88 466 SER A CA 1
ATOM 3772 C C . SER A 1 466 ? 15.888 5.837 -41.807 1.00 79.88 466 SER A C 1
ATOM 3774 O O . SER A 1 466 ? 15.652 6.608 -42.737 1.00 79.88 466 SER A O 1
ATOM 3776 N N . ARG A 1 467 ? 15.056 4.825 -41.521 1.00 82.75 467 ARG A N 1
ATOM 3777 C CA . ARG A 1 467 ? 13.817 4.568 -42.278 1.00 82.75 467 ARG A CA 1
ATOM 3778 C C . ARG A 1 467 ? 12.750 5.621 -42.000 1.00 82.75 467 ARG A C 1
ATOM 3780 O O . ARG A 1 467 ? 12.150 6.123 -42.951 1.00 82.75 467 ARG A O 1
ATOM 3787 N N . ASP A 1 468 ? 12.535 5.982 -40.737 1.00 80.75 468 ASP A N 1
ATOM 3788 C CA . ASP A 1 468 ? 11.578 7.029 -40.362 1.00 80.75 468 ASP A CA 1
ATOM 3789 C C . ASP A 1 468 ? 12.050 8.424 -40.811 1.00 80.75 468 ASP A C 1
ATOM 3791 O O . ASP A 1 468 ? 11.227 9.243 -41.235 1.00 80.75 468 ASP A O 1
ATOM 3795 N N . TYR A 1 469 ? 13.365 8.661 -40.842 1.00 79.56 469 TYR A N 1
ATOM 3796 C CA . TYR A 1 469 ? 13.995 9.840 -41.435 1.00 79.56 469 TYR A CA 1
ATOM 3797 C C . TYR A 1 469 ? 13.664 9.973 -42.924 1.00 79.56 469 TYR A C 1
ATOM 3799 O O . TYR A 1 469 ? 12.996 10.928 -43.336 1.00 79.56 469 TYR A O 1
ATOM 3807 N N . VAL A 1 470 ? 14.056 8.973 -43.726 1.00 81.88 470 VAL A N 1
ATOM 3808 C CA . VAL A 1 470 ? 13.820 8.942 -45.178 1.00 81.88 470 VAL A CA 1
ATOM 3809 C C . VAL A 1 470 ? 12.331 9.052 -45.488 1.00 81.88 470 VAL A C 1
ATOM 3811 O O . VAL A 1 470 ? 11.936 9.832 -46.353 1.00 81.88 470 VAL A O 1
ATOM 3814 N N . LYS A 1 471 ? 11.478 8.335 -44.750 1.00 83.81 471 LYS A N 1
ATOM 3815 C CA . LYS A 1 471 ? 10.023 8.417 -44.899 1.00 83.81 471 LYS A CA 1
ATOM 3816 C C . LYS A 1 471 ? 9.501 9.834 -44.652 1.00 83.81 471 LYS A C 1
ATOM 3818 O O . LYS A 1 471 ? 8.780 10.365 -45.493 1.00 83.81 471 LYS A O 1
ATOM 3823 N N . THR A 1 472 ? 9.879 10.465 -43.540 1.00 80.38 472 THR A N 1
ATOM 3824 C CA . THR A 1 472 ? 9.422 11.820 -43.179 1.00 80.38 472 THR A CA 1
ATOM 3825 C C . THR A 1 472 ? 9.874 12.857 -44.208 1.00 80.38 472 THR A C 1
ATOM 3827 O O . THR A 1 472 ? 9.096 13.728 -44.607 1.00 80.38 472 THR A O 1
ATOM 3830 N N . LEU A 1 473 ? 11.117 12.746 -44.674 1.00 78.19 473 LEU A N 1
ATOM 3831 C CA . LEU A 1 473 ? 11.718 13.630 -45.668 1.00 78.19 473 LEU A CA 1
ATOM 3832 C C . LEU A 1 473 ? 11.049 13.471 -47.049 1.00 78.19 473 LEU A C 1
ATOM 3834 O O . LEU A 1 473 ? 10.666 14.472 -47.661 1.00 78.19 473 LEU A O 1
ATOM 3838 N N . LEU A 1 474 ? 10.792 12.239 -47.504 1.00 78.81 474 LEU A N 1
ATOM 3839 C CA . LEU A 1 474 ? 10.060 11.971 -48.750 1.00 78.81 474 LEU A CA 1
ATOM 3840 C C . LEU A 1 474 ? 8.576 12.376 -48.665 1.00 78.81 474 LEU A C 1
ATOM 3842 O O . LEU A 1 474 ? 8.021 12.901 -49.632 1.00 78.81 474 LEU A O 1
ATOM 3846 N N . GLU A 1 475 ? 7.920 12.197 -47.514 1.00 80.06 475 GLU A N 1
ATOM 3847 C CA . GLU A 1 475 ? 6.546 12.667 -47.290 1.00 80.06 475 GLU A CA 1
ATOM 3848 C C . GLU A 1 475 ? 6.438 14.200 -47.292 1.00 80.06 475 GLU A C 1
ATOM 3850 O O . GLU A 1 475 ? 5.448 14.734 -47.803 1.00 80.06 475 GLU A O 1
ATOM 3855 N N . LYS A 1 476 ? 7.437 14.918 -46.753 1.00 71.38 476 LYS A N 1
ATOM 3856 C CA . LYS A 1 476 ? 7.548 16.381 -46.886 1.00 71.38 476 LYS A CA 1
ATOM 3857 C C . LYS A 1 476 ? 7.733 16.770 -48.359 1.00 71.38 476 LYS A C 1
ATOM 3859 O O . LYS A 1 476 ? 6.946 17.568 -48.867 1.00 71.38 476 LYS A O 1
ATOM 3864 N N . HIS A 1 477 ? 8.684 16.146 -49.060 1.00 68.81 477 HIS A N 1
ATOM 3865 C CA . HIS A 1 477 ? 8.970 16.415 -50.474 1.00 68.81 477 HIS A CA 1
ATOM 3866 C C . HIS A 1 477 ? 7.743 16.212 -51.384 1.00 68.81 477 HIS A C 1
ATOM 3868 O O . HIS A 1 477 ? 7.438 17.057 -52.224 1.00 68.81 477 HIS A O 1
ATOM 3874 N N . ASN A 1 478 ? 6.974 15.137 -51.179 1.00 64.88 478 ASN A N 1
ATOM 3875 C CA . ASN A 1 478 ? 5.760 14.859 -51.957 1.00 64.88 478 ASN A CA 1
ATOM 3876 C C . ASN A 1 478 ? 4.631 15.884 -51.733 1.00 64.88 478 ASN A C 1
ATOM 3878 O O . ASN A 1 478 ? 3.782 16.061 -52.611 1.00 64.88 478 ASN A O 1
ATOM 3882 N N . LYS A 1 479 ? 4.612 16.571 -50.581 1.00 62.78 479 LYS A N 1
ATOM 3883 C CA . LYS A 1 479 ? 3.686 17.684 -50.301 1.00 62.78 479 LYS A CA 1
ATOM 3884 C C . LYS A 1 479 ? 4.175 18.984 -50.955 1.00 62.78 479 LYS A C 1
ATOM 3886 O O . LYS A 1 479 ? 3.363 19.729 -51.498 1.00 62.78 479 LYS A O 1
ATOM 3891 N N . SER A 1 480 ? 5.487 19.225 -50.984 1.00 58.47 480 SER A N 1
ATOM 3892 C CA . SER A 1 480 ? 6.123 20.344 -51.694 1.00 58.47 480 SER A CA 1
ATOM 3893 C C . SER A 1 480 ? 6.436 19.999 -53.159 1.00 58.47 480 SER A C 1
ATOM 3895 O O . SER A 1 480 ? 7.599 19.866 -53.546 1.00 58.47 480 SER A O 1
ATOM 3897 N N . LYS A 1 481 ? 5.405 19.855 -54.003 1.00 46.41 481 LYS A N 1
ATOM 3898 C CA . LYS A 1 481 ? 5.601 19.624 -55.446 1.00 46.41 481 LYS A CA 1
ATOM 3899 C C . LYS A 1 481 ? 6.429 20.749 -56.083 1.00 46.41 481 LYS A C 1
ATOM 3901 O O . LYS A 1 481 ? 5.917 21.852 -56.251 1.00 46.41 481 LYS A O 1
ATOM 3906 N N . GLY A 1 482 ? 7.646 20.432 -56.534 1.00 49.03 482 GLY A N 1
ATOM 3907 C CA . GLY A 1 482 ? 8.410 21.291 -57.447 1.00 49.03 482 GLY A CA 1
ATOM 3908 C C . GLY A 1 482 ? 9.817 21.682 -56.995 1.00 49.03 482 GLY A C 1
ATOM 3909 O O . GLY A 1 482 ? 10.165 22.854 -57.091 1.00 49.03 482 GLY A O 1
ATOM 3910 N N . PHE A 1 483 ? 10.653 20.726 -56.580 1.00 47.00 483 PHE A N 1
ATOM 3911 C CA . PHE A 1 483 ? 12.097 20.953 -56.470 1.00 47.00 483 PHE A CA 1
ATOM 3912 C C . PHE A 1 483 ? 12.859 20.091 -57.478 1.00 47.00 483 PHE A C 1
ATOM 3914 O O . PHE A 1 483 ? 12.841 18.866 -57.414 1.00 47.00 483 PHE A O 1
ATOM 3921 N N . HIS A 1 484 ? 13.548 20.737 -58.420 1.00 48.22 484 HIS A N 1
ATOM 3922 C CA . HIS A 1 484 ? 14.497 20.049 -59.292 1.00 48.22 484 HIS A CA 1
ATOM 3923 C C . HIS A 1 484 ? 15.746 19.648 -58.492 1.00 48.22 484 HIS A C 1
ATOM 3925 O O . HIS A 1 484 ? 16.259 20.432 -57.682 1.00 48.22 484 HIS A O 1
ATOM 3931 N N . PHE A 1 485 ? 16.253 18.437 -58.738 1.00 49.16 485 PHE A N 1
ATOM 3932 C CA . PHE A 1 485 ? 17.558 18.011 -58.237 1.00 49.16 485 PHE A CA 1
ATOM 3933 C C . PHE A 1 485 ? 18.643 18.900 -58.837 1.00 49.16 485 PHE A C 1
ATOM 3935 O O . PHE A 1 485 ? 18.769 19.046 -60.053 1.00 49.16 485 PHE A O 1
ATOM 3942 N N . THR A 1 486 ? 19.402 19.539 -57.961 1.00 47.53 486 THR A N 1
ATOM 3943 C CA . THR A 1 486 ? 20.433 20.507 -58.316 1.00 47.53 486 THR A CA 1
ATOM 3944 C C . THR A 1 486 ? 21.747 19.764 -58.322 1.00 47.53 486 THR A C 1
ATOM 3946 O O . THR A 1 486 ? 22.498 19.840 -57.357 1.00 47.53 486 THR A O 1
ATOM 3949 N N . GLY A 1 487 ? 22.006 19.035 -59.412 1.00 45.41 487 GLY A N 1
ATOM 3950 C CA . GLY A 1 487 ? 23.191 18.198 -59.598 1.00 45.41 487 GLY A CA 1
ATOM 3951 C C . GLY A 1 487 ? 24.512 18.975 -59.580 1.00 45.41 487 GLY A C 1
ATOM 3952 O O . GLY A 1 487 ? 25.165 19.112 -60.608 1.00 45.41 487 GLY A O 1
ATOM 3953 N N . ARG A 1 488 ? 24.923 19.466 -58.408 1.00 47.56 488 ARG A N 1
ATOM 3954 C CA . ARG A 1 488 ? 26.289 19.894 -58.118 1.00 47.56 488 ARG A CA 1
ATOM 3955 C C . ARG A 1 488 ? 27.050 18.699 -57.576 1.00 47.56 488 ARG A C 1
ATOM 3957 O O . ARG A 1 488 ? 26.947 18.366 -56.399 1.00 47.56 488 ARG A O 1
ATOM 3964 N N . ASP A 1 489 ? 27.845 18.082 -58.435 1.00 45.84 489 ASP A N 1
ATOM 3965 C CA . ASP A 1 489 ? 28.869 17.150 -57.986 1.00 45.84 489 ASP A CA 1
ATOM 3966 C C . ASP A 1 489 ? 29.924 17.913 -57.175 1.00 45.84 489 ASP A C 1
ATOM 3968 O O . ASP A 1 489 ? 30.674 18.732 -57.707 1.00 45.84 489 ASP A O 1
ATOM 3972 N N . LYS A 1 490 ? 29.971 17.662 -55.861 1.00 44.97 490 LYS A N 1
ATOM 3973 C CA . LYS A 1 490 ? 31.138 18.017 -55.047 1.00 44.97 490 LYS A CA 1
ATOM 3974 C C . LYS A 1 490 ? 32.256 17.022 -55.395 1.00 44.97 490 LYS A C 1
ATOM 3976 O O . LYS A 1 490 ? 32.047 15.821 -55.211 1.00 44.97 490 LYS A O 1
ATOM 3981 N N . PRO A 1 491 ? 33.431 17.470 -55.872 1.00 40.41 491 PRO A N 1
ATOM 3982 C CA . PRO A 1 491 ? 34.530 16.563 -56.179 1.00 40.41 491 PRO A CA 1
ATOM 3983 C C . PRO A 1 491 ? 35.093 15.992 -54.871 1.00 40.41 491 PRO A C 1
ATOM 3985 O O . PRO A 1 491 ? 35.629 16.734 -54.051 1.00 40.41 491 PRO A O 1
ATOM 3988 N N . GLY A 1 492 ? 34.946 14.681 -54.661 1.00 45.53 492 GLY A N 1
ATOM 3989 C CA . GLY A 1 492 ? 35.454 14.009 -53.458 1.00 45.53 492 GLY A CA 1
ATOM 3990 C C . GLY A 1 492 ? 34.833 12.647 -53.130 1.00 45.53 492 GLY A C 1
ATOM 3991 O O . GLY A 1 492 ? 35.464 11.867 -52.423 1.00 45.53 492 GLY A O 1
ATOM 3992 N N . PHE A 1 493 ? 33.643 12.326 -53.648 1.00 43.44 493 PHE A N 1
ATOM 3993 C CA . PHE A 1 493 ? 33.013 11.022 -53.404 1.00 43.44 493 PHE A CA 1
ATOM 3994 C C . PHE A 1 493 ? 33.753 9.887 -54.129 1.00 43.44 493 PHE A C 1
ATOM 3996 O O . PHE A 1 493 ? 33.908 9.912 -55.352 1.00 43.44 493 PHE A O 1
ATOM 4003 N N . ARG A 1 494 ? 34.193 8.878 -53.365 1.00 49.72 494 ARG A N 1
ATOM 4004 C CA . ARG A 1 494 ? 34.662 7.591 -53.898 1.00 49.72 494 ARG A CA 1
ATOM 4005 C C . ARG A 1 494 ? 33.452 6.707 -54.247 1.00 49.72 494 ARG A C 1
ATOM 4007 O O . ARG A 1 494 ? 32.431 6.812 -53.573 1.00 49.72 494 ARG A O 1
ATOM 4014 N N . PRO A 1 495 ? 33.534 5.853 -55.283 1.00 49.94 495 PRO A N 1
ATOM 4015 C CA . PRO A 1 495 ? 32.403 5.042 -55.722 1.00 49.94 495 PRO A CA 1
ATOM 4016 C C . PRO A 1 495 ? 32.262 3.763 -54.883 1.00 49.94 495 PRO A C 1
ATOM 4018 O O . PRO A 1 495 ? 32.690 2.687 -55.297 1.00 49.94 495 PRO A O 1
ATOM 4021 N N . GLU A 1 496 ? 31.614 3.872 -53.727 1.00 58.09 496 GLU A N 1
ATOM 4022 C CA . GLU A 1 496 ? 31.170 2.728 -52.923 1.00 58.09 496 GLU A CA 1
ATOM 4023 C C . GLU A 1 496 ? 29.629 2.651 -52.993 1.00 58.09 496 GLU A C 1
ATOM 4025 O O . GLU A 1 496 ? 28.926 3.569 -52.590 1.00 58.09 496 GLU A O 1
ATOM 4030 N N . PHE A 1 497 ? 29.110 1.573 -53.600 1.00 63.84 497 PHE A N 1
ATOM 4031 C CA . PHE A 1 497 ? 27.678 1.292 -53.832 1.00 63.84 497 PHE A CA 1
ATOM 4032 C C . PHE A 1 497 ? 26.842 2.392 -54.535 1.00 63.84 497 PHE A C 1
ATOM 4034 O O . PHE A 1 497 ? 25.962 3.013 -53.945 1.00 63.84 497 PHE A O 1
ATOM 4041 N N . LEU A 1 498 ? 26.997 2.500 -55.865 1.00 64.31 498 LEU A N 1
ATOM 4042 C CA . LEU A 1 498 ? 26.241 3.393 -56.775 1.00 64.31 498 LEU A CA 1
ATOM 4043 C C . LEU A 1 498 ? 24.746 3.650 -56.438 1.00 64.31 498 LEU A C 1
ATOM 4045 O O . LEU A 1 498 ? 24.348 4.818 -56.458 1.00 64.31 498 LEU A O 1
ATOM 4049 N N . PRO A 1 499 ? 23.890 2.640 -56.148 1.00 73.38 499 PRO A N 1
ATOM 4050 C CA . PRO A 1 499 ? 22.481 2.890 -55.822 1.00 73.38 499 PRO A CA 1
ATOM 4051 C C . PRO A 1 499 ? 22.291 3.638 -54.497 1.00 73.38 499 PRO A C 1
ATOM 4053 O O . PRO A 1 499 ? 21.372 4.448 -54.375 1.00 73.38 499 PRO A O 1
ATOM 4056 N N . LEU A 1 500 ? 23.165 3.378 -53.521 1.00 74.19 500 LEU A N 1
ATOM 4057 C CA . LEU A 1 500 ? 23.139 4.017 -52.212 1.00 74.19 500 LEU A CA 1
ATOM 4058 C C . LEU A 1 500 ? 23.687 5.444 -52.295 1.00 74.19 500 LEU A C 1
ATOM 4060 O O . LEU A 1 500 ? 23.015 6.358 -51.830 1.00 74.19 500 LEU A O 1
ATOM 4064 N N . THR A 1 501 ? 24.803 5.659 -53.002 1.00 71.75 501 THR A N 1
ATOM 4065 C CA . THR A 1 501 ? 25.362 7.005 -53.230 1.00 71.75 501 THR A CA 1
ATOM 4066 C C . THR A 1 501 ? 24.357 7.926 -53.933 1.00 71.75 501 THR A C 1
ATOM 4068 O O . THR A 1 501 ? 24.268 9.119 -53.641 1.00 71.75 501 THR A O 1
ATOM 4071 N N . TYR A 1 502 ? 23.561 7.382 -54.866 1.00 73.62 502 TYR A N 1
ATOM 4072 C CA . TYR A 1 502 ? 22.488 8.129 -55.527 1.00 73.62 502 TYR A CA 1
ATOM 4073 C C . TYR A 1 502 ? 21.355 8.502 -54.558 1.00 73.62 502 TYR A C 1
ATOM 4075 O O . TYR A 1 502 ? 20.879 9.638 -54.588 1.00 73.62 502 TYR A O 1
ATOM 4083 N N . LEU A 1 503 ? 20.949 7.579 -53.677 1.00 77.12 503 LEU A N 1
ATOM 4084 C CA . LEU A 1 503 ? 19.952 7.844 -52.638 1.00 77.12 503 LEU A CA 1
ATOM 4085 C C . LEU A 1 503 ? 20.457 8.884 -51.625 1.00 77.12 503 LEU A C 1
ATOM 4087 O O . LEU A 1 503 ? 19.744 9.846 -51.358 1.00 77.12 503 LEU A O 1
ATOM 4091 N N . ALA A 1 504 ? 21.686 8.751 -51.123 1.00 77.56 504 ALA A N 1
ATOM 4092 C CA . ALA A 1 504 ? 22.299 9.703 -50.198 1.00 77.56 504 ALA A CA 1
ATOM 4093 C C . ALA A 1 504 ? 22.347 11.118 -50.802 1.00 77.56 504 ALA A C 1
ATOM 4095 O O . ALA A 1 504 ? 21.858 12.075 -50.202 1.00 77.56 504 ALA A O 1
ATOM 4096 N N . LYS A 1 505 ? 22.808 11.243 -52.057 1.00 76.00 505 LYS A N 1
ATOM 4097 C CA . LYS A 1 505 ? 22.794 12.513 -52.801 1.00 76.00 505 LYS A CA 1
ATOM 4098 C C . LYS A 1 505 ? 21.379 13.081 -52.965 1.00 76.00 505 LYS A C 1
ATOM 4100 O O . LYS A 1 505 ? 21.203 14.288 -52.835 1.00 76.00 505 LYS A O 1
ATOM 4105 N N . MET A 1 506 ? 20.378 12.236 -53.229 1.00 77.31 506 MET A N 1
ATOM 4106 C CA . MET A 1 506 ? 18.971 12.645 -53.332 1.00 77.31 506 MET A CA 1
ATOM 4107 C C . MET A 1 506 ? 18.440 13.218 -52.010 1.00 77.31 506 MET A C 1
ATOM 4109 O O . MET A 1 506 ? 17.751 14.236 -52.027 1.00 77.31 506 MET A O 1
ATOM 4113 N N . LEU A 1 507 ? 18.774 12.588 -50.879 1.00 76.06 507 LEU A N 1
ATOM 4114 C CA . LEU A 1 507 ? 18.377 13.030 -49.541 1.00 76.06 507 LEU A CA 1
ATOM 4115 C C . LEU A 1 507 ? 19.050 14.364 -49.177 1.00 76.06 507 LEU A C 1
ATOM 4117 O O . LEU A 1 507 ? 18.346 15.316 -48.840 1.00 76.06 507 LEU A O 1
ATOM 4121 N N . SER A 1 508 ? 20.368 14.491 -49.377 1.00 76.06 508 SER A N 1
ATOM 4122 C CA . SER A 1 508 ? 21.098 15.754 -49.162 1.00 76.06 508 SER A CA 1
ATOM 4123 C C . SER A 1 508 ? 20.583 16.915 -50.022 1.00 76.06 508 SER A C 1
ATOM 4125 O O . SER A 1 508 ? 20.549 18.061 -49.575 1.00 76.06 508 SER A O 1
ATOM 4127 N N . ASP A 1 509 ? 20.148 16.644 -51.257 1.00 73.75 509 ASP A N 1
ATOM 4128 C CA . ASP A 1 509 ? 19.557 17.655 -52.144 1.00 73.75 509 ASP A CA 1
ATOM 4129 C C . ASP A 1 509 ? 18.188 18.166 -51.655 1.00 73.75 509 ASP A C 1
ATOM 4131 O O . ASP A 1 509 ? 17.759 19.241 -52.088 1.00 73.75 509 ASP A O 1
ATOM 4135 N N . ILE A 1 510 ? 17.496 17.399 -50.800 1.00 73.25 510 ILE A N 1
ATOM 4136 C CA . ILE A 1 510 ? 16.215 17.759 -50.173 1.00 73.25 510 ILE A CA 1
ATOM 4137 C C . ILE A 1 510 ? 16.461 18.454 -48.823 1.00 73.25 510 ILE A C 1
ATOM 4139 O O . ILE A 1 510 ? 15.835 19.481 -48.564 1.00 73.25 510 ILE A O 1
ATOM 4143 N N . GLU A 1 511 ? 17.413 17.976 -48.014 1.00 72.69 511 GLU A N 1
ATOM 4144 C CA . GLU A 1 511 ? 17.899 18.654 -46.794 1.00 72.69 511 GLU A CA 1
ATOM 4145 C C . GLU A 1 511 ? 18.352 20.090 -47.086 1.00 72.69 511 GLU A C 1
ATOM 4147 O O . GLU A 1 511 ? 17.957 21.032 -46.405 1.00 72.69 511 GLU A O 1
ATOM 4152 N N . ALA A 1 512 ? 19.101 20.295 -48.174 1.00 68.38 512 ALA A N 1
ATOM 4153 C CA . ALA A 1 512 ? 19.554 21.620 -48.601 1.00 68.38 512 ALA A CA 1
ATOM 4154 C C . ALA A 1 512 ? 18.413 22.593 -48.984 1.00 68.38 512 ALA A C 1
ATOM 4156 O O . ALA A 1 512 ? 18.676 23.764 -49.267 1.00 68.38 512 ALA A O 1
ATOM 4157 N N . LYS A 1 513 ? 17.159 22.119 -49.045 1.00 66.31 513 LYS A N 1
ATOM 4158 C CA . LYS A 1 513 ? 15.965 22.874 -49.468 1.00 66.31 513 LYS A CA 1
ATOM 4159 C C . LYS A 1 513 ? 14.855 22.901 -48.408 1.00 66.31 513 LYS A C 1
ATOM 4161 O O . LYS A 1 513 ? 13.884 23.635 -48.587 1.00 66.31 513 LYS A O 1
ATOM 4166 N N . ALA A 1 514 ? 14.977 22.140 -47.318 1.00 60.34 514 ALA A N 1
ATOM 4167 C CA . ALA A 1 514 ? 13.992 22.066 -46.242 1.00 60.34 514 ALA A CA 1
ATOM 4168 C C . ALA A 1 514 ? 14.667 21.761 -44.894 1.00 60.34 514 ALA A C 1
ATOM 4170 O O . ALA A 1 514 ? 15.428 20.803 -44.807 1.00 60.34 514 ALA A O 1
ATOM 4171 N N . SER A 1 515 ? 14.329 22.518 -43.838 1.00 58.56 515 SER A N 1
ATOM 4172 C CA . SER A 1 515 ? 14.850 22.279 -42.479 1.00 58.56 515 SER A CA 1
ATOM 4173 C C . SER A 1 515 ? 14.695 20.821 -42.052 1.00 58.56 515 SER A C 1
ATOM 4175 O O . SER A 1 515 ? 13.632 20.201 -42.251 1.00 58.56 515 SER A O 1
ATOM 4177 N N . ASN A 1 516 ? 15.767 20.297 -41.455 1.00 57.97 516 ASN A N 1
ATOM 4178 C CA . ASN A 1 516 ? 15.859 18.902 -41.058 1.00 57.97 516 ASN A CA 1
ATOM 4179 C C . ASN A 1 516 ? 14.713 18.602 -40.061 1.00 57.97 516 ASN A C 1
ATOM 4181 O O . ASN A 1 516 ? 14.567 19.309 -39.065 1.00 57.97 516 ASN A O 1
ATOM 4185 N N . PRO A 1 517 ? 13.847 17.593 -40.311 1.00 54.91 517 PRO A N 1
ATOM 4186 C CA . PRO A 1 517 ? 12.791 17.220 -39.366 1.00 54.91 517 PRO A CA 1
ATOM 4187 C C . PRO A 1 517 ? 13.283 16.868 -37.952 1.00 54.91 517 PRO A C 1
ATOM 4189 O O . PRO A 1 517 ? 12.453 16.822 -37.050 1.00 54.91 517 PRO A O 1
ATOM 4192 N N . PHE A 1 518 ? 14.583 16.631 -37.778 1.00 53.78 518 PHE A N 1
ATOM 4193 C CA . PHE A 1 518 ? 15.226 16.190 -36.547 1.00 53.78 518 PHE A CA 1
ATOM 4194 C C . PHE A 1 518 ? 16.314 17.174 -36.066 1.00 53.78 518 PHE A C 1
ATOM 4196 O O . PHE A 1 518 ? 17.296 16.744 -35.478 1.00 53.78 518 PHE A O 1
ATOM 4203 N N . GLU A 1 519 ? 16.156 18.492 -36.276 1.00 51.91 519 GLU A N 1
ATOM 4204 C CA . GLU A 1 519 ? 17.086 19.520 -35.740 1.00 51.91 519 GLU A CA 1
ATOM 4205 C C . GLU A 1 519 ? 17.306 19.425 -34.208 1.00 51.91 519 GLU A C 1
ATOM 4207 O O . GLU A 1 519 ? 18.341 19.863 -33.719 1.00 51.91 519 GLU A O 1
ATOM 4212 N N . GLU A 1 520 ? 16.386 18.809 -33.453 1.00 49.78 520 GLU A N 1
ATOM 4213 C CA . GLU A 1 520 ? 16.525 18.535 -32.007 1.00 49.78 520 GLU A CA 1
ATOM 4214 C C . GLU A 1 520 ? 17.341 17.261 -31.674 1.00 49.78 520 GLU A C 1
ATOM 4216 O O . GLU A 1 520 ? 17.657 17.014 -30.512 1.00 49.78 520 GLU A O 1
ATOM 4221 N N . GLN A 1 521 ? 17.675 16.429 -32.668 1.00 54.03 521 GLN A N 1
ATOM 4222 C CA . GLN A 1 521 ? 18.474 15.205 -32.530 1.00 54.03 521 GLN A CA 1
ATOM 4223 C C . GLN A 1 521 ? 19.714 15.319 -33.430 1.00 54.03 521 GLN A C 1
ATOM 4225 O O . GLN A 1 521 ? 19.719 14.832 -34.559 1.00 54.03 521 GLN A O 1
ATOM 4230 N N . GLU A 1 522 ? 20.762 15.967 -32.908 1.00 53.41 522 GLU A N 1
ATOM 4231 C CA . GLU A 1 522 ? 21.914 16.559 -33.629 1.00 53.41 522 GLU A CA 1
ATOM 4232 C C . GLU A 1 522 ? 22.729 15.647 -34.585 1.00 53.41 522 GLU A C 1
ATOM 4234 O O . GLU A 1 522 ? 23.648 16.136 -35.237 1.00 53.41 522 GLU A O 1
ATOM 4239 N N . ASN A 1 523 ? 22.406 14.354 -34.721 1.00 60.91 523 ASN A N 1
ATOM 4240 C CA . ASN A 1 523 ? 23.218 13.349 -35.427 1.00 60.91 523 ASN A CA 1
ATOM 4241 C C . ASN A 1 523 ? 22.528 12.641 -36.620 1.00 60.91 523 ASN A C 1
ATOM 4243 O O . ASN A 1 523 ? 23.105 11.702 -37.163 1.00 60.91 523 ASN A O 1
ATOM 4247 N N . VAL A 1 524 ? 21.309 13.026 -37.030 1.00 67.06 524 VAL A N 1
ATOM 4248 C CA . VAL A 1 524 ? 20.571 12.324 -38.110 1.00 67.06 524 VAL A CA 1
ATOM 4249 C C . VAL A 1 524 ? 20.536 13.136 -39.414 1.00 67.06 524 VAL A C 1
ATOM 4251 O O . VAL A 1 524 ? 19.758 14.086 -39.548 1.00 67.06 524 VAL A O 1
ATOM 4254 N N . ASP A 1 525 ? 21.349 12.726 -40.392 1.00 74.06 525 ASP A N 1
ATOM 4255 C CA . ASP A 1 525 ? 21.436 13.289 -41.750 1.00 74.06 525 ASP A CA 1
ATOM 4256 C C . ASP A 1 525 ? 21.518 12.191 -42.844 1.00 74.06 525 ASP A C 1
ATOM 4258 O O . ASP A 1 525 ? 21.513 10.987 -42.564 1.00 74.06 525 ASP A O 1
ATOM 4262 N N . ALA A 1 526 ? 21.607 12.585 -44.117 1.00 73.94 526 ALA A N 1
ATOM 4263 C CA . ALA A 1 526 ? 21.778 11.667 -45.245 1.00 73.94 526 ALA A CA 1
ATOM 4264 C C . ALA A 1 526 ? 23.032 10.774 -45.159 1.00 73.94 526 ALA A C 1
ATOM 4266 O O . ALA A 1 526 ? 23.024 9.685 -45.740 1.00 73.94 526 ALA A O 1
ATOM 4267 N N . ARG A 1 527 ? 24.094 11.192 -44.453 1.00 76.00 527 ARG A N 1
ATOM 4268 C CA . ARG A 1 527 ? 25.305 10.376 -44.262 1.00 76.00 527 ARG A CA 1
ATOM 4269 C C . ARG A 1 527 ? 25.066 9.286 -43.236 1.00 76.00 527 ARG A C 1
ATOM 4271 O O . ARG A 1 527 ? 25.396 8.141 -43.508 1.00 76.00 527 ARG A O 1
ATOM 4278 N N . PHE A 1 528 ? 24.401 9.602 -42.128 1.00 78.62 528 PHE A N 1
ATOM 4279 C CA . PHE A 1 528 ? 23.959 8.609 -41.149 1.00 78.62 528 PHE A CA 1
ATOM 4280 C C . PHE A 1 528 ? 23.096 7.509 -41.800 1.00 78.62 528 PHE A C 1
ATOM 4282 O O . PHE A 1 528 ? 23.225 6.329 -41.468 1.00 78.62 528 PHE A O 1
ATOM 4289 N N . VAL A 1 529 ? 22.246 7.868 -42.773 1.00 80.25 529 VAL A N 1
ATOM 4290 C CA . VAL A 1 529 ? 21.470 6.901 -43.577 1.00 80.25 529 VAL A CA 1
ATOM 4291 C C . VAL A 1 529 ? 22.371 6.030 -44.468 1.00 80.25 529 VAL A C 1
ATOM 4293 O O . VAL A 1 529 ? 22.150 4.821 -44.549 1.00 80.25 529 VAL A O 1
ATOM 4296 N N . GLU A 1 530 ? 23.374 6.617 -45.128 1.00 80.12 530 GLU A N 1
ATOM 4297 C CA . GLU A 1 530 ? 24.349 5.906 -45.971 1.00 80.12 530 GLU A CA 1
ATOM 4298 C C . GLU A 1 530 ? 25.216 4.939 -45.143 1.00 80.12 530 GLU A C 1
ATOM 4300 O O . GLU A 1 530 ? 25.268 3.746 -45.443 1.00 80.12 530 GLU A O 1
ATOM 4305 N N . GLU A 1 531 ? 25.803 5.413 -44.044 1.00 79.75 531 GLU A N 1
ATOM 4306 C CA . GLU A 1 531 ? 26.619 4.626 -43.111 1.00 79.75 531 GLU A CA 1
ATOM 4307 C C . GLU A 1 531 ? 25.822 3.465 -42.496 1.00 79.75 531 GLU A C 1
ATOM 4309 O O . GLU A 1 531 ? 26.271 2.317 -42.523 1.00 79.75 531 GLU A O 1
ATOM 4314 N N . THR A 1 532 ? 24.591 3.723 -42.036 1.00 81.06 532 THR A N 1
ATOM 4315 C CA . THR A 1 532 ? 23.709 2.678 -41.490 1.00 81.06 532 THR A CA 1
ATOM 4316 C C . THR A 1 532 ? 23.373 1.616 -42.541 1.00 81.06 532 THR A C 1
ATOM 4318 O O . THR A 1 532 ? 23.396 0.421 -42.243 1.00 81.06 532 THR A O 1
ATOM 4321 N N . ALA A 1 533 ? 23.083 2.011 -43.785 1.00 80.38 533 ALA A N 1
ATOM 4322 C CA . ALA A 1 533 ? 22.769 1.069 -44.860 1.00 80.38 533 ALA A CA 1
ATOM 4323 C C . ALA A 1 533 ? 23.982 0.212 -45.276 1.00 80.38 533 ALA A C 1
ATOM 4325 O O . ALA A 1 533 ? 23.824 -0.985 -45.546 1.00 80.38 533 ALA A O 1
ATOM 4326 N N . LEU A 1 534 ? 25.191 0.787 -45.283 1.00 79.94 534 LEU A N 1
ATOM 4327 C CA . LEU A 1 534 ? 26.436 0.042 -45.490 1.00 79.94 534 LEU A CA 1
ATOM 4328 C C . LEU A 1 534 ? 26.673 -0.962 -44.356 1.00 79.94 534 LEU A C 1
ATOM 4330 O O . LEU A 1 534 ? 26.903 -2.139 -44.634 1.00 79.94 534 LEU A O 1
ATOM 4334 N N . MET A 1 535 ? 26.526 -0.542 -43.095 1.00 78.12 535 MET A N 1
ATOM 4335 C CA . MET A 1 535 ? 26.686 -1.414 -41.927 1.00 78.12 535 MET A CA 1
ATOM 4336 C C . MET A 1 535 ? 25.698 -2.593 -41.955 1.00 78.12 535 MET A C 1
ATOM 4338 O O . MET A 1 535 ? 26.113 -3.743 -41.836 1.00 78.12 535 MET A O 1
ATOM 4342 N N . GLN A 1 536 ? 24.409 -2.350 -42.241 1.00 75.44 536 GLN A N 1
ATOM 4343 C CA . GLN A 1 536 ? 23.427 -3.435 -42.421 1.00 75.44 536 GLN A CA 1
ATOM 4344 C C . GLN A 1 536 ? 23.816 -4.415 -43.537 1.00 75.44 536 GLN A C 1
ATOM 4346 O O . GLN A 1 536 ? 23.576 -5.617 -43.419 1.00 75.44 536 GLN A O 1
ATOM 4351 N N . THR A 1 537 ? 24.421 -3.919 -44.618 1.00 78.00 537 THR A N 1
ATOM 4352 C CA . THR A 1 537 ? 24.872 -4.761 -45.732 1.00 78.00 537 THR A CA 1
ATOM 4353 C C . THR A 1 537 ? 26.073 -5.621 -45.322 1.00 78.00 537 THR A C 1
ATOM 4355 O O . THR A 1 537 ? 26.106 -6.803 -45.652 1.00 78.00 537 THR A O 1
ATOM 4358 N N . LEU A 1 538 ? 27.020 -5.079 -44.549 1.00 74.75 538 LEU A N 1
ATOM 4359 C CA . LEU A 1 538 ? 28.180 -5.813 -44.024 1.00 74.75 538 LEU A CA 1
ATOM 4360 C C . LEU A 1 538 ? 27.785 -6.907 -43.017 1.00 74.75 538 LEU A C 1
ATOM 4362 O O . LEU A 1 538 ? 28.307 -8.022 -43.104 1.00 74.75 538 LEU A O 1
ATOM 4366 N N . ILE A 1 539 ? 26.812 -6.625 -42.141 1.00 74.62 539 ILE A N 1
ATOM 4367 C CA . ILE A 1 539 ? 26.206 -7.604 -41.221 1.00 74.62 539 ILE A CA 1
ATOM 4368 C C . ILE A 1 539 ? 25.589 -8.770 -42.010 1.00 74.62 539 ILE A C 1
ATOM 4370 O O . ILE A 1 539 ? 25.884 -9.935 -41.744 1.00 74.62 539 ILE A O 1
ATOM 4374 N N . LEU A 1 540 ? 24.772 -8.478 -43.032 1.00 74.19 540 LEU A N 1
ATOM 4375 C CA . LEU A 1 540 ? 24.135 -9.502 -43.876 1.00 74.19 540 LEU A CA 1
ATOM 4376 C C . LEU A 1 540 ? 25.136 -10.322 -44.707 1.00 74.19 540 LEU A C 1
ATOM 4378 O O . LEU A 1 540 ? 24.860 -11.476 -45.033 1.00 74.19 540 LEU A O 1
ATOM 4382 N N . LEU A 1 541 ? 26.293 -9.745 -45.036 1.00 77.81 541 LEU A N 1
ATOM 4383 C CA . LEU A 1 541 ? 27.405 -10.422 -45.707 1.00 77.81 541 LEU A CA 1
ATOM 4384 C C . LEU A 1 541 ? 28.335 -11.170 -44.732 1.00 77.81 541 LEU A C 1
ATOM 4386 O O . LEU A 1 541 ? 29.364 -11.690 -45.162 1.00 77.81 541 LEU A O 1
ATOM 4390 N N . GLY A 1 542 ? 28.011 -11.221 -43.433 1.00 63.16 542 GLY A N 1
ATOM 4391 C CA . GLY A 1 542 ? 28.796 -11.927 -42.413 1.00 63.16 542 GLY A CA 1
ATOM 4392 C C . GLY A 1 542 ? 30.230 -11.410 -42.269 1.00 63.16 542 GLY A C 1
ATOM 4393 O O . GLY A 1 542 ? 31.123 -12.178 -41.924 1.00 63.16 542 GLY A O 1
ATOM 4394 N N . SER A 1 543 ? 30.462 -10.137 -42.607 1.00 59.31 543 SER A N 1
ATOM 4395 C CA . SER A 1 543 ? 31.803 -9.547 -42.730 1.00 59.31 543 SER A CA 1
ATOM 4396 C C . SER A 1 543 ? 32.266 -8.780 -41.485 1.00 59.31 543 SER A C 1
ATOM 4398 O O . SER A 1 543 ? 33.359 -8.218 -41.492 1.00 59.31 543 SER A O 1
ATOM 4400 N N . GLU A 1 544 ? 31.473 -8.766 -40.412 1.00 46.25 544 GLU A N 1
ATOM 4401 C CA . GLU A 1 544 ? 31.908 -8.246 -39.114 1.00 46.25 544 GLU A CA 1
ATOM 4402 C C . GLU A 1 544 ? 32.813 -9.263 -38.402 1.00 46.25 544 GLU A C 1
ATOM 4404 O O . GLU A 1 544 ? 32.400 -10.362 -38.023 1.00 46.25 544 GLU A O 1
ATOM 4409 N N . THR A 1 545 ? 34.079 -8.892 -38.212 1.00 38.91 545 THR A N 1
ATOM 4410 C CA . THR A 1 545 ? 34.951 -9.541 -37.229 1.00 38.91 545 THR A CA 1
ATOM 4411 C C . THR A 1 545 ? 34.457 -9.229 -35.819 1.00 38.91 545 THR A C 1
ATOM 4413 O O . THR A 1 545 ? 34.224 -8.061 -35.520 1.00 38.91 545 THR A O 1
ATOM 4416 N N . LYS A 1 546 ? 34.349 -10.282 -34.996 1.00 31.38 546 LYS A N 1
ATOM 4417 C CA . LYS A 1 546 ? 33.990 -10.262 -33.564 1.00 31.38 546 LYS A CA 1
ATOM 4418 C C . LYS A 1 546 ? 34.641 -9.148 -32.745 1.00 31.38 546 LYS A C 1
ATOM 4420 O O . LYS A 1 546 ? 35.861 -8.941 -32.939 1.00 31.38 546 LYS A O 1
#

Solvent-accessible surface area (backbone atoms only — not comparable to full-atom values): 31840 Å² total; per-residue (Å²): 129,85,74,84,85,58,68,43,76,44,46,40,66,64,30,39,34,40,38,33,91,88,53,35,31,36,39,39,33,70,89,50,75,89,40,60,26,50,25,40,75,41,54,52,84,80,42,72,80,80,73,85,70,55,64,90,42,48,45,75,47,78,55,99,89,52,66,49,28,32,40,34,32,69,81,80,71,45,78,44,78,61,79,86,56,68,68,58,38,52,46,53,63,66,54,72,60,55,99,87,50,70,62,66,73,54,47,26,48,30,45,10,32,51,46,41,48,37,54,76,51,46,86,41,66,71,54,55,50,54,50,46,52,47,56,70,69,53,77,70,79,52,95,80,52,57,69,65,41,34,52,53,26,24,46,52,35,42,74,47,43,84,77,39,76,81,46,67,66,39,42,56,44,48,59,63,82,76,46,95,70,71,51,66,54,43,68,49,54,95,96,54,87,86,80,90,77,79,84,77,83,74,80,79,86,69,91,70,87,86,53,58,70,59,56,54,50,50,52,47,52,51,56,49,49,55,46,50,75,67,40,89,74,57,42,62,68,42,71,62,56,51,58,53,52,56,45,60,74,69,49,97,73,58,72,72,58,52,55,53,25,49,51,46,25,52,55,23,50,57,53,40,52,72,72,48,74,86,70,82,58,59,87,54,68,82,46,88,37,62,70,36,42,47,43,41,6,46,53,39,50,54,51,42,53,51,45,50,71,80,40,61,85,67,36,68,73,52,46,55,54,48,36,40,50,49,56,25,49,52,33,47,50,55,50,50,51,50,45,52,49,38,58,76,48,65,60,72,77,78,77,88,59,71,81,46,76,48,50,76,49,50,44,54,49,42,53,52,49,53,48,52,51,52,43,30,56,79,50,59,50,57,58,50,27,30,48,50,33,54,49,47,57,38,37,63,27,59,37,59,70,70,57,39,50,47,34,40,77,73,60,74,46,56,90,38,72,70,43,50,50,46,51,50,70,59,44,67,82,47,76,72,45,41,53,46,52,53,59,50,50,78,69,46,60,70,80,54,35,56,59,47,41,73,68,32,94,44,76,70,26,52,50,48,52,39,48,55,48,53,50,52,53,52,55,51,47,69,72,56,79,85,77,80,84,76,88,72,82,69,91,78,80,73,95,66,58,69,76,55,50,52,49,30,52,53,46,45,59,46,50,78,73,40,84,63,96,46,74,91,48,91,76,75,51,42,59,51,39,46,55,44,53,51,50,54,50,38,58,76,65,67,65,68,79,131